Protein AF-A0A2H0NGH2-F1 (afdb_monomer)

pLDDT: mean 86.38, std 17.58, range [30.42, 98.81]

Nearest PDB structures (foldseek):
  6p25-assembly1_B  TM=7.101E-01  e=6.116E-04  Saccharomyces cerevisiae W303
  6p2r-assembly1_A  TM=6.232E-01  e=2.129E-04  Saccharomyces cerevisiae W303
  4e18-assembly1_A  TM=2.232E-01  e=6.089E-01  Gallus gallus
  2gdc-assembly1_A  TM=2.086E-01  e=5.576E-01  Gallus gallus
  3zdl-assembly1_A  TM=2.317E-01  e=2.380E+00  Gallus gallus

Radius of gyration: 27.45 Å; Cα contacts (8 Å, |Δi|>4): 430; chains: 1; bounding box: 69×80×72 Å

Sequence (409 aa):
MKYNSSKLVFVVILIIASLLRFYNLLHDSPYFFNPDERNMAIAISRFRLPKDFTKIPSCLIREASRINIKQQDSSTPPEEDKCNLNPHFFSYGQFPLYLAYISDQTVKKVSSLFLFLVPSPTVKTSLETDFPSAIFWLRFYSSLSSTLIVWIVYKITEKLTRSNFFSLLASLLTAFTPGLIQAAHFGTTESLLTFFFVSSVYFAFNFFEKTKTLSAMKFVKTKIIDILIISVIIGLSFGTKFTGIMFMAPPFIALLIKVFNPDHKKNWLKWTAVYTSIALFIALFSLVITILSSPYNLIEYPSFISAVFGYEKDVATGRYEAFYTRQFINTTPVLFQINKIFPYTLGLPILITGSLGLLLLNLQLIMSFARFIHQIVRRLIKSRRNKKIRIVILNSELISLVIIPSILI

Secondary structure (DSSP, 8-state):
----HHHHHHHHHHHHHHHHHHTTTTTTTTT---HHHHHHHHHHHT-BEESSGGGHHHHHHHHHHHHT--SS---S---TT--B---S--SS-SHHHHHHHHHHHHHHHHHHHH-TTS--S---SEE---HHHHHHHHHHHHHHHHHHHHHHHHHHHHHHH--HHHHHHHHHHHHT-HHHHHHHTS-SSHHHHHHHHHHHHHHHHHTTS---S--HHHHHHHHHHHHHHHHHHHHHHHHH-GGGGGGGHHHHHHHHHHHT-GGGGGGHHHHHHHHHHHHHHHHHHHHHHHHHH-THHHHTHHHHHIIIIIIIHHHHTTSS--GGGGGGTTPPTTHHIIIIIHHHHHHHHHHHHHHHHHHHHHHHHHHHHHHHHHHHHHHHHHHHHTSS-PPP----SS-----------

Foldseek 3Di:
DPDPVLVVLLVVLLVLLLCLLVPPLVVPPPPQPDPQLLLLLQLLQPAKDFPPPVCRVVLVVVVLVVLVDPDDDPPDDDDLHRHDPDSLAQQWFCQLSVQLLVVVLVVVVVVCVVPPPDDDPDPRRIRGDDSVSSFSSLLVVLSVLLSVLLVLQLLVQCLVPVDSVSSSVRSNLSSPQQQSSVSSSGSALPSLLSSLLSLLLSLLVVLVPDDDPDDLVVSCVVSVVSLLVNLLSLLSLCSGHVCSVCSLVSNLVSLVVVLPDPVCVVPSVVSNVSSVVSSVSSVVSSVVSNCVSGVCCPSVVVSNCCSVVNPVVCCVVVVDDDPVCPVCPPPDPPVCCVVPPCCRRSPDVCNVVVVVVVVVVVVVVVVVVVVVVVVVVVVVVVVCVVPPDDDDDDDDPDDDDDDDPPPDD

Mean predicted aligned error: 8.83 Å

Structure (mmCIF, N/CA/C/O backbone):
data_AF-A0A2H0NGH2-F1
#
_entry.id   AF-A0A2H0NGH2-F1
#
loop_
_atom_site.group_PDB
_atom_site.id
_atom_site.type_symbol
_atom_site.label_atom_id
_atom_site.label_alt_id
_atom_site.label_comp_id
_atom_site.label_asym_id
_atom_site.label_entity_id
_atom_site.label_seq_id
_atom_site.pdbx_PDB_ins_code
_atom_site.Cartn_x
_atom_site.Cartn_y
_atom_site.Cartn_z
_atom_site.occupancy
_atom_site.B_iso_or_equiv
_atom_site.auth_seq_id
_atom_site.auth_comp_id
_atom_site.auth_asym_id
_atom_site.auth_atom_id
_atom_site.pdbx_PDB_model_num
ATOM 1 N N . MET A 1 1 ? -12.889 -34.340 15.339 1.00 45.44 1 MET A N 1
ATOM 2 C CA . MET A 1 1 ? -12.549 -32.907 15.177 1.00 45.44 1 MET A CA 1
ATOM 3 C C . MET A 1 1 ? -13.752 -32.179 14.583 1.00 45.44 1 MET A C 1
ATOM 5 O O . MET A 1 1 ? -14.061 -32.419 13.425 1.00 45.44 1 MET A O 1
ATOM 9 N N . LYS A 1 2 ? -14.476 -31.339 15.339 1.00 46.41 2 LYS A N 1
ATOM 10 C CA . LYS A 1 2 ? -15.502 -30.463 14.740 1.00 46.41 2 LYS A CA 1
ATOM 11 C C . LYS A 1 2 ? -14.775 -29.367 13.960 1.00 46.41 2 LYS A C 1
ATOM 13 O O . LYS A 1 2 ? -14.210 -28.462 14.572 1.00 46.41 2 LYS A O 1
ATOM 18 N N . TYR A 1 3 ? -14.733 -29.469 12.632 1.00 54.75 3 TYR A N 1
ATOM 19 C CA . TYR A 1 3 ? -14.291 -28.355 11.796 1.00 54.75 3 TYR A CA 1
ATOM 20 C C . TYR A 1 3 ? -15.181 -27.147 12.107 1.00 54.75 3 TYR A C 1
ATOM 22 O O . TYR A 1 3 ? -16.405 -27.241 12.079 1.00 54.75 3 TYR A O 1
ATOM 30 N N . ASN A 1 4 ? -14.569 -26.020 12.466 1.00 77.56 4 ASN A N 1
ATOM 31 C CA . ASN A 1 4 ? -15.302 -24.780 12.683 1.00 77.56 4 ASN A CA 1
ATOM 32 C C . ASN A 1 4 ? -15.752 -24.269 11.308 1.00 77.56 4 ASN A C 1
ATOM 34 O O . ASN A 1 4 ? -14.927 -23.733 10.565 1.00 77.56 4 ASN A O 1
ATOM 38 N N . SER A 1 5 ? -17.025 -24.473 10.959 1.00 86.06 5 SER A N 1
ATOM 39 C CA . SER A 1 5 ? -17.588 -24.186 9.633 1.00 86.06 5 SER A CA 1
ATOM 40 C C . SER A 1 5 ? -17.254 -22.776 9.137 1.00 86.06 5 SER A C 1
ATOM 42 O O . SER A 1 5 ? -16.965 -22.597 7.959 1.00 86.06 5 SER A O 1
ATOM 44 N N . SER A 1 6 ? -17.170 -21.783 10.031 1.00 89.31 6 SER A N 1
ATOM 45 C CA . SER A 1 6 ? -16.782 -20.412 9.674 1.00 89.31 6 SER A CA 1
ATOM 46 C C . SER A 1 6 ? -15.360 -20.308 9.114 1.00 89.31 6 SER A C 1
ATOM 48 O O . SER A 1 6 ? -15.128 -19.536 8.189 1.00 89.31 6 SER A O 1
ATOM 50 N N . LYS A 1 7 ? -14.406 -21.098 9.624 1.00 92.31 7 LYS A N 1
ATOM 51 C CA . LYS A 1 7 ? -13.032 -21.114 9.094 1.00 92.31 7 LYS A CA 1
ATOM 52 C C . LYS A 1 7 ? -12.989 -21.695 7.685 1.00 92.31 7 LYS A C 1
ATOM 54 O O . LYS A 1 7 ? -12.274 -21.166 6.845 1.00 92.31 7 LYS A O 1
ATOM 59 N N . LEU A 1 8 ? -13.761 -22.754 7.430 1.00 95.06 8 LEU A N 1
ATOM 60 C CA . LEU A 1 8 ? -13.848 -23.359 6.103 1.00 95.06 8 LEU A CA 1
ATOM 61 C C . LEU A 1 8 ? -14.449 -22.374 5.094 1.00 95.06 8 LEU A C 1
ATOM 63 O O . LEU A 1 8 ? -13.860 -22.155 4.041 1.00 95.06 8 LEU A O 1
ATOM 67 N N . VAL A 1 9 ? -15.561 -21.720 5.449 1.00 96.88 9 VAL A N 1
ATOM 68 C CA . VAL A 1 9 ? -16.186 -20.687 4.603 1.00 96.88 9 VAL A CA 1
ATOM 69 C C . VAL A 1 9 ? -15.200 -19.559 4.308 1.00 96.88 9 VAL A C 1
ATOM 71 O O . VAL A 1 9 ? -15.075 -19.134 3.165 1.00 96.88 9 VAL A O 1
ATOM 74 N N . PHE A 1 10 ? -14.447 -19.105 5.311 1.00 97.38 10 PHE A N 1
ATOM 75 C CA . PHE A 1 10 ? -13.448 -18.063 5.107 1.00 97.38 10 PHE A CA 1
ATOM 76 C C . PHE A 1 10 ? -12.323 -18.485 4.145 1.00 97.38 10 PHE A C 1
ATOM 78 O O . PHE A 1 10 ? -11.934 -17.705 3.279 1.00 97.38 10 PHE A O 1
ATOM 85 N N . VAL A 1 11 ? -11.830 -19.724 4.248 1.00 97.50 11 VAL A N 1
ATOM 86 C CA . VAL A 1 11 ? -10.833 -20.263 3.305 1.00 97.50 11 VAL A CA 1
ATOM 87 C C . VAL A 1 11 ? -11.392 -20.299 1.882 1.00 97.50 11 VAL A C 1
ATOM 89 O O . VAL A 1 11 ? -10.702 -19.881 0.957 1.00 97.50 11 VAL A O 1
ATOM 92 N N . VAL A 1 12 ? -12.650 -20.712 1.702 1.00 98.19 12 VAL A N 1
ATOM 93 C CA . VAL A 1 12 ? -13.317 -20.686 0.389 1.00 98.19 12 VAL A CA 1
ATOM 94 C C . VAL A 1 12 ? -13.399 -19.259 -0.162 1.00 98.19 12 VAL A C 1
ATOM 96 O O . VAL A 1 12 ? -13.070 -19.045 -1.326 1.00 98.19 12 VAL A O 1
ATOM 99 N N . ILE A 1 13 ? -13.748 -18.266 0.667 1.00 98.56 13 ILE A N 1
ATOM 100 C CA . ILE A 1 13 ? -13.754 -16.849 0.263 1.00 98.56 13 ILE A CA 1
ATOM 101 C C . ILE A 1 13 ? -12.362 -16.406 -0.210 1.00 98.56 13 ILE A C 1
ATOM 103 O O . ILE A 1 13 ? -12.263 -15.741 -1.237 1.00 98.56 13 ILE A O 1
ATOM 107 N N . LEU A 1 14 ? -11.286 -16.784 0.489 1.00 98.50 14 LEU A N 1
ATOM 108 C CA . LEU A 1 14 ? -9.917 -16.438 0.082 1.00 98.50 14 LEU A CA 1
ATOM 109 C C . LEU A 1 14 ? -9.470 -17.142 -1.203 1.00 98.50 14 LEU A C 1
ATOM 111 O O . LEU A 1 14 ? -8.744 -16.539 -1.994 1.00 98.50 14 LEU A O 1
ATOM 115 N N . ILE A 1 15 ? -9.908 -18.382 -1.434 1.00 98.56 15 ILE A N 1
ATOM 116 C CA . ILE A 1 15 ? -9.652 -19.095 -2.691 1.00 98.56 15 ILE A CA 1
ATOM 117 C C . ILE A 1 15 ? -10.364 -18.379 -3.839 1.00 98.56 15 ILE A C 1
ATOM 119 O O . ILE A 1 15 ? -9.726 -18.059 -4.837 1.00 98.56 15 ILE A O 1
ATOM 123 N N . ILE A 1 16 ? -11.650 -18.048 -3.679 1.00 98.62 16 ILE A N 1
ATOM 124 C CA . ILE A 1 16 ? -12.413 -17.284 -4.677 1.00 98.62 16 ILE A CA 1
ATOM 125 C C . ILE A 1 16 ? -11.753 -15.924 -4.924 1.00 98.62 16 ILE A C 1
ATOM 127 O O . ILE A 1 16 ? -11.531 -15.548 -6.071 1.00 98.62 16 ILE A O 1
ATOM 131 N N . ALA A 1 17 ? -11.384 -15.204 -3.862 1.00 98.69 17 ALA A N 1
ATOM 132 C CA . ALA A 1 17 ? -10.716 -13.913 -3.971 1.00 98.69 17 ALA A CA 1
ATOM 133 C C . ALA A 1 17 ? -9.398 -14.011 -4.751 1.00 98.69 17 ALA A C 1
ATOM 135 O O . ALA A 1 17 ? -9.157 -13.164 -5.612 1.00 98.69 17 ALA A O 1
ATOM 136 N N . SER A 1 18 ? -8.589 -15.038 -4.465 1.00 98.56 18 SER A N 1
ATOM 137 C CA . SER A 1 18 ? -7.340 -15.326 -5.177 1.00 98.56 18 SER A CA 1
ATOM 138 C C . SER A 1 18 ? -7.604 -15.620 -6.651 1.00 98.56 18 SER A C 1
ATOM 140 O O . SER A 1 18 ? -6.994 -14.994 -7.510 1.00 98.56 18 SER A O 1
ATOM 142 N N . LEU A 1 19 ? -8.546 -16.518 -6.957 1.00 98.50 19 LEU A N 1
ATOM 143 C CA . LEU A 1 19 ? -8.893 -16.875 -8.334 1.00 98.50 19 LEU A CA 1
ATOM 144 C C . LEU A 1 19 ? -9.317 -15.642 -9.134 1.00 98.50 19 LEU A C 1
ATOM 146 O O . LEU A 1 19 ? -8.793 -15.419 -10.215 1.00 98.50 19 LEU A O 1
ATOM 150 N N . LEU A 1 20 ? -10.184 -14.797 -8.572 1.00 98.31 20 LEU A N 1
ATOM 151 C CA . LEU A 1 20 ? -10.647 -13.575 -9.233 1.00 98.31 20 LEU A CA 1
ATOM 152 C C . LEU A 1 20 ? -9.536 -12.553 -9.506 1.00 98.31 20 LEU A C 1
ATOM 154 O O . LEU A 1 20 ? -9.731 -11.702 -10.360 1.00 98.31 20 LEU A O 1
ATOM 158 N N . ARG A 1 21 ? -8.419 -12.580 -8.770 1.00 98.44 21 ARG A N 1
ATOM 159 C CA . ARG A 1 21 ? -7.329 -11.590 -8.880 1.00 98.44 21 ARG A CA 1
ATOM 160 C C . ARG A 1 21 ? -6.164 -12.097 -9.720 1.00 98.44 21 ARG A C 1
ATOM 162 O O . ARG A 1 21 ? -5.610 -11.346 -10.504 1.00 98.44 21 ARG A O 1
ATOM 169 N N . PHE A 1 22 ? -5.812 -13.370 -9.562 1.00 98.50 22 PHE A N 1
ATOM 170 C CA . PHE A 1 22 ? -4.701 -14.000 -10.276 1.00 98.50 22 PHE A CA 1
ATOM 171 C C . PHE A 1 22 ? -5.093 -14.568 -11.645 1.00 98.50 22 PHE A C 1
ATOM 173 O O . PHE A 1 22 ? -4.219 -15.008 -12.395 1.00 98.50 22 PHE A O 1
ATOM 180 N N . TYR A 1 23 ? -6.384 -14.598 -11.982 1.00 97.25 23 TYR A N 1
ATOM 181 C CA . TYR A 1 23 ? -6.833 -15.095 -13.276 1.00 97.25 23 TYR A CA 1
ATOM 182 C C . TYR A 1 23 ? -6.255 -14.255 -14.420 1.00 97.25 23 TYR A C 1
ATOM 184 O O . TYR A 1 23 ? -6.423 -13.043 -14.463 1.00 97.25 23 TYR A O 1
ATOM 192 N N . ASN A 1 24 ? -5.595 -14.926 -15.366 1.00 96.31 24 ASN A N 1
ATOM 193 C CA . ASN A 1 24 ? -5.078 -14.324 -16.594 1.00 96.31 24 ASN A CA 1
ATOM 194 C C . ASN A 1 24 ? -4.291 -13.014 -16.361 1.00 96.31 24 ASN A C 1
ATOM 196 O O . ASN A 1 24 ? -4.585 -11.982 -16.964 1.00 96.31 24 ASN A O 1
ATOM 200 N N . LEU A 1 25 ? -3.275 -13.043 -15.485 1.00 95.50 25 LEU A N 1
ATOM 201 C CA . LEU A 1 25 ? -2.487 -11.846 -15.150 1.00 95.50 25 LEU A CA 1
ATOM 202 C C . LEU A 1 25 ? -1.943 -11.105 -16.379 1.00 95.50 25 LEU A C 1
ATOM 204 O O . LEU A 1 25 ? -1.827 -9.892 -16.328 1.00 95.50 25 LEU A O 1
ATOM 208 N N . LEU A 1 26 ? -1.646 -11.783 -17.490 1.00 96.31 26 LEU A N 1
ATOM 209 C CA . LEU A 1 26 ? -1.143 -11.170 -18.729 1.00 96.31 26 LEU A CA 1
ATOM 210 C C . LEU A 1 26 ? -2.238 -11.006 -19.803 1.00 96.31 26 LEU A C 1
ATOM 212 O O . LEU A 1 26 ? -1.967 -11.165 -20.990 1.00 96.31 26 LEU A O 1
ATOM 216 N N . HIS A 1 27 ? -3.474 -10.704 -19.388 1.00 94.56 27 HIS A N 1
ATOM 217 C CA . HIS A 1 27 ? -4.673 -10.664 -20.240 1.00 94.56 27 HIS A CA 1
ATOM 218 C C . HIS A 1 27 ? -4.590 -9.796 -21.506 1.00 94.56 27 HIS A C 1
ATOM 220 O O . HIS A 1 27 ? -5.301 -10.069 -22.467 1.00 94.56 27 HIS A O 1
ATOM 226 N N . ASP A 1 28 ? -3.760 -8.759 -21.512 1.00 95.00 28 ASP A N 1
ATOM 227 C CA . ASP A 1 28 ? -3.570 -7.806 -22.610 1.00 95.00 28 ASP A CA 1
ATOM 228 C C . ASP A 1 28 ? -2.196 -7.949 -23.295 1.00 95.00 28 ASP A C 1
ATOM 230 O O . ASP A 1 28 ? -1.730 -7.044 -23.996 1.00 95.00 28 ASP A O 1
ATOM 234 N N . SER A 1 29 ? -1.539 -9.096 -23.102 1.00 93.44 29 SER A N 1
ATOM 235 C CA . SER A 1 29 ? -0.350 -9.485 -23.861 1.00 93.44 29 SER A CA 1
ATOM 236 C C . SER A 1 29 ? -0.667 -9.584 -25.364 1.00 93.44 29 SER A C 1
ATOM 238 O O . SER A 1 29 ? -1.738 -10.080 -25.723 1.00 93.44 29 SER A O 1
ATOM 240 N N . PRO A 1 30 ? 0.242 -9.156 -26.264 1.00 93.75 30 PRO A N 1
ATOM 241 C CA . PRO A 1 30 ? 1.592 -8.635 -26.004 1.00 93.75 30 PRO A CA 1
ATOM 242 C C . PRO A 1 30 ? 1.673 -7.100 -25.880 1.00 93.75 30 PRO A C 1
ATOM 244 O O . PRO A 1 30 ? 2.773 -6.549 -25.878 1.00 93.75 30 PRO A O 1
ATOM 247 N N . TYR A 1 31 ? 0.541 -6.391 -25.829 1.00 93.56 31 TYR A N 1
ATOM 248 C CA . TYR A 1 31 ? 0.510 -4.931 -25.971 1.00 93.56 31 TYR A CA 1
ATOM 249 C C . TYR A 1 31 ? 0.695 -4.174 -24.653 1.00 93.56 31 TYR A C 1
ATOM 251 O O . TYR A 1 31 ? 1.366 -3.140 -24.653 1.00 93.56 31 TYR A O 1
ATOM 259 N N . PHE A 1 32 ? 0.140 -4.696 -23.552 1.00 94.69 32 PHE A N 1
ATOM 260 C CA . PHE A 1 32 ? 0.224 -4.118 -22.203 1.00 94.69 32 PHE A CA 1
ATOM 261 C C . PHE A 1 32 ? -0.225 -2.650 -22.169 1.00 94.69 32 PHE A C 1
ATOM 263 O O . PHE A 1 32 ? 0.601 -1.743 -22.177 1.00 94.69 32 PHE A O 1
ATOM 270 N N . PHE A 1 33 ? -1.533 -2.386 -22.190 1.00 90.94 33 PHE A N 1
ATOM 271 C CA . PHE A 1 33 ? -2.067 -1.059 -22.544 1.00 90.94 33 PHE A CA 1
ATOM 272 C C . PHE A 1 33 ? -1.978 -0.002 -21.436 1.00 90.94 33 PHE A C 1
ATOM 274 O O . PHE A 1 33 ? -2.095 1.190 -21.723 1.00 90.94 33 PHE A O 1
ATOM 281 N N . ASN A 1 34 ? -1.791 -0.400 -20.176 1.00 95.06 34 ASN A N 1
ATOM 282 C CA . ASN A 1 34 ? -1.806 0.538 -19.055 1.00 95.06 34 ASN A CA 1
ATOM 283 C C . ASN A 1 34 ? -0.537 1.423 -19.047 1.00 95.06 34 ASN A C 1
ATOM 285 O O . ASN A 1 34 ? 0.565 0.901 -18.887 1.00 95.06 34 ASN A O 1
ATOM 289 N N . PRO A 1 35 ? -0.651 2.756 -19.202 1.00 93.94 35 PRO A N 1
ATOM 290 C CA . PRO A 1 35 ? 0.512 3.625 -19.398 1.00 93.94 35 PRO A CA 1
ATOM 291 C C . PRO A 1 35 ? 1.440 3.686 -18.177 1.00 93.94 35 PRO A C 1
ATOM 293 O O . PRO A 1 35 ? 2.662 3.662 -18.338 1.00 93.94 35 PRO A O 1
ATOM 296 N N . ASP A 1 36 ? 0.877 3.722 -16.970 1.00 93.94 36 ASP A N 1
ATOM 297 C CA . ASP A 1 36 ? 1.640 3.821 -15.724 1.00 93.94 36 ASP A CA 1
ATOM 298 C C . ASP A 1 36 ? 2.425 2.537 -15.467 1.00 93.94 36 ASP A C 1
ATOM 300 O O . ASP A 1 36 ? 3.629 2.563 -15.205 1.00 93.94 36 ASP A O 1
ATOM 304 N N . GLU A 1 37 ? 1.755 1.399 -15.637 1.00 96.44 37 GLU A N 1
ATOM 305 C CA . GLU A 1 37 ? 2.363 0.079 -15.544 1.00 96.44 37 GLU A CA 1
ATOM 306 C C . GLU A 1 37 ? 3.503 -0.093 -16.562 1.00 96.44 37 GLU A C 1
ATOM 308 O O . GLU A 1 37 ? 4.581 -0.578 -16.209 1.00 96.44 37 GLU A O 1
ATOM 313 N N . ARG A 1 38 ? 3.312 0.350 -17.814 1.00 96.31 38 ARG A N 1
ATOM 314 C CA . ARG A 1 38 ? 4.372 0.317 -18.834 1.00 96.31 38 ARG A CA 1
ATOM 315 C C . ARG A 1 38 ? 5.583 1.139 -18.410 1.00 96.31 38 ARG A C 1
ATOM 317 O O . ARG A 1 38 ? 6.705 0.663 -18.554 1.00 96.31 38 ARG A O 1
ATOM 324 N N . ASN A 1 39 ? 5.384 2.348 -17.882 1.00 96.00 39 ASN A N 1
ATOM 325 C CA . ASN A 1 39 ? 6.488 3.188 -17.410 1.00 96.00 39 ASN A CA 1
ATOM 326 C C . ASN A 1 39 ? 7.255 2.516 -16.262 1.00 96.00 39 ASN A C 1
ATOM 328 O O . ASN A 1 39 ? 8.488 2.495 -16.275 1.00 96.00 39 ASN A O 1
ATOM 332 N N . MET A 1 40 ? 6.542 1.892 -15.318 1.00 97.69 40 MET A N 1
ATOM 333 C CA . MET A 1 40 ? 7.151 1.105 -14.239 1.00 97.69 40 MET A CA 1
ATOM 334 C C . MET A 1 40 ? 7.953 -0.087 -14.783 1.00 97.69 40 MET A C 1
ATOM 336 O O . MET A 1 40 ? 9.103 -0.289 -14.393 1.00 97.69 40 MET A O 1
ATOM 340 N N . ALA A 1 41 ? 7.394 -0.850 -15.724 1.00 97.56 41 ALA A N 1
ATOM 341 C CA . ALA A 1 41 ? 8.076 -1.988 -16.335 1.00 97.56 41 ALA A CA 1
ATOM 342 C C . ALA A 1 41 ? 9.289 -1.575 -17.186 1.00 97.56 41 ALA A C 1
ATOM 344 O O . ALA A 1 41 ? 10.315 -2.253 -17.149 1.00 97.56 41 ALA A O 1
ATOM 345 N N . ILE A 1 42 ? 9.229 -0.436 -17.889 1.00 96.69 42 ILE A N 1
ATOM 346 C CA . ILE A 1 42 ? 10.388 0.143 -18.587 1.00 96.69 42 ILE A CA 1
ATOM 347 C C . ILE A 1 42 ? 11.496 0.469 -17.581 1.00 96.69 42 ILE A C 1
ATOM 349 O O . ILE A 1 42 ? 12.644 0.095 -17.823 1.00 96.69 42 ILE A O 1
ATOM 353 N N . ALA A 1 43 ? 11.171 1.114 -16.457 1.00 96.44 43 ALA A N 1
ATOM 354 C CA . ALA A 1 43 ? 12.149 1.426 -15.413 1.00 96.44 43 ALA A CA 1
ATOM 355 C C . ALA A 1 43 ? 12.827 0.152 -14.877 1.00 96.44 43 ALA A C 1
ATOM 357 O O . ALA A 1 43 ? 14.054 0.066 -14.870 1.00 96.44 43 ALA A O 1
ATOM 358 N N . ILE A 1 44 ? 12.042 -0.880 -14.545 1.00 97.56 44 ILE A N 1
ATOM 359 C CA . ILE A 1 44 ? 12.559 -2.184 -14.093 1.00 97.56 44 ILE A CA 1
ATOM 360 C C . ILE A 1 44 ? 13.452 -2.829 -15.158 1.00 97.56 44 ILE A C 1
ATOM 362 O O . ILE A 1 44 ? 14.524 -3.345 -14.846 1.00 97.56 44 ILE A O 1
ATOM 366 N N . SER A 1 45 ? 13.049 -2.770 -16.430 1.00 95.38 45 SER A N 1
ATOM 367 C CA . SER A 1 45 ? 13.792 -3.390 -17.533 1.00 95.38 45 SER A CA 1
ATOM 368 C C . SER A 1 45 ? 15.154 -2.754 -17.812 1.00 95.38 45 SER A C 1
ATOM 370 O O . SER A 1 45 ? 15.947 -3.319 -18.567 1.00 95.38 45 SER A O 1
ATOM 372 N N . ARG A 1 46 ? 15.446 -1.599 -17.203 1.00 93.31 46 ARG A N 1
ATOM 373 C CA . ARG A 1 46 ? 16.739 -0.902 -17.264 1.00 93.31 46 ARG A CA 1
ATOM 374 C C . ARG A 1 46 ? 17.645 -1.216 -16.076 1.00 93.31 46 ARG A C 1
ATOM 376 O O . ARG A 1 46 ? 18.812 -0.832 -16.113 1.00 93.31 46 ARG A O 1
ATOM 383 N N . PHE A 1 47 ? 17.142 -1.910 -15.052 1.00 94.75 47 PHE A N 1
ATOM 384 C CA . PHE A 1 47 ? 17.955 -2.302 -13.907 1.00 94.75 47 PHE A CA 1
ATOM 385 C C . PHE A 1 47 ? 18.981 -3.358 -14.290 1.00 94.75 47 PHE A C 1
ATOM 387 O O . PHE A 1 47 ? 18.665 -4.334 -14.973 1.00 94.75 47 PHE A O 1
ATOM 394 N N . ARG A 1 48 ? 20.219 -3.146 -13.853 1.00 92.06 48 ARG A N 1
ATOM 395 C CA . ARG A 1 48 ? 21.373 -3.994 -14.139 1.00 92.06 48 ARG A CA 1
ATOM 396 C C . ARG A 1 48 ? 22.184 -4.170 -12.867 1.00 92.06 48 ARG A C 1
ATOM 398 O O . ARG A 1 48 ? 22.719 -3.199 -12.336 1.00 92.06 48 ARG A O 1
ATOM 405 N N . LEU A 1 49 ? 22.319 -5.409 -12.401 1.00 92.50 49 LEU A N 1
ATOM 406 C CA . LEU A 1 49 ? 23.262 -5.770 -11.337 1.00 92.50 49 LEU A CA 1
ATOM 407 C C . LEU A 1 49 ? 24.273 -6.805 -11.836 1.00 92.50 49 LEU A C 1
ATOM 409 O O . LEU A 1 49 ? 23.943 -7.600 -12.715 1.00 92.50 49 LEU A O 1
ATOM 413 N N . PRO A 1 50 ? 25.496 -6.845 -11.283 1.00 89.62 50 PRO A N 1
ATOM 414 C CA . PRO A 1 50 ? 26.423 -7.930 -11.575 1.00 89.62 50 PRO A CA 1
ATOM 415 C C . PRO A 1 50 ? 25.845 -9.268 -11.097 1.00 89.62 50 PRO A C 1
ATOM 417 O O . PRO A 1 50 ? 25.251 -9.346 -10.022 1.00 89.62 50 PRO A O 1
ATOM 420 N N . LYS A 1 51 ? 26.059 -10.341 -11.871 1.00 84.94 51 LYS A N 1
ATOM 421 C CA . LYS A 1 51 ? 25.705 -11.711 -11.449 1.00 84.94 51 LYS A CA 1
ATOM 422 C C . LYS A 1 51 ? 26.458 -12.170 -10.203 1.00 84.94 51 LYS A C 1
ATOM 424 O O . LYS A 1 51 ? 25.941 -12.962 -9.418 1.00 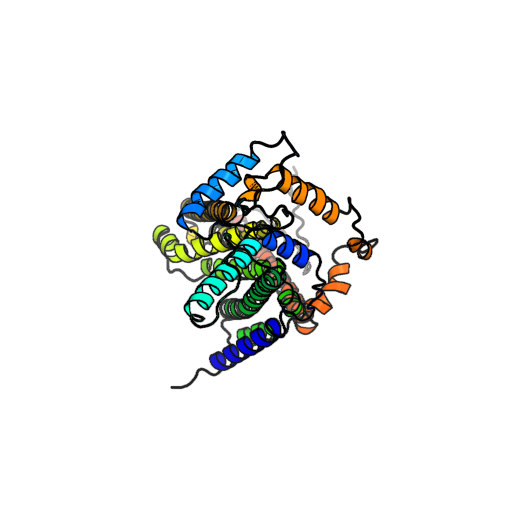84.94 51 LYS A O 1
ATOM 429 N N . ASP A 1 52 ? 27.679 -11.675 -10.035 1.00 85.69 52 ASP A N 1
ATOM 430 C CA . ASP A 1 52 ? 28.465 -11.879 -8.829 1.00 85.69 52 ASP A CA 1
ATOM 431 C C . ASP A 1 52 ? 27.962 -10.956 -7.710 1.00 85.69 52 ASP A C 1
ATOM 433 O O . ASP A 1 52 ? 28.189 -9.743 -7.725 1.00 85.69 52 ASP A O 1
ATOM 437 N N . PHE A 1 53 ? 27.293 -11.554 -6.722 1.00 86.38 53 PHE A N 1
ATOM 438 C CA . PHE A 1 53 ? 26.718 -10.846 -5.578 1.00 86.38 53 PHE A CA 1
ATOM 439 C C . PHE A 1 53 ? 27.762 -10.073 -4.763 1.00 86.38 53 PHE A C 1
ATOM 441 O O . PHE A 1 53 ? 27.429 -9.044 -4.176 1.00 86.38 53 PHE A O 1
ATOM 448 N N . THR A 1 54 ? 29.026 -10.513 -4.755 1.00 88.19 54 THR A N 1
ATOM 449 C CA . THR A 1 54 ? 30.102 -9.823 -4.023 1.00 88.19 54 THR A CA 1
ATOM 450 C C . THR A 1 54 ? 30.430 -8.457 -4.628 1.00 88.19 54 THR A C 1
ATOM 452 O O . THR A 1 54 ? 30.885 -7.557 -3.923 1.00 88.19 54 THR A O 1
ATOM 455 N N . LYS A 1 55 ? 30.127 -8.265 -5.919 1.00 88.12 55 LYS A N 1
ATOM 456 C CA . LYS A 1 55 ? 30.339 -7.009 -6.648 1.00 88.12 55 LYS A CA 1
ATOM 457 C C . LYS A 1 55 ? 29.163 -6.038 -6.534 1.00 88.12 55 LYS A C 1
ATOM 459 O O . LYS A 1 55 ? 29.296 -4.900 -6.970 1.00 88.12 55 LYS A O 1
ATOM 464 N N . ILE A 1 56 ? 28.021 -6.440 -5.961 1.00 89.62 56 ILE A N 1
ATOM 465 C CA . ILE A 1 56 ? 26.838 -5.569 -5.838 1.00 89.62 56 ILE A CA 1
ATOM 466 C C . ILE A 1 56 ? 27.124 -4.334 -4.966 1.00 89.62 56 ILE A C 1
ATOM 468 O O . ILE A 1 56 ? 26.845 -3.232 -5.435 1.00 89.62 56 ILE A O 1
ATOM 472 N N . PRO A 1 57 ? 27.714 -4.439 -3.756 1.00 90.25 57 PRO A N 1
ATOM 473 C CA . PRO A 1 57 ? 27.946 -3.262 -2.917 1.00 90.25 57 PRO A CA 1
ATOM 474 C C . PRO A 1 57 ? 28.832 -2.206 -3.590 1.00 90.25 57 PRO A C 1
ATOM 476 O O . PRO A 1 57 ? 28.492 -1.025 -3.585 1.00 90.25 57 PRO A O 1
ATOM 479 N N . SER A 1 58 ? 29.932 -2.621 -4.228 1.00 87.00 58 SER A N 1
ATOM 480 C CA . SER A 1 58 ? 30.819 -1.702 -4.954 1.00 87.00 58 SER A CA 1
ATOM 481 C C . SER A 1 58 ? 30.141 -1.099 -6.188 1.00 87.00 58 SER A C 1
ATOM 483 O O . SER A 1 58 ? 30.354 0.073 -6.493 1.00 87.00 58 SER A O 1
ATOM 485 N N . CYS A 1 59 ? 29.275 -1.865 -6.857 1.00 87.19 59 CYS A N 1
ATOM 486 C CA . CYS A 1 59 ? 28.403 -1.387 -7.930 1.00 87.19 59 CYS A CA 1
ATOM 487 C C . CYS A 1 59 ? 27.488 -0.250 -7.446 1.00 87.19 59 CYS A C 1
ATOM 489 O O . CYS A 1 59 ? 27.541 0.837 -8.024 1.00 87.19 59 CYS A O 1
ATOM 491 N N . LEU A 1 60 ? 26.744 -0.450 -6.355 1.00 88.56 60 LEU A N 1
ATOM 492 C CA . LEU A 1 60 ? 25.806 0.548 -5.825 1.00 88.56 60 LEU A CA 1
ATOM 493 C C . LEU A 1 60 ? 26.507 1.809 -5.311 1.00 88.56 60 LEU A C 1
ATOM 495 O O . LEU A 1 60 ? 26.050 2.920 -5.573 1.00 88.56 60 LEU A O 1
ATOM 499 N N . ILE A 1 61 ? 27.647 1.658 -4.628 1.00 86.94 61 ILE A N 1
ATOM 500 C CA . ILE A 1 61 ? 28.452 2.799 -4.164 1.00 86.94 61 ILE A CA 1
ATOM 501 C C . ILE A 1 61 ? 28.925 3.638 -5.359 1.00 86.94 61 ILE A C 1
ATOM 503 O O . ILE A 1 61 ? 28.803 4.863 -5.341 1.00 86.94 61 ILE A O 1
ATOM 507 N N . ARG A 1 62 ? 29.418 2.984 -6.420 1.00 85.12 62 ARG A N 1
ATOM 508 C CA . ARG A 1 62 ? 29.888 3.655 -7.641 1.00 85.12 62 ARG A CA 1
ATOM 509 C C . ARG A 1 62 ? 28.759 4.369 -8.383 1.00 85.12 62 ARG A C 1
ATOM 511 O O . ARG A 1 62 ? 28.976 5.435 -8.955 1.00 85.12 62 ARG A O 1
ATOM 518 N N . GLU A 1 63 ? 27.570 3.779 -8.415 1.00 85.00 63 GLU A N 1
ATOM 519 C CA . GLU A 1 63 ? 26.399 4.401 -9.027 1.00 85.00 63 GLU A CA 1
ATOM 520 C C . GLU A 1 63 ? 25.976 5.661 -8.263 1.00 85.00 63 GLU A C 1
ATOM 522 O O . GLU A 1 63 ? 25.853 6.729 -8.865 1.00 85.00 63 GLU A O 1
ATOM 527 N N . ALA A 1 64 ? 25.865 5.569 -6.934 1.00 84.12 64 ALA A N 1
ATOM 528 C CA . ALA A 1 64 ? 25.545 6.709 -6.080 1.00 84.12 64 ALA A CA 1
ATOM 529 C C . ALA A 1 64 ? 26.580 7.844 -6.209 1.00 84.12 64 ALA A C 1
ATOM 531 O O . ALA A 1 64 ? 26.204 9.014 -6.250 1.00 84.12 64 ALA A O 1
ATOM 532 N N . SER A 1 65 ? 27.875 7.523 -6.343 1.00 79.25 65 SER A N 1
ATOM 533 C CA . SER A 1 65 ? 28.928 8.536 -6.510 1.00 79.25 65 SER A CA 1
ATOM 534 C C . SER A 1 65 ? 28.919 9.218 -7.883 1.00 79.25 65 SER A C 1
ATOM 536 O O . SER A 1 65 ? 29.260 10.394 -7.975 1.00 79.25 65 SER A O 1
ATOM 538 N N . ARG A 1 66 ? 28.528 8.512 -8.957 1.00 71.56 66 ARG A N 1
ATOM 539 C CA . ARG A 1 66 ? 28.480 9.069 -10.326 1.00 71.56 66 ARG A CA 1
ATOM 540 C C . ARG A 1 66 ? 27.409 10.145 -10.489 1.00 71.56 66 ARG A C 1
ATOM 542 O O . ARG A 1 66 ? 27.588 11.061 -11.282 1.00 71.56 66 ARG A O 1
ATOM 549 N N . ILE A 1 67 ? 26.316 10.057 -9.737 1.00 61.44 67 ILE A N 1
ATOM 550 C CA . ILE A 1 67 ? 25.195 11.002 -9.832 1.00 61.44 67 ILE A CA 1
ATOM 551 C C . ILE A 1 67 ? 25.590 12.411 -9.348 1.00 61.44 67 ILE A C 1
ATOM 553 O O . ILE A 1 67 ? 25.080 13.394 -9.881 1.00 61.44 67 ILE A O 1
ATOM 557 N N . ASN A 1 68 ? 26.564 12.520 -8.436 1.00 52.75 68 ASN A N 1
ATOM 558 C CA . ASN A 1 68 ? 27.135 13.802 -7.996 1.00 52.75 68 ASN A CA 1
ATOM 559 C C . ASN A 1 68 ? 28.100 14.436 -9.017 1.00 52.75 68 ASN A C 1
ATOM 561 O O . ASN A 1 68 ? 28.509 15.580 -8.837 1.00 52.75 68 ASN A O 1
ATOM 565 N N . ILE A 1 69 ? 28.452 13.719 -10.090 1.00 53.81 69 ILE A N 1
ATOM 566 C CA . ILE A 1 69 ? 29.317 14.186 -11.178 1.00 53.81 69 ILE A CA 1
ATOM 567 C C . ILE A 1 69 ? 28.463 14.262 -12.452 1.00 53.81 69 ILE A C 1
ATOM 569 O O . ILE A 1 69 ? 28.608 13.459 -13.369 1.00 53.81 69 ILE A O 1
ATOM 573 N N . LYS A 1 70 ? 27.508 15.193 -12.523 1.00 49.47 70 LYS A N 1
ATOM 574 C CA . LYS A 1 70 ? 26.819 15.499 -13.788 1.00 49.47 70 LYS A CA 1
ATOM 575 C C . LYS A 1 70 ? 27.289 16.851 -14.307 1.00 49.47 70 LYS A C 1
ATOM 577 O O . LYS A 1 70 ? 26.820 17.862 -13.805 1.00 49.47 70 LYS A O 1
ATOM 582 N N . GLN A 1 71 ? 28.175 16.826 -15.310 1.00 45.22 71 GLN A N 1
ATOM 583 C CA . GLN A 1 71 ? 28.204 17.701 -16.502 1.00 45.22 71 GLN A CA 1
ATOM 584 C C . GLN A 1 71 ? 29.577 17.646 -17.206 1.00 45.22 71 GLN A C 1
ATOM 586 O O . GLN A 1 71 ? 30.270 18.647 -17.281 1.00 45.22 71 GLN A O 1
ATOM 591 N N . GLN A 1 72 ? 29.992 16.503 -17.758 1.00 35.78 72 GLN A N 1
ATOM 592 C CA . GLN A 1 72 ? 30.883 16.538 -18.925 1.00 35.78 72 GLN A CA 1
ATOM 593 C C . GLN A 1 72 ? 30.821 15.203 -19.680 1.00 35.78 72 GLN A C 1
ATOM 595 O O . GLN A 1 72 ? 30.839 14.137 -19.071 1.00 35.78 72 GLN A O 1
ATOM 600 N N . ASP A 1 73 ? 30.737 15.313 -21.001 1.00 37.72 73 ASP A N 1
ATOM 601 C CA . ASP A 1 73 ? 30.979 14.293 -22.026 1.00 37.72 73 ASP A CA 1
ATOM 602 C C . ASP A 1 73 ? 29.892 13.253 -22.335 1.00 37.72 73 ASP A C 1
ATOM 604 O O . ASP A 1 73 ? 29.908 12.080 -21.962 1.00 37.72 73 ASP A O 1
ATOM 608 N N . SER A 1 74 ? 28.982 13.709 -23.194 1.00 40.50 74 SER A N 1
ATOM 609 C CA . SER A 1 74 ? 28.176 12.921 -24.123 1.00 40.50 74 SER A CA 1
ATOM 610 C C . SER A 1 74 ? 28.987 12.521 -25.370 1.00 40.50 74 SER A C 1
ATOM 612 O O . SER A 1 74 ? 28.775 13.082 -26.445 1.00 40.50 74 SER A O 1
ATOM 614 N N . SER A 1 75 ? 29.927 11.577 -25.256 1.00 35.41 75 SER A N 1
ATOM 615 C CA . SER A 1 75 ? 30.633 11.049 -26.445 1.00 35.41 75 SER A CA 1
ATOM 616 C C . SER A 1 75 ? 31.200 9.626 -26.341 1.00 35.41 75 SER A C 1
ATOM 618 O O . SER A 1 75 ? 31.875 9.184 -27.266 1.00 35.41 75 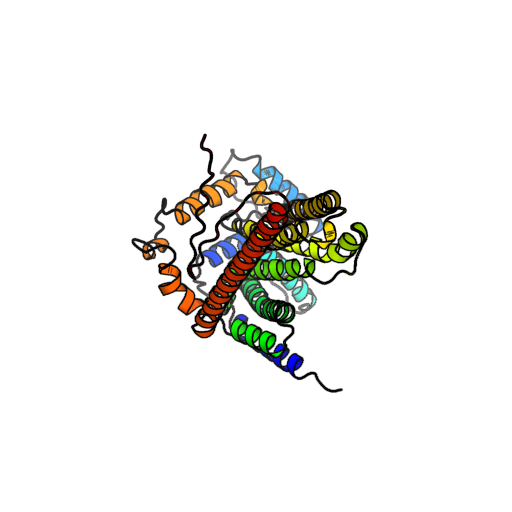SER A O 1
ATOM 620 N N . THR A 1 76 ? 30.890 8.846 -25.299 1.00 34.66 76 THR A N 1
ATOM 621 C CA . THR A 1 76 ? 31.261 7.416 -25.252 1.00 34.66 76 THR A CA 1
ATOM 622 C C . THR A 1 76 ? 30.026 6.509 -25.278 1.00 34.66 76 THR A C 1
ATOM 624 O O . THR A 1 76 ? 29.083 6.744 -24.514 1.00 34.66 76 THR A O 1
ATOM 627 N N . PRO A 1 77 ? 29.990 5.473 -26.145 1.00 34.59 77 PRO A N 1
ATOM 628 C CA . PRO A 1 77 ? 28.895 4.510 -26.152 1.00 34.59 77 PRO A CA 1
ATOM 629 C C . PRO A 1 77 ? 28.835 3.808 -24.784 1.00 34.59 77 PRO A C 1
ATOM 631 O O . PRO A 1 77 ? 29.868 3.630 -24.130 1.00 34.59 77 PRO A O 1
ATOM 634 N N . PRO A 1 78 ? 27.643 3.452 -24.279 1.00 43.50 78 PRO A N 1
ATOM 635 C CA . PRO A 1 78 ? 27.530 2.871 -22.954 1.00 43.50 78 PRO A CA 1
ATOM 636 C C . PRO A 1 78 ? 28.125 1.458 -22.963 1.00 43.50 78 PRO A C 1
ATOM 638 O O . PRO A 1 78 ? 27.505 0.535 -23.473 1.00 43.50 78 PRO A O 1
ATOM 641 N N . GLU A 1 79 ? 29.322 1.304 -22.388 1.00 49.34 79 GLU A N 1
ATOM 642 C CA . GLU A 1 79 ? 29.903 -0.003 -22.053 1.00 49.34 79 GLU A CA 1
ATOM 643 C C . GLU A 1 79 ? 28.865 -0.900 -21.357 1.00 49.34 79 GLU A C 1
ATOM 645 O O . GLU A 1 79 ? 28.193 -0.469 -20.413 1.00 49.34 79 GLU A O 1
ATOM 650 N N . GLU A 1 80 ? 28.779 -2.150 -21.813 1.00 46.41 80 GLU A N 1
ATOM 651 C CA . GLU A 1 80 ? 27.791 -3.182 -21.458 1.00 46.41 80 GLU A CA 1
ATOM 652 C C . GLU A 1 80 ? 27.828 -3.665 -19.985 1.00 46.41 80 GLU A C 1
ATOM 654 O O . GLU A 1 80 ? 27.071 -4.553 -19.612 1.00 46.41 80 GLU A O 1
ATOM 659 N N . ASP A 1 81 ? 28.614 -3.030 -19.105 1.00 53.12 81 ASP A N 1
ATOM 660 C CA . ASP A 1 81 ? 28.806 -3.410 -17.691 1.00 53.12 81 ASP A CA 1
ATOM 661 C C . ASP A 1 81 ? 28.445 -2.281 -16.691 1.00 53.12 81 ASP A C 1
ATOM 663 O O . ASP A 1 81 ? 29.043 -2.114 -15.614 1.00 53.12 81 ASP A O 1
ATOM 667 N N . LYS A 1 82 ? 27.454 -1.444 -17.021 1.00 71.31 82 LYS A N 1
ATOM 668 C CA . LYS A 1 82 ? 27.007 -0.360 -16.127 1.00 71.31 82 LYS A CA 1
ATOM 669 C C . LYS A 1 82 ? 25.897 -0.832 -15.182 1.00 71.31 82 LYS A C 1
ATOM 671 O O . LYS A 1 82 ? 24.725 -0.878 -15.533 1.00 71.31 82 LYS A O 1
ATOM 676 N N . CYS A 1 83 ? 26.309 -1.137 -13.952 1.00 85.25 83 CYS A N 1
ATOM 677 C CA . CYS A 1 83 ? 25.464 -1.159 -12.754 1.00 85.25 83 CYS A CA 1
ATOM 678 C C . CYS A 1 83 ? 24.448 -0.003 -12.759 1.00 85.25 83 CYS A C 1
ATOM 680 O O . CYS A 1 83 ? 24.857 1.151 -12.924 1.00 85.25 83 CYS A O 1
ATOM 682 N N . ASN A 1 84 ? 23.166 -0.327 -12.597 1.00 90.25 84 ASN A N 1
ATOM 683 C CA . ASN A 1 84 ? 22.079 0.644 -12.590 1.00 90.25 84 ASN A CA 1
ATOM 684 C C . ASN A 1 84 ? 20.883 0.124 -11.776 1.00 90.25 84 ASN A C 1
ATOM 686 O O . ASN A 1 84 ? 20.258 -0.856 -12.181 1.00 90.25 84 ASN A O 1
ATOM 690 N N . LEU A 1 85 ? 20.536 0.783 -10.674 1.00 92.88 85 LEU A N 1
ATOM 691 C CA . LEU A 1 85 ? 19.260 0.626 -9.962 1.00 92.88 85 LEU A CA 1
ATOM 692 C C . LEU A 1 85 ? 18.433 1.917 -9.941 1.00 92.88 85 LEU A C 1
ATOM 694 O O . LEU A 1 85 ? 17.363 1.967 -9.336 1.00 92.88 85 LEU A O 1
ATOM 698 N N . ASN A 1 86 ? 18.886 2.961 -10.624 1.00 92.94 86 ASN A N 1
ATOM 699 C CA . ASN A 1 86 ? 18.137 4.194 -10.747 1.00 92.94 86 ASN A CA 1
ATOM 700 C C . ASN A 1 86 ? 16.924 4.008 -11.675 1.00 92.94 86 ASN A C 1
ATOM 702 O O . ASN A 1 86 ? 17.091 3.657 -12.849 1.00 92.94 86 ASN A O 1
ATOM 706 N N . PRO A 1 87 ? 15.687 4.251 -11.203 1.00 91.75 87 PRO A N 1
ATOM 707 C CA . PRO A 1 87 ? 14.503 4.046 -12.034 1.00 91.75 87 PRO A CA 1
ATOM 708 C C . PRO A 1 87 ? 14.393 5.072 -13.166 1.00 91.75 87 PRO A C 1
ATOM 710 O O . PRO A 1 87 ? 13.687 4.822 -14.142 1.00 91.75 87 PRO A O 1
ATOM 713 N N . HIS A 1 88 ? 15.019 6.249 -13.016 1.00 90.69 88 HIS A N 1
ATOM 714 C CA . HIS A 1 88 ? 14.784 7.437 -13.846 1.00 90.69 88 HIS A CA 1
ATOM 715 C C . HIS A 1 88 ? 13.290 7.760 -14.053 1.00 90.69 88 HIS A C 1
ATOM 717 O O . HIS A 1 88 ? 12.902 8.409 -15.023 1.00 90.69 88 HIS A O 1
ATOM 723 N N . PHE A 1 89 ? 12.453 7.303 -13.121 1.00 92.19 89 PHE A N 1
ATOM 724 C CA . PHE A 1 89 ? 11.011 7.464 -13.102 1.00 92.19 89 PHE A CA 1
ATOM 725 C C . PHE A 1 89 ? 10.588 7.677 -11.649 1.00 92.19 89 PHE A C 1
ATOM 727 O O . PHE A 1 89 ? 10.525 6.733 -10.865 1.00 92.19 89 PHE A O 1
ATOM 734 N N . PHE A 1 90 ? 10.379 8.944 -11.284 1.00 93.38 90 PHE A N 1
ATOM 735 C CA . PHE A 1 90 ? 10.215 9.383 -9.893 1.00 93.38 90 PHE A CA 1
ATOM 736 C C . PHE A 1 90 ? 8.773 9.770 -9.524 1.00 93.38 90 PHE A C 1
ATOM 738 O O . PHE A 1 90 ? 8.527 10.181 -8.392 1.00 93.38 90 PHE A O 1
ATOM 745 N N . SER A 1 91 ? 7.813 9.622 -10.449 1.00 89.94 91 SER A N 1
ATOM 746 C CA . SER A 1 91 ? 6.378 9.788 -10.152 1.00 89.94 91 SER A CA 1
ATOM 747 C C . SER A 1 91 ? 5.873 8.752 -9.136 1.00 89.94 91 SER A C 1
ATOM 749 O O . SER A 1 91 ? 4.959 9.029 -8.356 1.00 89.94 91 SER A O 1
ATOM 751 N N . TYR A 1 92 ? 6.506 7.574 -9.094 1.00 92.56 92 TYR A N 1
ATOM 752 C CA . TYR A 1 92 ? 6.306 6.559 -8.060 1.00 92.56 92 TYR A CA 1
ATOM 753 C C . TYR A 1 92 ? 7.598 6.310 -7.287 1.00 92.56 92 TYR A C 1
ATOM 755 O O . TYR A 1 92 ? 8.698 6.613 -7.748 1.00 92.56 92 TYR A O 1
ATOM 763 N N . GLY A 1 93 ? 7.459 5.748 -6.090 1.00 94.19 93 GLY A N 1
ATOM 764 C CA . GLY A 1 93 ? 8.603 5.300 -5.310 1.00 94.19 93 GLY A CA 1
ATOM 765 C C . GLY A 1 93 ? 9.181 3.986 -5.845 1.00 94.19 93 GLY A C 1
ATOM 766 O O . GLY A 1 93 ? 8.536 3.253 -6.598 1.00 94.19 93 GLY A O 1
ATOM 767 N N . GLN A 1 94 ? 10.421 3.685 -5.464 1.00 96.94 94 GLN A N 1
ATOM 768 C CA . GLN A 1 94 ? 11.169 2.564 -6.043 1.00 96.94 94 GLN A CA 1
ATOM 769 C C . GLN A 1 94 ? 10.815 1.206 -5.440 1.00 96.94 94 GLN A C 1
ATOM 771 O O . GLN A 1 94 ? 11.124 0.183 -6.049 1.00 96.94 94 GLN A O 1
ATOM 776 N N . PHE A 1 95 ? 10.151 1.171 -4.281 1.00 98.31 95 PHE A N 1
ATOM 777 C CA . PHE A 1 95 ? 9.816 -0.077 -3.598 1.00 98.31 95 PHE A CA 1
ATOM 778 C C . PHE A 1 95 ? 9.138 -1.120 -4.508 1.00 98.31 95 PHE A C 1
ATOM 780 O O . PHE A 1 95 ? 9.670 -2.227 -4.605 1.00 98.31 95 PHE A O 1
ATOM 787 N N . PRO A 1 96 ? 8.020 -0.820 -5.205 1.00 98.12 96 PRO A N 1
ATOM 788 C CA . PRO A 1 96 ? 7.380 -1.789 -6.097 1.00 98.12 96 PRO A CA 1
ATOM 789 C C . PRO A 1 96 ? 8.285 -2.230 -7.256 1.00 98.12 96 PRO A C 1
ATOM 791 O O . PRO A 1 96 ? 8.207 -3.379 -7.685 1.00 98.12 96 PRO A O 1
ATOM 794 N N . LEU A 1 97 ? 9.172 -1.349 -7.736 1.00 98.38 97 LEU A N 1
ATOM 795 C CA . LEU A 1 97 ? 10.095 -1.649 -8.833 1.00 98.38 97 LEU A CA 1
ATOM 796 C C . LEU A 1 97 ? 11.170 -2.645 -8.389 1.00 98.38 97 LEU A C 1
ATOM 798 O O . LEU A 1 97 ? 11.397 -3.656 -9.053 1.00 98.38 97 LEU A O 1
ATOM 802 N N . TYR A 1 98 ? 11.797 -2.396 -7.237 1.00 98.00 98 TYR A N 1
ATOM 803 C CA . TYR A 1 98 ? 12.773 -3.320 -6.660 1.00 98.00 98 TYR A CA 1
ATOM 804 C C . TYR A 1 98 ? 12.135 -4.635 -6.250 1.00 98.00 98 TYR A C 1
ATOM 806 O O . TYR A 1 98 ? 12.734 -5.684 -6.459 1.00 98.00 98 TYR A O 1
ATOM 814 N N . LEU A 1 99 ? 10.919 -4.593 -5.707 1.00 98.31 99 LEU A N 1
ATOM 815 C CA . LEU A 1 99 ? 10.178 -5.789 -5.341 1.00 98.31 99 LEU A CA 1
ATOM 816 C C . LEU A 1 99 ? 9.945 -6.687 -6.566 1.00 98.31 99 LEU A C 1
ATOM 818 O O . LEU A 1 99 ? 10.215 -7.882 -6.497 1.00 98.31 99 LEU A O 1
ATOM 822 N N . ALA A 1 100 ? 9.526 -6.118 -7.699 1.00 98.25 100 ALA A N 1
ATOM 823 C CA . ALA A 1 100 ? 9.359 -6.868 -8.941 1.00 98.25 100 ALA A CA 1
ATOM 824 C C . ALA A 1 100 ? 10.693 -7.411 -9.487 1.00 98.25 100 ALA A C 1
ATOM 826 O O . ALA A 1 100 ? 10.800 -8.598 -9.797 1.00 98.25 100 ALA A O 1
ATOM 827 N N . TYR A 1 101 ? 11.723 -6.564 -9.549 1.00 97.81 101 TYR A N 1
ATOM 828 C CA . TYR A 1 101 ? 13.050 -6.945 -10.035 1.00 97.81 101 TYR A CA 1
ATOM 829 C C . TYR A 1 101 ? 13.676 -8.076 -9.205 1.00 97.81 101 TYR A C 1
ATOM 831 O O . TYR A 1 101 ? 14.104 -9.089 -9.754 1.00 97.81 101 TYR A O 1
ATOM 839 N N . ILE A 1 102 ? 13.703 -7.940 -7.875 1.00 96.75 102 ILE A N 1
ATOM 840 C CA . ILE A 1 102 ? 14.295 -8.934 -6.967 1.00 96.75 102 ILE A CA 1
ATOM 841 C C . ILE A 1 102 ? 13.567 -10.276 -7.085 1.00 96.75 102 ILE A C 1
ATOM 843 O O . ILE A 1 102 ? 14.217 -11.326 -7.071 1.00 96.75 102 ILE A O 1
ATOM 847 N N . SER A 1 103 ? 12.243 -10.265 -7.230 1.00 97.31 103 SER A N 1
ATOM 848 C CA . SER A 1 103 ? 11.450 -11.489 -7.371 1.00 97.31 103 SER A CA 1
ATOM 849 C C . SER A 1 103 ? 11.742 -12.226 -8.667 1.00 97.31 103 SER A C 1
ATOM 851 O O . SER A 1 103 ? 11.951 -13.440 -8.639 1.00 97.31 103 SER A O 1
ATOM 853 N N . ASP A 1 104 ? 11.881 -11.495 -9.771 1.00 96.00 104 ASP A N 1
ATOM 854 C CA . ASP A 1 104 ? 12.320 -12.061 -11.043 1.00 96.00 104 ASP A CA 1
ATOM 855 C C . ASP A 1 104 ? 13.707 -12.708 -10.938 1.00 96.00 104 ASP A C 1
ATOM 857 O O . ASP A 1 104 ? 13.881 -13.879 -11.288 1.00 96.00 104 ASP A O 1
ATOM 861 N N . GLN A 1 105 ? 14.684 -11.993 -10.368 1.00 93.62 105 GLN A N 1
ATOM 862 C CA . GLN A 1 105 ? 16.039 -12.528 -10.197 1.00 93.62 105 GLN A CA 1
ATOM 863 C C . GLN A 1 105 ? 16.063 -13.761 -9.283 1.00 93.62 105 GLN A C 1
ATOM 865 O O . GLN A 1 105 ? 16.794 -14.722 -9.536 1.00 93.62 105 GLN A O 1
ATOM 870 N N . THR A 1 106 ? 15.237 -13.765 -8.235 1.00 91.88 106 THR A N 1
ATOM 871 C CA . THR A 1 106 ? 15.127 -14.895 -7.306 1.00 91.88 106 THR A CA 1
ATOM 872 C C . THR A 1 106 ? 14.564 -16.127 -8.009 1.00 91.88 106 THR A C 1
ATOM 874 O O . THR A 1 106 ? 15.142 -17.209 -7.898 1.00 91.88 106 THR A O 1
ATOM 877 N N . VAL A 1 107 ? 13.486 -15.982 -8.785 1.00 91.06 107 VAL A N 1
ATOM 878 C CA . VAL A 1 107 ? 12.880 -17.106 -9.514 1.00 91.06 107 VAL A CA 1
ATOM 879 C C . VAL A 1 107 ? 13.780 -17.613 -10.638 1.00 91.06 107 VAL A C 1
ATOM 881 O O . VAL A 1 107 ? 13.921 -18.827 -10.786 1.00 91.06 107 VAL A O 1
ATOM 884 N N . LYS A 1 108 ? 14.460 -16.736 -11.385 1.00 89.31 108 LYS A N 1
ATOM 885 C CA . LYS A 1 108 ? 15.457 -17.140 -12.396 1.00 89.31 108 LYS A CA 1
ATOM 886 C C . LYS A 1 108 ? 16.590 -17.967 -11.777 1.00 89.31 108 LYS A C 1
ATOM 888 O O . LYS A 1 108 ? 16.967 -19.005 -12.315 1.00 89.31 108 LYS A O 1
ATOM 893 N N . LYS A 1 109 ? 17.077 -17.575 -10.595 1.00 84.94 109 LYS A N 1
ATOM 894 C CA . LYS A 1 109 ? 18.089 -18.345 -9.858 1.00 84.94 109 LYS A CA 1
ATOM 895 C C . LYS A 1 109 ? 17.556 -19.704 -9.402 1.00 84.94 109 LYS A C 1
ATOM 897 O O . LYS A 1 109 ? 18.199 -20.718 -9.648 1.00 84.94 109 LYS A O 1
ATOM 902 N N . VAL A 1 110 ? 16.382 -19.742 -8.772 1.00 84.88 110 VAL A N 1
ATOM 903 C CA . VAL A 1 110 ? 15.781 -20.995 -8.286 1.00 84.88 110 VAL A CA 1
ATOM 904 C C . VAL A 1 110 ? 15.489 -21.947 -9.447 1.00 84.88 110 VAL A C 1
ATOM 906 O O . VAL A 1 110 ? 15.883 -23.105 -9.393 1.00 84.88 110 VAL A O 1
ATOM 909 N N . SER A 1 111 ? 14.878 -21.464 -10.528 1.00 82.31 111 SER A N 1
ATOM 910 C CA . SER A 1 111 ? 14.595 -22.278 -11.717 1.00 82.31 111 SER A CA 1
ATOM 911 C C . SER A 1 111 ? 15.867 -22.826 -12.368 1.00 82.31 111 SER A C 1
ATOM 913 O O . SER A 1 111 ? 15.882 -23.998 -12.729 1.00 82.31 111 SER A O 1
ATOM 915 N N . SER A 1 112 ? 16.959 -22.053 -12.424 1.00 78.44 112 SER A N 1
ATOM 916 C CA . SER A 1 112 ? 18.250 -22.546 -12.929 1.00 78.44 112 SER A CA 1
ATOM 917 C C . SER A 1 112 ? 18.851 -23.691 -12.100 1.00 78.44 112 SER A C 1
ATOM 919 O O . SER A 1 112 ? 19.555 -24.527 -12.655 1.00 78.44 112 SER A O 1
ATOM 921 N N . LEU A 1 113 ? 18.536 -23.782 -10.798 1.00 77.31 113 LEU A N 1
ATOM 922 C CA . LEU A 1 113 ? 18.953 -24.905 -9.946 1.00 77.31 113 LEU A CA 1
ATOM 923 C C . LEU A 1 113 ? 18.155 -26.186 -10.229 1.00 77.31 113 LEU A C 1
ATOM 925 O O . LEU A 1 113 ? 18.661 -27.278 -9.992 1.00 77.31 113 LEU A O 1
ATOM 929 N N . PHE A 1 114 ? 16.919 -26.064 -10.721 1.00 75.19 114 PHE A N 1
ATOM 930 C CA . PHE A 1 114 ? 16.057 -27.205 -11.052 1.00 75.19 114 PHE A CA 1
ATOM 931 C C . PHE A 1 114 ? 16.173 -27.633 -12.525 1.00 75.19 114 PHE A C 1
ATOM 933 O O . PHE A 1 114 ? 16.038 -28.814 -12.834 1.00 75.19 114 PHE A O 1
ATOM 940 N N . LEU A 1 115 ? 16.465 -26.702 -13.439 1.00 64.38 115 LEU A N 1
ATOM 941 C CA . LEU A 1 115 ? 16.604 -26.927 -14.885 1.00 64.38 115 LEU A CA 1
ATOM 942 C C . LEU A 1 115 ? 18.045 -27.277 -15.300 1.00 64.38 115 LEU A C 1
ATOM 944 O O . LEU A 1 115 ? 18.541 -26.786 -16.311 1.00 64.38 115 LEU A O 1
ATOM 948 N N . PHE A 1 116 ? 18.703 -28.191 -14.576 1.00 58.25 116 PHE A N 1
ATOM 949 C CA . PHE A 1 116 ? 20.045 -28.712 -14.912 1.00 58.25 116 PHE A CA 1
ATOM 950 C C . PHE A 1 116 ? 20.150 -29.369 -16.311 1.00 58.25 116 PHE A C 1
ATOM 952 O O . PHE A 1 116 ? 21.242 -29.742 -16.730 1.00 58.25 116 PHE A O 1
ATOM 959 N N . LEU A 1 117 ? 19.032 -29.527 -17.032 1.00 54.84 117 LEU A N 1
ATOM 960 C CA . LEU A 1 117 ? 18.918 -30.299 -18.274 1.00 54.84 117 LEU A CA 1
ATOM 961 C C . LEU A 1 117 ? 18.647 -29.462 -19.536 1.00 54.84 117 LEU A C 1
ATOM 963 O O . LEU A 1 117 ? 18.543 -30.039 -20.615 1.00 54.84 117 LEU A O 1
ATOM 967 N N . VAL A 1 118 ? 18.538 -28.129 -19.445 1.00 54.97 118 VAL A N 1
ATOM 968 C CA . VAL A 1 118 ? 18.324 -27.277 -20.631 1.00 54.97 118 VAL A CA 1
ATOM 969 C C . VAL A 1 118 ? 19.496 -26.304 -20.792 1.00 54.97 118 VAL A C 1
ATOM 971 O O . VAL A 1 118 ? 19.628 -25.379 -19.987 1.00 54.97 118 VAL A O 1
ATOM 974 N N . PRO A 1 119 ? 20.350 -26.470 -21.821 1.00 49.50 119 PRO A N 1
ATOM 975 C CA . PRO A 1 119 ? 21.406 -25.515 -22.129 1.00 49.50 119 PRO A CA 1
ATOM 976 C C . PRO A 1 119 ? 20.780 -24.159 -22.467 1.00 49.50 119 PRO A C 1
ATOM 978 O O . PRO A 1 119 ? 20.078 -24.019 -23.467 1.00 49.50 119 PRO A O 1
ATOM 981 N N . SER A 1 120 ? 21.003 -23.154 -21.621 1.00 54.88 120 SER A N 1
ATOM 982 C CA . SER A 1 120 ? 20.552 -21.790 -21.900 1.00 54.88 120 SER A CA 1
ATOM 983 C C . SER A 1 120 ? 21.579 -21.106 -22.819 1.00 54.88 120 SER A C 1
ATOM 985 O O . SER A 1 120 ? 22.746 -21.009 -22.431 1.00 54.88 120 SER A O 1
ATOM 987 N N . PRO A 1 121 ? 21.203 -20.641 -24.026 1.00 47.97 121 PRO A N 1
ATOM 988 C CA . PRO A 1 121 ? 22.160 -20.298 -25.083 1.00 47.97 121 PRO A CA 1
ATOM 989 C C . PRO A 1 121 ? 22.814 -18.912 -24.953 1.00 47.97 121 PRO A C 1
ATOM 991 O O . PRO A 1 121 ? 23.501 -18.476 -25.868 1.00 47.97 121 PRO A O 1
ATOM 994 N N . THR A 1 122 ? 22.669 -18.207 -23.830 1.00 55.09 122 THR A N 1
ATOM 995 C CA . THR A 1 122 ? 23.340 -16.912 -23.628 1.00 55.09 122 THR A CA 1
ATOM 996 C C . THR A 1 122 ? 23.708 -16.712 -22.166 1.00 55.09 122 THR A C 1
ATOM 998 O O . THR A 1 122 ? 22.842 -16.481 -21.317 1.00 55.09 122 THR A O 1
ATOM 1001 N N . VAL A 1 123 ? 25.006 -16.742 -21.859 1.00 57.50 123 VAL A N 1
ATOM 1002 C CA . VAL A 1 123 ? 25.519 -16.297 -20.560 1.00 57.50 123 VAL A CA 1
ATOM 1003 C C . VAL A 1 123 ? 25.473 -14.770 -20.547 1.00 57.50 123 VAL A C 1
ATOM 1005 O O . VAL A 1 123 ? 26.466 -14.108 -20.821 1.00 57.50 123 VAL A O 1
ATOM 1008 N N . LYS A 1 124 ? 24.309 -14.183 -20.239 1.00 64.69 124 LYS A N 1
ATOM 1009 C CA . LYS A 1 124 ? 24.258 -12.753 -19.888 1.00 64.69 124 LYS A CA 1
ATOM 1010 C C . LYS A 1 124 ? 25.243 -12.497 -18.741 1.00 64.69 124 LYS A C 1
ATOM 1012 O O . LYS A 1 124 ? 25.318 -13.321 -17.834 1.00 64.69 124 LYS A O 1
ATOM 1017 N N . THR A 1 125 ? 26.003 -11.413 -18.743 1.00 69.12 125 THR A N 1
ATOM 1018 C CA . THR A 1 125 ? 26.958 -11.087 -17.660 1.00 69.12 125 THR A CA 1
ATOM 1019 C C . THR A 1 125 ? 26.279 -10.381 -16.477 1.00 69.12 125 THR A C 1
ATOM 1021 O O . THR A 1 125 ? 26.766 -10.428 -15.344 1.00 69.12 125 THR A O 1
ATOM 1024 N N . SER A 1 126 ? 25.098 -9.815 -16.720 1.00 80.69 126 SER A N 1
ATOM 1025 C CA . SER A 1 126 ? 24.265 -9.045 -15.797 1.00 80.69 126 SER A CA 1
ATOM 1026 C C . SER A 1 126 ? 22.991 -9.795 -15.367 1.00 80.69 126 SER A C 1
ATOM 1028 O O . SER A 1 126 ? 22.493 -10.700 -16.046 1.00 80.69 126 SER A O 1
ATOM 1030 N N . LEU A 1 127 ? 22.470 -9.415 -14.199 1.00 87.94 127 LEU A N 1
ATOM 1031 C CA . LEU A 1 127 ? 21.107 -9.676 -13.744 1.00 87.94 127 LEU A CA 1
ATOM 1032 C C . LEU A 1 127 ? 20.190 -8.617 -14.357 1.00 87.94 127 LEU A C 1
ATOM 1034 O O . LEU A 1 127 ? 20.453 -7.419 -14.230 1.00 87.94 127 LEU A O 1
ATOM 1038 N N . GLU A 1 128 ? 19.143 -9.068 -15.043 1.00 91.69 128 GLU A N 1
ATOM 1039 C CA . GLU A 1 128 ? 18.225 -8.214 -15.796 1.00 91.69 128 GLU A CA 1
ATOM 1040 C C . GLU A 1 128 ? 16.815 -8.806 -15.789 1.00 91.69 128 GLU A C 1
ATOM 1042 O O . GLU A 1 128 ? 16.628 -10.031 -15.757 1.00 91.69 128 GLU A O 1
ATOM 1047 N N . THR A 1 129 ? 15.820 -7.933 -15.896 1.00 94.06 129 THR A N 1
ATOM 1048 C CA . THR A 1 129 ? 14.414 -8.310 -16.056 1.00 94.06 129 THR A CA 1
ATOM 1049 C C . THR A 1 129 ? 13.922 -7.836 -17.415 1.00 94.06 129 THR A C 1
ATOM 1051 O O . THR A 1 129 ? 14.112 -6.683 -17.793 1.00 94.06 129 THR A O 1
ATOM 1054 N N . ASP A 1 130 ? 13.319 -8.736 -18.178 1.00 94.38 130 ASP A N 1
ATOM 1055 C CA . ASP A 1 130 ? 12.647 -8.418 -19.433 1.00 94.38 130 ASP A CA 1
ATOM 1056 C C . ASP A 1 130 ? 11.289 -7.753 -19.176 1.00 94.38 130 ASP A C 1
ATOM 1058 O O . ASP A 1 130 ? 10.681 -7.911 -18.116 1.00 94.38 130 ASP A O 1
ATOM 1062 N N . PHE A 1 131 ? 10.810 -6.990 -20.158 1.00 96.38 131 PHE A N 1
ATOM 1063 C CA . PHE A 1 131 ? 9.608 -6.174 -20.008 1.00 96.38 131 PHE A CA 1
ATOM 1064 C C . PHE A 1 131 ? 8.350 -6.990 -19.622 1.00 96.38 131 PHE A C 1
ATOM 1066 O O . PHE A 1 131 ? 7.709 -6.618 -18.638 1.00 96.38 131 PHE A O 1
ATOM 1073 N N . PRO A 1 132 ? 8.007 -8.120 -20.280 1.00 97.00 132 PRO A N 1
ATOM 1074 C CA . PRO A 1 132 ? 6.859 -8.935 -19.870 1.00 97.00 132 PRO A CA 1
ATOM 1075 C C . PRO A 1 132 ? 6.993 -9.508 -18.454 1.00 97.00 132 PRO A C 1
ATOM 1077 O O . PRO A 1 132 ? 6.015 -9.515 -17.706 1.00 97.00 132 PRO A O 1
ATOM 1080 N N . SER A 1 133 ? 8.194 -9.939 -18.051 1.00 96.69 133 SER A N 1
ATOM 1081 C CA . SER A 1 133 ? 8.433 -10.417 -16.683 1.00 96.69 133 SER A CA 1
ATOM 1082 C C . SER A 1 133 ? 8.266 -9.302 -15.647 1.00 96.69 133 SER A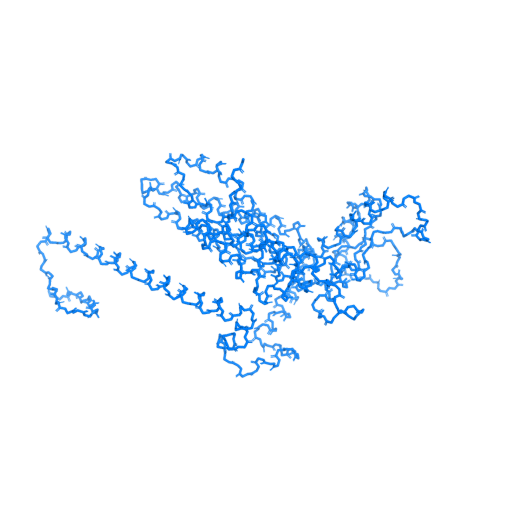 C 1
ATOM 1084 O O . SER A 1 133 ? 7.688 -9.538 -14.586 1.00 96.69 133 SER A O 1
ATOM 1086 N N . ALA A 1 134 ? 8.684 -8.069 -15.954 1.00 97.94 134 ALA A N 1
ATOM 1087 C CA . ALA A 1 134 ? 8.432 -6.919 -15.084 1.00 97.94 134 ALA A CA 1
ATOM 1088 C C . ALA A 1 134 ? 6.924 -6.679 -14.883 1.00 97.94 134 ALA A C 1
ATOM 1090 O O . ALA A 1 134 ? 6.478 -6.544 -13.743 1.00 97.94 134 ALA A O 1
ATOM 1091 N N . ILE A 1 135 ? 6.136 -6.693 -15.968 1.00 98.25 135 ILE A N 1
ATOM 1092 C CA . ILE A 1 135 ? 4.668 -6.579 -15.911 1.00 98.25 135 ILE A CA 1
ATOM 1093 C C . ILE A 1 135 ? 4.073 -7.696 -15.049 1.00 98.25 135 ILE A C 1
ATOM 1095 O O . ILE A 1 135 ? 3.277 -7.429 -14.148 1.00 98.25 135 ILE A O 1
ATOM 1099 N N . PHE A 1 136 ? 4.487 -8.943 -15.289 1.00 98.25 136 PHE A N 1
ATOM 1100 C CA . PHE A 1 136 ? 4.012 -10.097 -14.531 1.00 98.25 136 PHE A CA 1
ATOM 1101 C C . PHE A 1 136 ? 4.204 -9.902 -13.025 1.00 98.25 136 PHE A C 1
ATOM 1103 O O . PHE A 1 136 ? 3.251 -10.057 -12.264 1.00 98.25 136 PHE A O 1
ATOM 1110 N N . TRP A 1 137 ? 5.410 -9.528 -12.588 1.00 98.56 137 TRP A N 1
ATOM 1111 C CA . TRP A 1 137 ? 5.702 -9.366 -11.166 1.00 98.56 137 TRP A CA 1
ATOM 1112 C C . TRP A 1 137 ? 4.964 -8.191 -10.536 1.00 98.56 137 TRP A C 1
ATOM 1114 O O . TRP A 1 137 ? 4.465 -8.320 -9.417 1.00 98.56 137 TRP A O 1
ATOM 1124 N N . LEU A 1 138 ? 4.834 -7.071 -11.247 1.00 98.56 138 LEU A N 1
ATOM 1125 C CA . LEU A 1 138 ? 4.034 -5.949 -10.768 1.00 98.56 138 LEU A CA 1
ATOM 1126 C C . LEU A 1 138 ? 2.568 -6.369 -10.548 1.00 98.56 138 LEU A C 1
ATOM 1128 O O . LEU A 1 138 ? 2.023 -6.158 -9.463 1.00 98.56 138 LEU A O 1
ATOM 1132 N N . ARG A 1 139 ? 1.948 -7.046 -11.526 1.00 98.56 139 ARG A N 1
ATOM 1133 C CA . ARG A 1 139 ? 0.567 -7.555 -11.413 1.00 98.56 139 ARG A CA 1
ATOM 1134 C C . ARG A 1 139 ? 0.422 -8.643 -10.352 1.00 98.56 139 ARG A C 1
ATOM 1136 O O . ARG A 1 139 ? -0.578 -8.672 -9.636 1.00 98.56 139 ARG A O 1
ATOM 1143 N N . PHE A 1 140 ? 1.427 -9.505 -10.201 1.00 98.75 140 PHE A N 1
ATOM 1144 C CA . PHE A 1 140 ? 1.473 -10.518 -9.148 1.00 98.75 140 PHE A CA 1
ATOM 1145 C C . PHE A 1 140 ? 1.365 -9.872 -7.764 1.00 98.75 140 PHE A C 1
ATOM 1147 O O . PHE A 1 140 ? 0.538 -10.294 -6.954 1.00 98.75 140 PHE A O 1
ATOM 1154 N N . TYR A 1 141 ? 2.146 -8.820 -7.496 1.00 98.69 141 TYR A N 1
ATOM 1155 C CA . TYR A 1 141 ? 2.086 -8.117 -6.215 1.00 98.69 141 TYR A CA 1
ATOM 1156 C C . TYR A 1 141 ? 0.787 -7.337 -6.029 1.00 98.69 141 TYR A C 1
ATOM 1158 O O . TYR A 1 141 ? 0.225 -7.384 -4.935 1.00 98.69 141 TYR A O 1
ATOM 1166 N N . SER A 1 142 ? 0.246 -6.715 -7.080 1.00 98.69 142 SER A N 1
ATOM 1167 C CA . SER A 1 142 ? -1.092 -6.116 -7.027 1.00 98.69 142 SER A CA 1
ATOM 1168 C C . SER A 1 142 ? -2.165 -7.141 -6.643 1.00 98.69 142 SER A C 1
ATOM 1170 O O . SER A 1 142 ? -2.972 -6.903 -5.739 1.00 98.69 142 SER A O 1
ATOM 1172 N N . SER A 1 143 ? -2.133 -8.322 -7.259 1.00 98.81 143 SER A N 1
ATOM 1173 C CA . SER A 1 143 ? -3.062 -9.423 -6.986 1.00 98.81 143 SER A CA 1
ATOM 1174 C C . SER A 1 143 ? -2.899 -10.019 -5.595 1.00 98.81 143 SER A C 1
ATOM 1176 O O . SER A 1 143 ? -3.893 -10.259 -4.897 1.00 98.81 143 SER A O 1
ATOM 1178 N N . LEU A 1 144 ? -1.655 -10.192 -5.146 1.00 98.81 144 LEU A N 1
ATOM 1179 C CA . LEU A 1 144 ? -1.342 -10.664 -3.803 1.00 98.81 144 LEU A CA 1
ATOM 1180 C C . LEU A 1 144 ? -1.850 -9.676 -2.749 1.00 98.81 144 LEU A C 1
ATOM 1182 O O . LEU A 1 144 ? -2.590 -10.066 -1.846 1.00 98.81 144 LEU A O 1
ATOM 1186 N N . SER A 1 145 ? -1.520 -8.391 -2.886 1.00 98.75 145 SER A N 1
ATOM 1187 C CA . SER A 1 145 ? -1.969 -7.337 -1.974 1.00 98.75 145 SER A CA 1
ATOM 1188 C C . SER A 1 145 ? -3.491 -7.216 -1.941 1.00 98.75 145 SER A C 1
ATOM 1190 O O . SER A 1 145 ? -4.072 -7.185 -0.856 1.00 98.75 145 SER A O 1
ATOM 1192 N N . SER A 1 146 ? -4.154 -7.241 -3.101 1.00 98.75 146 SER A N 1
ATOM 1193 C CA . SER A 1 146 ? -5.620 -7.215 -3.197 1.00 98.75 146 SER A CA 1
ATOM 1194 C C . SER A 1 146 ? -6.275 -8.434 -2.533 1.00 98.75 146 SER A C 1
ATOM 1196 O O . SER A 1 146 ? -7.326 -8.308 -1.902 1.00 98.75 146 SER A O 1
ATOM 1198 N N . THR A 1 147 ? -5.645 -9.609 -2.599 1.00 98.75 147 THR A N 1
ATOM 1199 C CA . THR A 1 147 ? -6.117 -10.817 -1.900 1.00 98.75 147 THR A CA 1
ATOM 1200 C C . THR A 1 147 ? -5.933 -10.684 -0.386 1.00 98.75 147 THR A C 1
ATOM 1202 O O . THR A 1 147 ? -6.849 -10.973 0.386 1.00 98.75 147 THR A O 1
ATOM 1205 N N . LEU A 1 148 ? -4.775 -10.191 0.063 1.00 98.69 148 LEU A N 1
ATOM 1206 C CA . LEU A 1 148 ? -4.490 -9.979 1.484 1.00 98.69 148 LEU A CA 1
ATOM 1207 C C . LEU A 1 148 ? -5.398 -8.913 2.115 1.00 98.69 148 LEU A C 1
ATOM 1209 O O . LEU A 1 148 ? -5.736 -9.032 3.293 1.00 98.69 148 LEU A O 1
ATOM 1213 N N . ILE A 1 149 ? -5.861 -7.921 1.347 1.00 98.81 149 ILE A N 1
ATOM 1214 C CA . ILE A 1 149 ? -6.872 -6.954 1.804 1.00 98.81 149 ILE A CA 1
ATOM 1215 C C . ILE A 1 149 ? -8.149 -7.670 2.263 1.00 98.81 149 ILE A C 1
ATOM 1217 O O . ILE A 1 149 ? -8.665 -7.346 3.331 1.00 98.81 149 ILE A O 1
ATOM 1221 N N . VAL A 1 150 ? -8.626 -8.688 1.533 1.00 98.69 150 VAL A N 1
ATOM 1222 C CA . VAL A 1 150 ? -9.812 -9.479 1.927 1.00 98.69 150 VAL A CA 1
ATOM 1223 C C . VAL A 1 150 ? -9.605 -10.127 3.298 1.00 98.69 150 VAL A C 1
ATOM 1225 O O . VAL A 1 150 ? -10.496 -10.097 4.154 1.00 98.69 150 VAL A O 1
ATOM 1228 N N . TRP A 1 151 ? -8.406 -10.662 3.540 1.00 98.44 151 TRP A N 1
ATOM 1229 C CA . TRP A 1 151 ? -8.047 -11.247 4.829 1.00 98.44 151 TRP A CA 1
ATOM 1230 C C . TRP A 1 151 ? -7.993 -10.214 5.958 1.00 98.44 151 TRP A C 1
ATOM 1232 O O . TRP A 1 151 ? -8.518 -10.461 7.046 1.00 98.44 151 TRP A O 1
ATOM 1242 N N . ILE A 1 152 ? -7.419 -9.035 5.715 1.00 98.25 152 ILE A N 1
ATOM 1243 C CA . ILE A 1 152 ? -7.340 -7.996 6.746 1.00 98.25 152 ILE A CA 1
ATOM 1244 C C . ILE A 1 152 ? -8.725 -7.411 7.045 1.00 98.25 152 ILE A C 1
ATOM 1246 O O . ILE A 1 152 ? -9.040 -7.185 8.212 1.00 98.25 152 ILE A O 1
ATOM 1250 N N . VAL A 1 153 ? -9.595 -7.235 6.046 1.00 98.06 153 VAL A N 1
ATOM 1251 C CA . VAL A 1 153 ? -10.975 -6.770 6.269 1.00 98.06 153 VAL A CA 1
ATOM 1252 C C . VAL A 1 153 ? -11.755 -7.748 7.150 1.00 98.06 153 VAL A C 1
ATOM 1254 O O . VAL A 1 153 ? -12.434 -7.310 8.086 1.00 98.06 153 VAL A O 1
ATOM 1257 N N . TYR A 1 154 ? -11.599 -9.063 6.939 1.00 97.94 154 TYR A N 1
ATOM 1258 C CA . TYR A 1 154 ? -12.149 -10.077 7.848 1.00 97.94 154 TYR A CA 1
ATOM 1259 C C . TYR A 1 154 ? -11.678 -9.830 9.290 1.00 97.94 154 TYR A C 1
ATOM 1261 O O . TYR A 1 154 ? -12.486 -9.790 10.222 1.00 97.94 154 TYR A O 1
ATOM 1269 N N . LYS A 1 155 ? -10.368 -9.617 9.471 1.00 97.31 155 LYS A N 1
ATOM 1270 C CA . LYS A 1 155 ? -9.728 -9.442 10.781 1.00 97.31 155 LYS A CA 1
ATOM 1271 C C . LYS A 1 155 ? -10.110 -8.138 11.483 1.00 97.31 155 LYS A C 1
ATOM 1273 O O . LYS A 1 155 ? -10.346 -8.146 12.691 1.00 97.31 155 LYS A O 1
ATOM 1278 N N . ILE A 1 156 ? -10.220 -7.031 10.751 1.00 96.50 156 ILE A N 1
ATOM 1279 C CA . ILE A 1 156 ? -10.722 -5.756 11.283 1.00 96.50 156 ILE A CA 1
ATOM 1280 C C . ILE A 1 156 ? -12.173 -5.925 11.736 1.00 96.50 156 ILE A C 1
ATOM 1282 O O . ILE A 1 156 ? -12.519 -5.568 12.861 1.00 96.50 156 ILE A O 1
ATOM 1286 N N . THR A 1 157 ? -13.013 -6.533 10.898 1.00 95.44 157 THR A N 1
ATOM 1287 C CA . THR A 1 157 ? -14.432 -6.742 11.215 1.00 95.44 157 THR A CA 1
ATOM 1288 C C . THR A 1 157 ? -14.614 -7.670 12.417 1.00 95.44 157 THR A C 1
ATOM 1290 O O . THR A 1 157 ? -15.478 -7.425 13.260 1.00 95.44 157 THR A O 1
ATOM 1293 N N . GLU A 1 158 ? -13.755 -8.686 12.553 1.00 94.38 158 GLU A N 1
ATOM 1294 C CA . GLU A 1 158 ? -13.732 -9.604 13.701 1.00 94.38 158 GLU A CA 1
ATOM 1295 C C . GLU A 1 158 ? -13.420 -8.845 14.996 1.00 94.38 158 GLU A C 1
ATOM 1297 O O . GLU A 1 158 ? -14.105 -9.027 16.003 1.00 94.38 158 GLU A O 1
ATOM 1302 N N . LYS A 1 159 ? -12.451 -7.920 14.961 1.00 92.12 159 LYS A N 1
ATOM 1303 C CA . LYS A 1 159 ? -12.116 -7.065 16.110 1.00 92.12 159 LYS A CA 1
ATOM 1304 C C . LYS A 1 159 ? -13.234 -6.088 16.472 1.00 92.12 159 LYS A C 1
ATOM 1306 O O . LYS A 1 159 ? -13.493 -5.888 17.660 1.00 92.12 159 LYS A O 1
ATOM 1311 N N . LEU A 1 160 ? -13.886 -5.489 15.475 1.00 90.69 160 LEU A N 1
ATOM 1312 C CA . LEU A 1 160 ? -14.928 -4.477 15.677 1.00 90.69 160 LEU A CA 1
ATOM 1313 C C . LEU A 1 160 ? -16.249 -5.077 16.168 1.00 90.69 160 LEU A C 1
ATOM 1315 O O . LEU A 1 160 ? -16.840 -4.573 17.119 1.00 90.69 160 LEU A O 1
ATOM 1319 N N . THR A 1 161 ? -16.709 -6.152 15.528 1.00 91.94 161 THR A N 1
ATOM 1320 C CA . THR A 1 161 ? -18.054 -6.709 15.753 1.00 91.94 161 THR A CA 1
ATOM 1321 C C . THR A 1 161 ? -18.060 -7.924 16.674 1.00 91.94 161 THR A C 1
ATOM 1323 O O . THR A 1 161 ? -19.103 -8.253 17.234 1.00 91.94 161 THR A O 1
ATOM 1326 N N . ARG A 1 162 ? -16.914 -8.611 16.828 1.00 91.12 162 ARG A N 1
ATOM 1327 C CA . ARG A 1 162 ? -16.795 -9.923 17.495 1.00 91.12 162 ARG A CA 1
ATOM 1328 C C . ARG A 1 162 ? -17.745 -10.987 16.934 1.00 91.12 162 ARG A C 1
ATOM 1330 O O . ARG A 1 162 ? -18.086 -11.940 17.630 1.00 91.12 162 ARG A O 1
ATOM 1337 N N . SER A 1 163 ? -18.178 -10.824 15.685 1.00 93.88 163 SER A N 1
ATOM 1338 C CA . SER A 1 163 ? -19.142 -11.696 15.024 1.00 93.88 163 SER A CA 1
ATOM 1339 C C . SER A 1 163 ? -18.535 -12.313 13.774 1.00 93.88 163 SER A C 1
ATOM 1341 O O . SER A 1 163 ? -18.200 -11.609 12.822 1.00 93.88 163 SER A O 1
ATOM 1343 N N . ASN A 1 164 ? -18.471 -13.646 13.746 1.00 93.75 164 ASN A N 1
ATOM 1344 C CA . ASN A 1 164 ? -17.999 -14.383 12.572 1.00 93.75 164 ASN A CA 1
ATOM 1345 C C . ASN A 1 164 ? -18.869 -14.103 11.342 1.00 93.75 164 ASN A C 1
ATOM 1347 O O . ASN A 1 164 ? -18.347 -14.036 10.237 1.00 93.75 164 ASN A O 1
ATOM 1351 N N . PHE A 1 165 ? -20.181 -13.924 11.523 1.00 95.50 165 PHE A N 1
ATOM 1352 C CA . PHE A 1 165 ? -21.093 -13.655 10.414 1.00 95.50 165 PHE A CA 1
ATOM 1353 C C . PHE A 1 165 ? -20.740 -12.343 9.707 1.00 95.50 165 PHE A C 1
ATOM 1355 O O . PHE A 1 165 ? -20.543 -12.340 8.494 1.00 95.50 165 PHE A O 1
ATOM 1362 N N . PHE A 1 166 ? -20.591 -11.246 10.459 1.00 95.25 166 PHE A N 1
ATOM 1363 C CA . PHE A 1 166 ? -20.249 -9.950 9.870 1.00 95.25 166 PHE A CA 1
ATOM 1364 C C . PHE A 1 166 ? -18.843 -9.953 9.268 1.00 95.25 166 PHE A C 1
ATOM 1366 O O . PHE A 1 166 ? -18.652 -9.383 8.198 1.00 95.25 166 PHE A O 1
ATOM 1373 N N . SER A 1 167 ? -17.880 -10.644 9.887 1.00 97.00 167 SER A N 1
ATOM 1374 C CA . SER A 1 167 ? -16.538 -10.806 9.315 1.00 97.00 167 SER A CA 1
ATOM 1375 C C . SER A 1 167 ? -16.545 -11.562 7.991 1.00 97.00 167 SER A C 1
ATOM 1377 O O . SER A 1 167 ? -15.899 -11.125 7.038 1.00 97.00 167 SER A O 1
ATOM 1379 N N . LEU A 1 168 ? -17.296 -12.665 7.908 1.00 97.81 168 LEU A N 1
ATOM 1380 C CA . LEU A 1 168 ? -17.459 -13.432 6.674 1.00 97.81 168 LEU A CA 1
ATOM 1381 C C . LEU A 1 168 ? -18.151 -12.595 5.600 1.00 97.81 168 LEU A C 1
ATOM 1383 O O . LEU A 1 168 ? -17.628 -12.501 4.494 1.00 97.81 168 LEU A O 1
ATOM 1387 N N . LEU A 1 169 ? -19.256 -11.928 5.939 1.00 96.75 169 LEU A N 1
ATOM 1388 C CA . LEU A 1 169 ? -19.994 -11.068 5.015 1.00 96.75 169 LEU A CA 1
ATOM 1389 C C . LEU A 1 169 ? -19.122 -9.924 4.479 1.00 96.75 169 LEU A C 1
ATOM 1391 O O . LEU A 1 169 ? -19.059 -9.727 3.270 1.00 96.75 169 LEU A O 1
ATOM 1395 N N . ALA A 1 170 ? -18.401 -9.209 5.347 1.00 96.31 170 ALA A N 1
ATOM 1396 C CA . ALA A 1 170 ? -17.512 -8.125 4.934 1.00 96.31 170 ALA A CA 1
ATOM 1397 C C . ALA A 1 170 ? -16.389 -8.630 4.015 1.00 96.31 170 ALA A C 1
ATOM 1399 O O . ALA A 1 170 ? -16.099 -8.012 2.990 1.00 96.31 170 ALA A O 1
ATOM 1400 N N . SER A 1 171 ? -15.785 -9.778 4.341 1.00 97.69 171 SER A N 1
ATOM 1401 C CA . SER A 1 171 ? -14.757 -10.386 3.491 1.00 97.69 171 SER A CA 1
ATOM 1402 C C . SER A 1 171 ? -15.310 -10.864 2.146 1.00 97.69 171 SER A C 1
ATOM 1404 O O . SER A 1 171 ? -14.669 -10.644 1.124 1.00 97.69 171 SER A O 1
ATOM 1406 N N . LEU A 1 172 ? -16.524 -11.423 2.115 1.00 97.81 172 LEU A N 1
ATOM 1407 C CA . LEU A 1 172 ? -17.204 -11.824 0.884 1.00 97.81 172 LEU A CA 1
ATOM 1408 C C . LEU A 1 172 ? -17.466 -10.610 -0.014 1.00 97.81 172 LEU A C 1
ATOM 1410 O O . LEU A 1 172 ? -17.081 -10.620 -1.178 1.00 97.81 172 LEU A O 1
ATOM 1414 N N . LEU A 1 173 ? -18.043 -9.535 0.530 1.00 97.38 173 LEU A N 1
ATOM 1415 C CA . LEU A 1 173 ? -18.272 -8.299 -0.225 1.00 97.38 173 LEU A CA 1
ATOM 1416 C C . LEU A 1 173 ? -16.951 -7.719 -0.764 1.00 97.38 173 LEU A C 1
ATOM 1418 O O . LEU A 1 173 ? -16.863 -7.346 -1.933 1.00 97.38 173 LEU A O 1
ATOM 1422 N N . THR A 1 174 ? -15.894 -7.727 0.053 1.00 97.69 174 THR A N 1
ATOM 1423 C CA . THR A 1 174 ? -14.550 -7.271 -0.351 1.00 97.69 174 THR A CA 1
ATOM 1424 C C . THR A 1 174 ? -13.953 -8.143 -1.462 1.00 97.69 174 THR A C 1
ATOM 1426 O O . THR A 1 174 ? -13.309 -7.639 -2.385 1.00 97.69 174 THR A O 1
ATOM 1429 N N . ALA A 1 175 ? -14.176 -9.461 -1.418 1.00 98.19 175 ALA A N 1
ATOM 1430 C CA . ALA A 1 175 ? 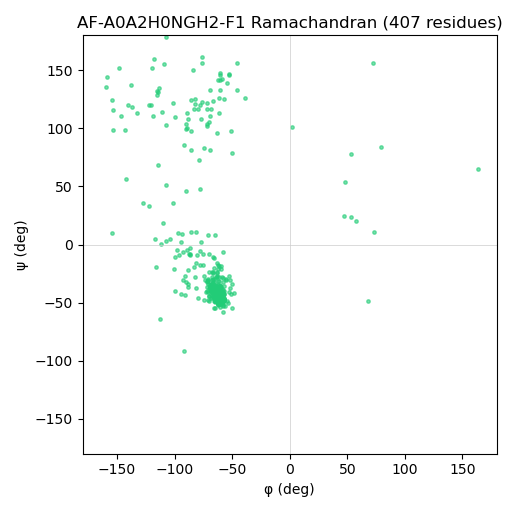-13.690 -10.390 -2.436 1.00 98.19 175 ALA A CA 1
ATOM 1431 C C . ALA A 1 175 ? -14.254 -10.059 -3.826 1.00 98.19 175 ALA A C 1
ATOM 1433 O O . ALA A 1 175 ? -13.499 -10.137 -4.796 1.00 98.19 175 ALA A O 1
ATOM 1434 N N . PHE A 1 176 ? -15.517 -9.620 -3.882 1.00 97.62 176 PHE A N 1
ATOM 1435 C CA . PHE A 1 176 ? -16.260 -9.263 -5.096 1.00 97.62 176 PHE A CA 1
ATOM 1436 C C . PHE A 1 176 ? -16.266 -7.759 -5.426 1.00 97.62 176 PHE A C 1
ATOM 1438 O O . PHE A 1 176 ? -17.004 -7.330 -6.310 1.00 97.62 176 PHE A O 1
ATOM 1445 N N . THR A 1 177 ? -15.462 -6.935 -4.746 1.00 97.88 177 THR A N 1
ATOM 1446 C CA . THR A 1 177 ? -15.393 -5.491 -5.031 1.00 97.88 177 THR A CA 1
ATOM 1447 C C . THR A 1 177 ? -14.747 -5.238 -6.404 1.00 97.88 177 THR A C 1
ATOM 1449 O O . THR A 1 177 ? -13.554 -5.528 -6.550 1.00 97.88 177 THR A O 1
ATOM 1452 N N . PRO A 1 178 ? -15.461 -4.660 -7.395 1.00 97.44 178 PRO A N 1
ATOM 1453 C CA . PRO A 1 178 ? -14.951 -4.550 -8.764 1.00 97.44 178 PRO A CA 1
ATOM 1454 C C . PRO A 1 178 ? -13.660 -3.738 -8.868 1.00 97.44 178 PRO A C 1
ATOM 1456 O O . PRO A 1 178 ? -12.729 -4.157 -9.544 1.00 97.44 178 PRO A O 1
ATOM 1459 N N . GLY A 1 179 ? -13.553 -2.625 -8.139 1.00 97.25 179 GLY A N 1
ATOM 1460 C CA . GLY A 1 179 ? -12.362 -1.776 -8.143 1.00 97.25 179 GLY A CA 1
ATOM 1461 C C . GLY A 1 179 ? -11.120 -2.474 -7.582 1.00 97.25 179 GLY A C 1
ATOM 1462 O O . GLY A 1 179 ? -10.032 -2.297 -8.121 1.00 97.25 179 GLY A O 1
ATOM 1463 N N . LEU A 1 180 ? -11.270 -3.318 -6.550 1.00 97.94 180 LEU A N 1
ATOM 1464 C CA . LEU A 1 180 ? -10.155 -4.107 -6.003 1.00 97.94 180 LEU A CA 1
ATOM 1465 C C . LEU A 1 180 ? -9.714 -5.220 -6.956 1.00 97.94 180 LEU A C 1
ATOM 1467 O O . LEU A 1 180 ? -8.530 -5.551 -6.994 1.00 97.94 180 LEU A O 1
ATOM 1471 N N . ILE A 1 181 ? -10.657 -5.808 -7.695 1.00 98.19 181 ILE A N 1
ATOM 1472 C CA . ILE A 1 181 ? -10.365 -6.812 -8.721 1.00 98.19 181 ILE A CA 1
ATOM 1473 C C . ILE A 1 181 ? -9.683 -6.138 -9.914 1.00 98.19 181 ILE A C 1
ATOM 1475 O O . ILE A 1 181 ? -8.633 -6.594 -10.349 1.00 98.19 181 ILE A O 1
ATOM 1479 N N . GLN A 1 182 ? -10.212 -5.021 -10.409 1.00 96.94 182 GLN A N 1
ATOM 1480 C CA . GLN A 1 182 ? -9.623 -4.278 -11.521 1.00 96.94 182 GLN A CA 1
ATOM 1481 C C . GLN A 1 182 ? -8.192 -3.830 -11.196 1.00 96.94 182 GLN A C 1
ATOM 1483 O O . GLN A 1 182 ? -7.274 -4.112 -11.959 1.00 96.94 182 GLN A O 1
ATOM 1488 N N . ALA A 1 183 ? -7.978 -3.197 -10.039 1.00 97.06 183 ALA A N 1
ATOM 1489 C CA . ALA A 1 183 ? -6.651 -2.750 -9.617 1.00 97.06 183 ALA A CA 1
ATOM 1490 C C . ALA A 1 183 ? -5.672 -3.910 -9.348 1.00 97.06 183 ALA A C 1
ATOM 1492 O O . ALA A 1 183 ? -4.462 -3.697 -9.354 1.00 97.06 183 ALA A O 1
ATOM 1493 N N . ALA A 1 184 ? -6.158 -5.135 -9.117 1.00 98.00 184 ALA A N 1
ATOM 1494 C CA . ALA A 1 184 ? -5.305 -6.315 -8.974 1.00 98.00 184 ALA A CA 1
ATOM 1495 C C . ALA A 1 184 ? -4.656 -6.748 -10.300 1.00 98.00 184 ALA A C 1
ATOM 1497 O O . ALA A 1 184 ? -3.548 -7.280 -10.284 1.00 98.00 184 ALA A O 1
ATOM 1498 N N . HIS A 1 185 ? -5.324 -6.488 -11.430 1.00 97.69 185 HIS A N 1
ATOM 1499 C CA . HIS A 1 185 ? -4.861 -6.874 -12.768 1.00 97.69 185 HIS A CA 1
ATOM 1500 C C . HIS A 1 185 ? -3.925 -5.849 -13.412 1.00 97.69 185 HIS A C 1
ATOM 1502 O O . HIS A 1 185 ? -3.421 -6.100 -14.503 1.00 97.69 185 HIS A O 1
ATOM 1508 N N . PHE A 1 186 ? -3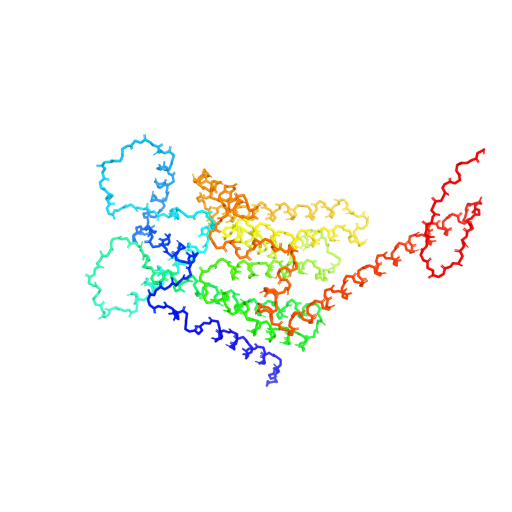.682 -4.716 -12.750 1.00 97.56 186 PHE A N 1
ATOM 1509 C CA . PHE A 1 186 ? -2.709 -3.723 -13.184 1.00 97.56 186 PHE A CA 1
ATOM 1510 C C . PHE A 1 186 ? -1.578 -3.614 -12.163 1.00 97.56 186 PHE A C 1
ATOM 1512 O O . PHE A 1 186 ? -1.788 -3.514 -10.953 1.00 97.56 186 PHE A O 1
ATOM 1519 N N . GLY A 1 187 ? -0.354 -3.644 -12.669 1.00 96.50 187 GLY A N 1
ATOM 1520 C CA . GLY A 1 187 ? 0.899 -3.570 -11.939 1.00 96.50 187 GLY A CA 1
ATOM 1521 C C . GLY A 1 187 ? 1.255 -2.157 -11.489 1.00 96.50 187 GLY A C 1
ATOM 1522 O O . GLY A 1 187 ? 2.370 -1.696 -11.711 1.00 96.50 187 GLY A O 1
ATOM 1523 N N . THR A 1 188 ? 0.294 -1.458 -10.895 1.00 95.56 188 THR A N 1
ATOM 1524 C CA . THR A 1 188 ? 0.430 -0.082 -10.418 1.00 95.56 188 THR A CA 1
ATOM 1525 C C . THR A 1 188 ? 0.481 -0.033 -8.884 1.00 95.56 188 THR A C 1
ATOM 1527 O O . THR A 1 188 ? 0.427 -1.049 -8.188 1.00 95.56 188 THR A O 1
ATOM 1530 N N . THR A 1 189 ? 0.629 1.160 -8.308 1.00 96.88 189 THR A N 1
ATOM 1531 C CA . THR A 1 189 ? 0.870 1.325 -6.861 1.00 96.88 189 THR A CA 1
ATOM 1532 C C . THR A 1 189 ? -0.355 1.104 -5.967 1.00 96.88 189 THR A C 1
ATOM 1534 O O . THR A 1 189 ? -0.224 0.900 -4.759 1.00 96.88 189 THR A O 1
ATOM 1537 N N . GLU A 1 190 ? -1.557 1.149 -6.530 1.00 96.81 190 GLU A N 1
ATOM 1538 C CA . GLU A 1 190 ? -2.819 1.327 -5.809 1.00 96.81 190 GLU A CA 1
ATOM 1539 C C . GLU A 1 190 ? -3.165 0.118 -4.935 1.00 96.81 190 GLU A C 1
ATOM 1541 O O . GLU A 1 190 ? -3.595 0.284 -3.789 1.00 96.81 190 GLU A O 1
ATOM 1546 N N . SER A 1 191 ? -2.932 -1.098 -5.435 1.00 98.25 191 SER A N 1
ATOM 1547 C CA . SER A 1 191 ? -3.199 -2.334 -4.691 1.00 98.25 191 SER A CA 1
ATOM 1548 C C . SER A 1 191 ? -2.272 -2.483 -3.478 1.00 98.25 191 SER A C 1
ATOM 1550 O O . SER A 1 191 ? -2.736 -2.816 -2.383 1.00 98.25 191 SER A O 1
ATOM 1552 N N . LEU A 1 192 ? -0.982 -2.162 -3.636 1.00 98.50 192 LEU A N 1
ATOM 1553 C CA . LEU A 1 192 ? -0.006 -2.143 -2.539 1.00 98.50 192 LEU A CA 1
ATOM 1554 C C . LEU A 1 192 ? -0.345 -1.068 -1.501 1.00 98.50 192 LEU A C 1
ATOM 1556 O O . LEU A 1 192 ? -0.402 -1.360 -0.307 1.00 98.50 192 LEU A O 1
ATOM 1560 N N . LEU A 1 193 ? -0.626 0.161 -1.944 1.00 98.56 193 LEU A N 1
ATOM 1561 C CA . LEU A 1 193 ? -0.987 1.266 -1.053 1.00 98.56 193 LEU A CA 1
ATOM 1562 C C . LEU A 1 193 ? -2.267 0.966 -0.267 1.00 98.56 193 LEU A C 1
ATOM 1564 O O . LEU A 1 193 ? -2.311 1.180 0.943 1.00 98.56 193 LEU A O 1
ATOM 1568 N N . THR A 1 194 ? -3.290 0.408 -0.915 1.00 98.38 194 THR A N 1
ATOM 1569 C CA . THR A 1 194 ? -4.530 0.015 -0.231 1.00 98.38 194 THR A CA 1
ATOM 1570 C C . THR A 1 194 ? -4.254 -1.057 0.824 1.00 98.38 194 THR A C 1
ATOM 1572 O O . THR A 1 194 ? -4.763 -0.975 1.943 1.00 98.38 194 THR A O 1
ATOM 1575 N N . PHE A 1 195 ? -3.395 -2.032 0.514 1.00 98.75 195 PHE A N 1
ATOM 1576 C CA . PHE A 1 195 ? -2.983 -3.057 1.468 1.00 98.75 195 PHE A CA 1
ATOM 1577 C C . PHE A 1 195 ? -2.242 -2.451 2.664 1.00 98.75 195 PHE A C 1
ATOM 1579 O O . PHE A 1 195 ? -2.569 -2.777 3.808 1.00 98.75 195 PHE A O 1
ATOM 1586 N N . PHE A 1 196 ? -1.298 -1.536 2.433 1.00 98.75 196 PHE A N 1
ATOM 1587 C CA . PHE A 1 196 ? -0.581 -0.851 3.507 1.00 98.75 196 PHE A CA 1
ATOM 1588 C C . PHE A 1 196 ? -1.507 0.001 4.374 1.00 98.75 196 PHE A C 1
ATOM 1590 O O . PHE A 1 196 ? -1.406 -0.053 5.598 1.00 98.75 196 PHE A O 1
ATOM 1597 N N . PHE A 1 197 ? -2.450 0.727 3.775 1.00 98.62 197 PHE A N 1
ATOM 1598 C CA . PHE A 1 197 ? -3.429 1.516 4.516 1.00 98.62 197 PHE A CA 1
ATOM 1599 C C . PHE A 1 197 ? -4.315 0.642 5.411 1.00 98.62 197 PHE A C 1
ATOM 1601 O O . PHE A 1 197 ? -4.429 0.880 6.612 1.00 98.62 197 PHE A O 1
ATOM 1608 N N . VAL A 1 198 ? -4.915 -0.413 4.857 1.00 98.31 198 VAL A N 1
ATOM 1609 C CA . VAL A 1 198 ? -5.799 -1.298 5.630 1.00 98.31 198 VAL A CA 1
ATOM 1610 C C . VAL A 1 198 ? -5.004 -2.056 6.705 1.00 98.31 198 VAL A C 1
ATOM 1612 O O . VAL A 1 198 ? -5.491 -2.239 7.823 1.00 98.31 198 VAL A O 1
ATOM 1615 N N . SER A 1 199 ? -3.748 -2.418 6.425 1.00 98.44 199 SER A N 1
ATOM 1616 C CA . SER A 1 199 ? -2.838 -2.992 7.423 1.00 98.44 199 SER A CA 1
ATOM 1617 C C . SER A 1 199 ? -2.516 -2.003 8.547 1.00 98.44 199 SER A C 1
ATOM 1619 O O . SER A 1 199 ? -2.561 -2.381 9.718 1.00 98.44 199 SER A O 1
ATOM 1621 N N . SER A 1 200 ? -2.231 -0.733 8.231 1.00 98.12 200 SER A N 1
ATOM 1622 C CA . SER A 1 200 ? -1.926 0.279 9.251 1.00 98.12 200 SER A CA 1
ATOM 1623 C C . SER A 1 200 ? -3.126 0.529 10.164 1.00 98.12 200 SER A C 1
ATOM 1625 O O . SER A 1 200 ? -2.959 0.620 11.380 1.00 98.12 200 SER A O 1
ATOM 1627 N N . VAL A 1 201 ? -4.344 0.523 9.612 1.00 97.50 201 VAL A N 1
ATOM 1628 C CA . VAL A 1 201 ? -5.595 0.555 10.385 1.00 97.50 201 VAL A CA 1
ATOM 1629 C C . VAL A 1 201 ? -5.716 -0.675 11.290 1.00 97.50 201 VAL A C 1
ATOM 1631 O O . VAL A 1 201 ? -5.986 -0.534 12.484 1.00 97.50 201 VAL A O 1
ATOM 1634 N N . TYR A 1 202 ? -5.485 -1.881 10.761 1.00 97.62 202 TYR A N 1
ATOM 1635 C CA . TYR A 1 202 ? -5.561 -3.121 11.537 1.00 97.62 202 TYR A CA 1
ATOM 1636 C C . TYR A 1 202 ? -4.608 -3.127 12.739 1.00 97.62 202 TYR A C 1
ATOM 1638 O O . TYR A 1 202 ? -5.038 -3.396 13.862 1.00 97.62 202 TYR A O 1
ATOM 1646 N N . PHE A 1 203 ? -3.332 -2.790 12.535 1.00 96.75 203 PHE A N 1
ATOM 1647 C CA . PHE A 1 203 ? -2.363 -2.743 13.630 1.00 96.75 203 PHE A CA 1
ATOM 1648 C C . PHE A 1 203 ? -2.610 -1.563 14.581 1.00 96.75 203 PHE A C 1
ATOM 1650 O O . PHE A 1 203 ? -2.408 -1.710 15.785 1.00 96.75 203 PHE A O 1
ATOM 1657 N N . ALA A 1 204 ? -3.135 -0.429 14.103 1.00 95.81 204 ALA A N 1
ATOM 1658 C CA . ALA A 1 204 ? -3.541 0.673 14.977 1.00 95.81 204 ALA A CA 1
ATOM 1659 C C . ALA A 1 204 ? -4.645 0.252 15.968 1.00 95.81 204 ALA A C 1
ATOM 1661 O O . ALA A 1 204 ? -4.618 0.663 17.132 1.00 95.81 204 ALA A O 1
ATOM 1662 N N . PHE A 1 205 ? -5.568 -0.635 15.567 1.00 93.25 205 PHE A N 1
ATOM 1663 C CA . PHE A 1 205 ? -6.560 -1.201 16.490 1.00 93.25 205 PHE A CA 1
ATOM 1664 C C . PHE A 1 205 ? -5.931 -1.995 17.640 1.00 93.25 205 PHE A C 1
ATOM 1666 O O . PHE A 1 205 ? -6.504 -2.031 18.734 1.00 93.25 205 PHE A O 1
ATOM 1673 N N . ASN A 1 206 ? -4.744 -2.581 17.451 1.00 91.81 206 ASN A N 1
ATOM 1674 C CA . ASN A 1 206 ? -4.070 -3.347 18.502 1.00 91.81 206 ASN A CA 1
ATOM 1675 C C . ASN A 1 206 ? -3.712 -2.466 19.705 1.00 91.81 206 ASN A C 1
ATOM 1677 O O . ASN A 1 206 ? -3.651 -2.978 20.823 1.00 91.81 206 ASN A O 1
ATOM 1681 N N . PHE A 1 207 ? -3.550 -1.148 19.541 1.00 90.88 207 PHE A N 1
ATOM 1682 C CA . PHE A 1 207 ? -3.337 -0.249 20.678 1.00 90.88 207 PHE A CA 1
ATOM 1683 C C . PHE A 1 207 ? -4.543 -0.199 21.626 1.00 90.88 207 PHE A C 1
ATOM 1685 O O . PHE A 1 207 ? -4.372 0.016 22.828 1.00 90.88 207 PHE A O 1
ATOM 1692 N N . PHE A 1 208 ? -5.761 -0.430 21.130 1.00 88.25 208 PHE A N 1
ATOM 1693 C CA . PHE A 1 208 ? -6.994 -0.387 21.924 1.00 88.25 208 PHE A CA 1
ATOM 1694 C C . PHE A 1 208 ? -7.343 -1.696 22.627 1.00 88.25 208 PHE A C 1
ATOM 1696 O O . PHE A 1 208 ? -8.240 -1.707 23.471 1.00 88.25 208 PHE A O 1
ATOM 1703 N N . GLU A 1 209 ? -6.634 -2.783 22.334 1.00 84.69 209 GLU A N 1
ATOM 1704 C CA . GLU A 1 209 ? -6.843 -4.047 23.030 1.00 84.69 209 GLU A CA 1
ATOM 1705 C C . GLU A 1 209 ? -6.625 -3.891 24.535 1.00 84.69 209 GLU A C 1
ATOM 1707 O O . GLU A 1 209 ? -5.750 -3.147 24.986 1.00 84.69 209 GLU A O 1
ATOM 1712 N N . LYS A 1 210 ? -7.449 -4.592 25.326 1.00 70.31 210 LYS A N 1
ATOM 1713 C CA . LYS A 1 210 ? -7.406 -4.517 26.787 1.00 70.31 210 LYS A CA 1
ATOM 1714 C C . LYS A 1 210 ? -6.068 -5.035 27.303 1.00 70.31 210 LYS A C 1
ATOM 1716 O O . LYS A 1 210 ? -5.886 -6.220 27.562 1.00 70.31 210 LYS A O 1
ATOM 1721 N N . THR A 1 211 ? -5.155 -4.115 27.547 1.00 62.72 211 THR A N 1
ATOM 1722 C CA . THR A 1 211 ? -4.028 -4.320 28.439 1.00 62.72 211 THR A CA 1
ATOM 1723 C C . THR A 1 211 ? -4.559 -4.148 29.861 1.00 62.72 211 THR A C 1
ATOM 1725 O O . THR A 1 211 ? -5.024 -3.060 30.199 1.00 62.72 211 THR A O 1
ATOM 1728 N N . LYS A 1 212 ? -4.519 -5.201 30.702 1.00 61.94 212 LYS A N 1
ATOM 1729 C CA . LYS A 1 212 ? -4.679 -5.054 32.172 1.00 61.94 212 LYS A CA 1
ATOM 1730 C C . LYS A 1 212 ? -3.802 -3.888 32.651 1.00 61.94 212 LYS A C 1
ATOM 1732 O O . LYS A 1 212 ? -2.835 -3.585 31.968 1.00 61.94 212 LYS A O 1
ATOM 1737 N N . THR A 1 213 ? -4.095 -3.243 33.780 1.00 60.53 213 THR A N 1
ATOM 1738 C CA . THR A 1 213 ? -3.321 -2.089 34.280 1.00 60.53 213 THR A CA 1
ATOM 1739 C C . THR A 1 213 ? -1.824 -2.413 34.309 1.00 60.53 213 THR A C 1
ATOM 1741 O O . THR A 1 213 ? -1.325 -3.113 35.187 1.00 60.53 213 THR A O 1
ATOM 1744 N N . LEU A 1 214 ? -1.122 -1.977 33.268 1.00 68.88 214 LEU A N 1
ATOM 1745 C CA . LEU A 1 214 ? 0.230 -2.387 32.930 1.00 68.88 214 LEU A CA 1
ATOM 1746 C C . LEU A 1 214 ? 1.114 -1.159 33.119 1.00 68.88 214 LEU A C 1
ATOM 1748 O O . LEU A 1 214 ? 0.763 -0.060 32.694 1.00 68.88 214 LEU A O 1
ATOM 1752 N N . SER A 1 215 ? 2.264 -1.337 33.771 1.00 84.62 215 SER A N 1
ATOM 1753 C CA . SER A 1 215 ? 3.308 -0.308 33.775 1.00 84.62 215 SER A CA 1
ATOM 1754 C C . SER A 1 215 ? 3.629 0.104 32.333 1.00 84.62 215 SER A C 1
ATOM 1756 O O . SER A 1 215 ? 3.617 -0.744 31.438 1.00 84.62 215 SER A O 1
ATOM 1758 N N . ALA A 1 216 ? 3.960 1.380 32.113 1.00 85.00 216 ALA A N 1
ATOM 1759 C CA . ALA A 1 216 ? 4.300 1.925 30.796 1.00 85.00 216 ALA A CA 1
ATOM 1760 C C . ALA A 1 216 ? 5.333 1.066 30.043 1.00 85.00 216 ALA A C 1
ATOM 1762 O O . ALA A 1 216 ? 5.156 0.768 28.866 1.00 85.00 216 ALA A O 1
ATOM 1763 N N . MET A 1 217 ? 6.359 0.573 30.742 1.00 86.44 217 MET A N 1
ATOM 1764 C CA . MET A 1 217 ? 7.379 -0.297 30.149 1.00 86.44 217 MET A CA 1
ATOM 1765 C C . MET A 1 217 ? 6.792 -1.622 29.637 1.00 86.44 217 MET A C 1
ATOM 1767 O O . MET A 1 217 ? 7.140 -2.090 28.555 1.00 86.44 217 MET A O 1
ATOM 1771 N N . LYS A 1 218 ? 5.856 -2.223 30.383 1.00 87.94 218 LYS A N 1
ATOM 1772 C CA . LYS A 1 218 ? 5.216 -3.481 29.980 1.00 87.94 218 LYS A CA 1
ATOM 1773 C C . LYS A 1 218 ? 4.215 -3.262 28.842 1.00 87.94 218 LYS A C 1
ATOM 1775 O O . LYS A 1 218 ? 4.076 -4.144 27.998 1.00 87.94 218 LYS A O 1
ATOM 1780 N N . PHE A 1 219 ? 3.578 -2.089 28.772 1.00 89.06 219 PHE A N 1
ATOM 1781 C CA . PHE A 1 219 ? 2.775 -1.684 27.614 1.00 89.06 219 PHE A CA 1
ATOM 1782 C C . PHE A 1 219 ? 3.632 -1.626 26.342 1.00 89.06 219 PHE A C 1
ATOM 1784 O O . PHE A 1 219 ? 3.326 -2.334 25.384 1.00 89.06 219 PHE A O 1
ATOM 1791 N N . VAL A 1 220 ? 4.745 -0.879 26.366 1.00 91.06 220 VAL A N 1
ATOM 1792 C CA . VAL A 1 220 ? 5.667 -0.765 25.220 1.00 91.06 220 VAL A CA 1
ATOM 1793 C C . VAL A 1 220 ? 6.185 -2.139 24.799 1.00 91.06 220 VAL A C 1
ATOM 1795 O O . VAL A 1 220 ? 6.085 -2.492 23.630 1.00 91.06 220 VAL A O 1
ATOM 1798 N N . LYS A 1 221 ? 6.641 -2.968 25.748 1.00 91.19 221 LYS A N 1
ATOM 1799 C CA . LYS A 1 221 ? 7.128 -4.326 25.451 1.00 91.19 221 LYS A CA 1
ATOM 1800 C C . LYS A 1 221 ?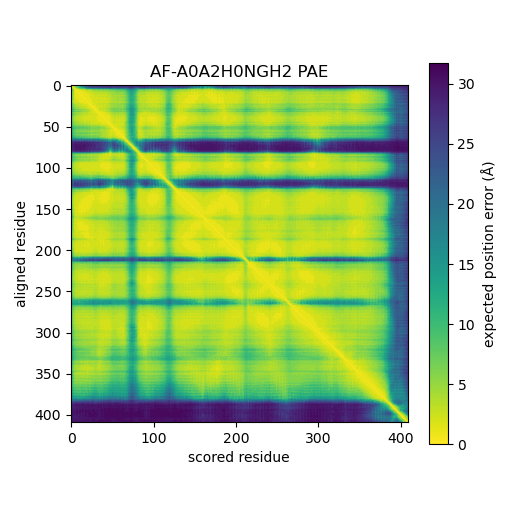 6.062 -5.212 24.797 1.00 91.19 221 LYS A C 1
ATOM 1802 O O . LYS A 1 221 ? 6.386 -6.003 23.923 1.00 91.19 221 LYS A O 1
ATOM 1807 N N . THR A 1 222 ? 4.797 -5.077 25.199 1.00 91.06 222 THR A N 1
ATOM 1808 C CA . THR A 1 222 ? 3.691 -5.859 24.615 1.00 91.06 222 THR A CA 1
ATOM 1809 C C . THR A 1 222 ? 3.360 -5.401 23.195 1.00 91.06 222 THR A C 1
ATOM 1811 O O . THR A 1 222 ? 2.930 -6.207 22.379 1.00 91.06 222 THR A O 1
ATOM 1814 N N . LYS A 1 223 ? 3.555 -4.112 22.897 1.00 92.94 223 LYS A N 1
ATOM 1815 C CA . LYS A 1 223 ? 3.183 -3.495 21.619 1.00 92.94 223 LYS A CA 1
ATOM 1816 C C . LYS A 1 223 ? 4.364 -3.238 20.685 1.00 92.94 223 LYS A C 1
ATOM 1818 O O . LYS A 1 223 ? 4.165 -2.686 19.613 1.00 92.94 223 LYS A O 1
ATOM 1823 N N . ILE A 1 224 ? 5.575 -3.670 21.040 1.00 95.06 224 ILE A N 1
ATOM 1824 C CA . ILE A 1 224 ? 6.782 -3.390 20.252 1.00 95.06 224 ILE A CA 1
ATOM 1825 C C . ILE A 1 224 ? 6.715 -3.982 18.842 1.00 95.06 224 ILE A C 1
ATOM 1827 O O . ILE A 1 224 ? 7.110 -3.324 17.888 1.00 95.06 224 ILE A O 1
ATOM 1831 N N . ILE A 1 225 ? 6.155 -5.186 18.697 1.00 95.75 225 ILE A N 1
ATOM 1832 C CA . ILE A 1 225 ? 5.990 -5.833 17.390 1.00 95.75 225 ILE A CA 1
ATOM 1833 C C . ILE A 1 225 ? 4.991 -5.045 16.537 1.00 95.75 225 ILE A C 1
ATOM 1835 O O . ILE A 1 225 ? 5.288 -4.754 15.385 1.00 95.75 225 ILE A O 1
ATOM 1839 N N . ASP A 1 226 ? 3.855 -4.634 17.113 1.00 95.50 226 ASP A N 1
ATOM 1840 C CA . ASP A 1 226 ? 2.868 -3.798 16.416 1.00 95.50 226 ASP A CA 1
ATOM 1841 C C . ASP A 1 226 ? 3.500 -2.472 15.961 1.00 95.50 226 ASP A C 1
ATOM 1843 O O . ASP A 1 226 ? 3.336 -2.070 14.814 1.00 95.50 226 ASP A O 1
ATOM 1847 N N . ILE A 1 227 ? 4.271 -1.821 16.841 1.00 97.56 227 ILE A N 1
ATOM 1848 C CA . ILE A 1 227 ? 4.985 -0.569 16.554 1.00 97.56 227 ILE A CA 1
ATOM 1849 C C . ILE A 1 227 ? 5.965 -0.760 15.390 1.00 97.56 227 ILE A C 1
ATOM 1851 O O . ILE A 1 227 ? 5.948 0.031 14.453 1.00 97.56 227 ILE A O 1
ATOM 1855 N N . LEU A 1 228 ? 6.790 -1.811 15.417 1.00 98.31 228 LEU A N 1
ATOM 1856 C CA . LEU A 1 228 ? 7.752 -2.100 14.350 1.00 98.31 228 LEU A CA 1
ATOM 1857 C C . LEU A 1 228 ? 7.055 -2.398 13.019 1.00 98.31 228 LEU A C 1
ATOM 1859 O O . LEU A 1 228 ? 7.452 -1.852 11.992 1.00 98.31 228 LEU A O 1
ATOM 1863 N N . ILE A 1 229 ? 5.999 -3.217 13.033 1.00 98.31 229 ILE A N 1
ATOM 1864 C CA . ILE A 1 229 ? 5.234 -3.551 11.827 1.00 98.31 229 ILE A CA 1
ATOM 1865 C C . ILE A 1 229 ? 4.581 -2.298 11.236 1.00 98.31 229 ILE A C 1
ATOM 1867 O O . ILE A 1 229 ? 4.683 -2.080 10.032 1.00 98.31 229 ILE A O 1
ATOM 1871 N N . ILE A 1 230 ? 3.961 -1.450 12.064 1.00 98.38 230 ILE A N 1
ATOM 1872 C CA . ILE A 1 230 ? 3.377 -0.174 11.625 1.00 98.38 230 ILE A CA 1
ATOM 1873 C C . ILE A 1 230 ? 4.436 0.694 10.944 1.00 98.38 230 ILE A C 1
ATOM 1875 O O . ILE A 1 230 ? 4.187 1.213 9.857 1.00 98.38 230 ILE A O 1
ATOM 1879 N N . SER A 1 231 ? 5.618 0.825 11.547 1.00 98.56 231 SER A N 1
ATOM 1880 C CA . SER A 1 231 ? 6.696 1.629 10.977 1.00 98.56 231 SER A CA 1
ATOM 1881 C C . SER A 1 231 ? 7.196 1.085 9.636 1.00 98.56 231 SER A C 1
ATOM 1883 O O . SER A 1 231 ? 7.447 1.852 8.710 1.00 98.56 231 SER A O 1
ATOM 1885 N N . VAL A 1 232 ? 7.304 -0.242 9.498 1.00 98.69 232 VAL A N 1
ATOM 1886 C CA . VAL A 1 232 ? 7.653 -0.879 8.219 1.00 98.69 232 VAL A CA 1
ATOM 1887 C C . VAL A 1 232 ? 6.562 -0.629 7.179 1.00 98.69 232 VAL A C 1
ATOM 1889 O O . VAL A 1 232 ? 6.873 -0.188 6.080 1.00 98.69 232 VAL A O 1
ATOM 1892 N N . ILE A 1 233 ? 5.287 -0.832 7.521 1.00 98.56 233 ILE A N 1
ATOM 1893 C CA . ILE A 1 233 ? 4.150 -0.591 6.618 1.00 98.56 233 ILE A CA 1
ATOM 1894 C C . ILE A 1 233 ? 4.141 0.854 6.109 1.00 98.56 233 ILE A C 1
ATOM 1896 O O . ILE A 1 233 ? 3.992 1.083 4.912 1.00 98.56 233 ILE A O 1
ATOM 1900 N N . ILE A 1 234 ? 4.302 1.831 7.004 1.00 98.62 234 ILE A N 1
ATOM 1901 C CA . ILE A 1 234 ? 4.297 3.252 6.638 1.00 98.62 234 ILE A CA 1
ATOM 1902 C C . ILE A 1 234 ? 5.517 3.590 5.784 1.00 98.62 234 ILE A C 1
ATOM 1904 O O . ILE A 1 234 ? 5.372 4.273 4.773 1.00 98.62 234 ILE A O 1
ATOM 1908 N N . GLY A 1 235 ? 6.701 3.100 6.156 1.00 98.56 235 GLY A N 1
ATOM 1909 C CA . GLY A 1 235 ? 7.915 3.341 5.385 1.00 98.56 235 GLY A CA 1
ATOM 1910 C C . GLY A 1 235 ? 7.857 2.745 3.977 1.00 98.56 235 GLY A C 1
ATOM 1911 O O . GLY A 1 235 ? 8.204 3.423 3.016 1.00 98.56 235 GLY A O 1
ATOM 1912 N N . LEU A 1 236 ? 7.352 1.515 3.830 1.00 98.69 236 LEU A N 1
ATOM 1913 C CA . LEU A 1 236 ? 7.154 0.882 2.521 1.00 98.69 236 LEU A CA 1
ATOM 1914 C C . LEU A 1 236 ? 6.053 1.571 1.708 1.00 98.69 236 LEU A C 1
ATOM 1916 O O . LEU A 1 236 ? 6.189 1.726 0.497 1.00 98.69 236 LEU A O 1
ATOM 1920 N N . SER A 1 237 ? 4.983 2.030 2.361 1.00 98.56 237 SER A N 1
ATOM 1921 C CA . SER A 1 237 ? 3.934 2.828 1.721 1.00 98.56 237 SER A CA 1
ATOM 1922 C C . SER A 1 237 ? 4.494 4.125 1.141 1.00 98.56 237 SER A C 1
ATOM 1924 O O . SER A 1 237 ? 4.277 4.432 -0.032 1.00 98.56 237 SER A O 1
ATOM 1926 N N . PHE A 1 238 ? 5.282 4.855 1.931 1.00 97.94 238 PHE A N 1
ATOM 1927 C CA . PHE A 1 238 ? 5.937 6.073 1.473 1.00 97.94 238 PHE A CA 1
ATOM 1928 C C . PHE A 1 238 ? 6.959 5.769 0.358 1.00 97.94 238 PHE A C 1
ATOM 1930 O O . PHE A 1 238 ? 6.986 6.446 -0.669 1.00 97.94 238 PHE A O 1
ATOM 1937 N N . GLY A 1 239 ? 7.716 4.676 0.489 1.00 97.69 239 GLY A N 1
ATOM 1938 C CA . GLY A 1 239 ? 8.601 4.157 -0.558 1.00 97.69 239 GLY A CA 1
ATOM 1939 C C . GLY A 1 239 ? 7.888 3.639 -1.814 1.00 97.69 239 GLY A C 1
ATOM 1940 O O . GLY A 1 239 ? 8.547 3.400 -2.822 1.00 97.69 239 GLY A O 1
ATOM 1941 N N . THR A 1 240 ? 6.560 3.478 -1.782 1.00 98.00 240 THR A N 1
ATOM 1942 C CA . THR A 1 240 ? 5.722 3.122 -2.939 1.00 98.00 240 THR A CA 1
ATOM 1943 C C . THR A 1 240 ? 5.209 4.369 -3.652 1.00 98.00 240 THR A C 1
ATOM 1945 O O . THR A 1 240 ? 5.225 4.434 -4.879 1.00 98.00 240 THR A O 1
ATOM 1948 N N . LYS A 1 241 ? 4.752 5.376 -2.899 1.00 96.25 241 LYS A N 1
ATOM 1949 C CA . LYS A 1 241 ? 4.282 6.663 -3.427 1.00 96.25 241 LYS A CA 1
ATOM 1950 C C . LYS A 1 241 ? 4.344 7.722 -2.333 1.00 96.25 241 LYS A C 1
ATOM 1952 O O . LYS A 1 241 ? 4.009 7.434 -1.186 1.00 96.25 241 LYS A O 1
ATOM 1957 N N . PHE A 1 242 ? 4.676 8.967 -2.688 1.00 94.81 242 PHE A N 1
ATOM 1958 C CA . PHE A 1 242 ? 4.787 10.067 -1.718 1.00 94.81 242 PHE A CA 1
ATOM 1959 C C . PHE A 1 242 ? 3.525 10.228 -0.850 1.00 94.81 242 PHE A C 1
ATOM 1961 O O . PHE A 1 242 ? 3.611 10.388 0.365 1.00 94.81 242 PHE A O 1
ATOM 1968 N N . THR A 1 243 ? 2.339 10.098 -1.452 1.00 94.81 243 THR A N 1
ATOM 1969 C CA . THR A 1 243 ? 1.047 10.182 -0.748 1.00 94.81 243 THR A CA 1
ATOM 1970 C C . THR A 1 243 ? 0.845 9.091 0.308 1.00 94.81 243 THR A C 1
ATOM 1972 O O . THR A 1 243 ? 0.031 9.265 1.214 1.00 94.81 243 THR A O 1
ATOM 1975 N N . GLY A 1 244 ? 1.624 8.006 0.261 1.00 97.06 244 GLY A N 1
ATOM 1976 C CA . GLY A 1 244 ? 1.638 6.942 1.260 1.00 97.06 244 GLY A CA 1
ATOM 1977 C C . GLY A 1 244 ? 2.003 7.409 2.674 1.00 97.06 244 GLY A C 1
ATOM 1978 O O . GLY A 1 244 ? 1.641 6.734 3.641 1.00 97.06 244 GLY A O 1
ATOM 1979 N N . ILE A 1 245 ? 2.625 8.590 2.820 1.00 96.56 245 ILE A N 1
ATOM 1980 C CA . ILE A 1 245 ? 2.876 9.240 4.118 1.00 96.56 245 ILE A CA 1
ATOM 1981 C C . ILE A 1 245 ? 1.585 9.487 4.914 1.00 96.56 245 ILE A C 1
ATOM 1983 O O . ILE A 1 245 ? 1.588 9.444 6.145 1.00 96.56 245 ILE A O 1
ATOM 1987 N N . MET A 1 246 ? 0.448 9.668 4.229 1.00 97.19 246 MET A N 1
ATOM 1988 C CA . MET A 1 246 ? -0.855 9.874 4.872 1.00 97.19 246 MET A CA 1
ATOM 1989 C C . MET A 1 246 ? -1.282 8.674 5.731 1.00 97.19 246 MET A C 1
ATOM 1991 O O . MET A 1 246 ? -2.108 8.820 6.633 1.00 97.19 246 MET A O 1
ATOM 1995 N N . PHE A 1 247 ? -0.692 7.490 5.528 1.00 98.00 247 PHE A N 1
ATOM 1996 C CA . PHE A 1 247 ? -1.011 6.290 6.308 1.00 98.00 247 PHE A CA 1
ATOM 1997 C C . PHE A 1 247 ? -0.373 6.286 7.706 1.00 98.00 247 PHE A C 1
ATOM 1999 O O . PHE A 1 247 ? -0.601 5.348 8.470 1.00 98.00 247 PHE A O 1
ATOM 2006 N N . MET A 1 248 ? 0.350 7.350 8.082 1.00 97.56 248 MET A N 1
ATOM 2007 C CA . MET A 1 248 ? 0.661 7.671 9.481 1.00 97.56 248 MET A CA 1
ATOM 2008 C C . MET A 1 248 ? -0.590 8.047 10.289 1.00 97.56 248 MET A C 1
ATOM 2010 O O . MET A 1 248 ? -0.595 7.895 11.512 1.00 97.56 248 MET A O 1
ATOM 2014 N N . ALA A 1 249 ? -1.662 8.510 9.633 1.00 97.69 249 ALA A N 1
ATOM 2015 C CA . ALA A 1 249 ? -2.845 9.016 10.323 1.00 97.69 249 ALA A CA 1
ATOM 2016 C C . ALA A 1 249 ? -3.516 7.976 11.249 1.00 97.69 249 ALA A C 1
ATOM 2018 O O . ALA A 1 249 ? -3.723 8.312 12.416 1.00 97.69 249 ALA A O 1
ATOM 2019 N N . PRO A 1 250 ? -3.806 6.720 10.836 1.00 97.19 250 PRO A N 1
ATOM 2020 C CA . PRO A 1 250 ? -4.457 5.747 11.718 1.00 97.19 250 PRO A CA 1
ATOM 2021 C C . PRO A 1 250 ? -3.720 5.480 13.046 1.00 97.19 250 PRO A C 1
ATOM 2023 O O . PRO A 1 250 ? -4.349 5.634 14.099 1.00 97.19 250 PRO A O 1
ATOM 2026 N N . PRO A 1 251 ? -2.414 5.135 13.075 1.00 97.56 251 PRO A N 1
ATOM 2027 C CA . PRO A 1 251 ? -1.720 4.920 14.343 1.00 97.56 251 PRO A CA 1
ATOM 2028 C C . PRO A 1 251 ? -1.557 6.207 15.157 1.00 97.56 251 PRO A C 1
ATOM 2030 O O . PRO A 1 251 ? -1.635 6.152 16.382 1.00 97.56 251 PRO A O 1
ATOM 2033 N N . PHE A 1 252 ? -1.387 7.370 14.523 1.00 97.44 252 PHE A N 1
ATOM 2034 C CA . PHE A 1 252 ? -1.220 8.630 15.255 1.00 97.44 252 PHE A CA 1
ATOM 2035 C C . PHE A 1 252 ? -2.524 9.063 15.922 1.00 97.44 252 PHE A C 1
ATOM 2037 O O . PHE A 1 252 ? -2.518 9.446 17.091 1.00 97.44 252 PHE A O 1
ATOM 2044 N N . ILE A 1 253 ? -3.656 8.915 15.229 1.00 96.00 253 ILE A N 1
ATOM 2045 C CA . ILE A 1 253 ? -4.985 9.118 15.810 1.00 96.00 253 ILE A CA 1
ATOM 2046 C C . ILE A 1 253 ? -5.211 8.126 16.959 1.00 96.00 253 ILE A C 1
ATOM 2048 O O . ILE A 1 253 ? -5.693 8.520 18.020 1.00 96.00 253 ILE A O 1
ATOM 2052 N N . ALA A 1 254 ? -4.815 6.858 16.802 1.00 94.88 254 ALA A N 1
ATOM 2053 C CA . ALA A 1 254 ? -4.950 5.864 17.865 1.00 94.88 254 ALA A CA 1
ATOM 2054 C C . ALA A 1 254 ? -4.163 6.244 19.136 1.00 94.88 254 ALA A C 1
ATOM 2056 O O . ALA A 1 254 ? -4.699 6.176 20.247 1.00 94.88 254 ALA A O 1
ATOM 2057 N N . LEU A 1 255 ? -2.914 6.691 18.976 1.00 94.88 255 LEU A N 1
ATOM 2058 C CA . LEU A 1 255 ? -2.074 7.173 20.076 1.00 94.88 255 LEU A CA 1
ATOM 2059 C C . LEU A 1 255 ? -2.639 8.455 20.703 1.00 94.88 255 LEU A C 1
ATOM 2061 O O . LEU A 1 255 ? -2.677 8.565 21.929 1.00 94.88 255 LEU A O 1
ATOM 2065 N N . LEU A 1 256 ? -3.150 9.383 19.888 1.00 93.56 256 LEU A N 1
ATOM 2066 C CA . LEU A 1 256 ? -3.793 10.608 20.364 1.00 93.56 256 LEU A CA 1
ATOM 2067 C C . LEU A 1 256 ? -5.019 1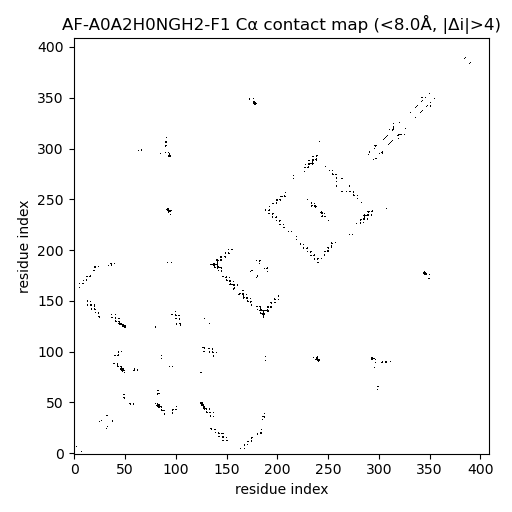0.296 21.232 1.00 93.56 256 LEU A C 1
ATOM 2069 O O . LEU A 1 256 ? -5.163 10.852 22.315 1.00 93.56 256 LEU A O 1
ATOM 2073 N N . ILE A 1 257 ? -5.873 9.356 20.821 1.00 90.88 257 ILE A N 1
ATOM 2074 C CA . ILE A 1 257 ? -7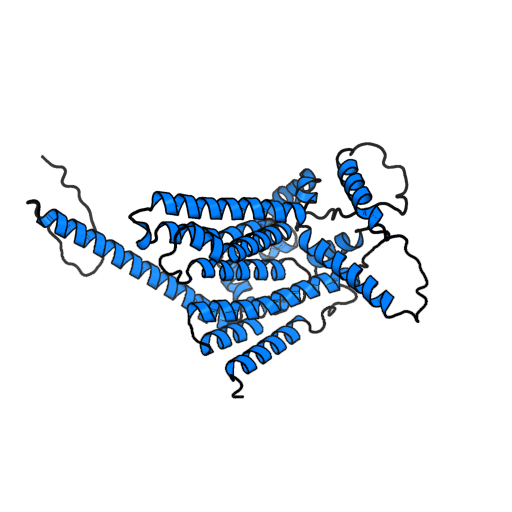.027 8.932 21.630 1.00 90.88 257 ILE A CA 1
ATOM 2075 C C . ILE A 1 257 ? -6.560 8.333 22.967 1.00 90.88 257 ILE A C 1
ATOM 2077 O O . ILE A 1 257 ? -7.165 8.588 24.009 1.00 90.88 257 ILE A O 1
ATOM 2081 N N . LYS A 1 258 ? -5.466 7.561 22.969 1.00 88.88 258 LYS A N 1
ATOM 2082 C CA . LYS A 1 258 ? -4.913 6.952 24.190 1.00 88.88 258 LYS A CA 1
ATOM 2083 C C . LYS A 1 258 ? -4.361 7.962 25.188 1.00 88.88 258 LYS A C 1
ATOM 2085 O O . LYS A 1 258 ? -4.461 7.713 26.391 1.00 88.88 258 LYS A O 1
ATOM 2090 N N . VAL A 1 259 ? -3.845 9.098 24.723 1.00 88.06 259 VAL A N 1
ATOM 2091 C CA . VAL A 1 259 ? -3.436 10.211 25.593 1.00 88.06 259 VAL A CA 1
ATOM 2092 C C . VAL A 1 259 ? -4.600 10.686 26.467 1.00 88.06 259 VAL A C 1
ATOM 2094 O O . VAL A 1 259 ? -4.415 10.925 27.659 1.00 88.06 259 VAL A O 1
ATOM 2097 N N . PHE A 1 260 ? -5.810 10.752 25.909 1.00 84.12 260 PHE A N 1
ATOM 2098 C CA . PHE A 1 260 ? -7.010 11.212 26.614 1.00 84.12 260 PHE A CA 1
ATOM 2099 C C . PHE A 1 260 ? -7.736 10.111 27.405 1.00 84.12 260 PHE A C 1
ATOM 2101 O O . PHE A 1 260 ? -8.853 10.329 27.878 1.00 84.12 260 PHE A O 1
ATOM 2108 N N . ASN A 1 261 ? -7.130 8.930 27.580 1.00 83.12 261 ASN A N 1
ATOM 2109 C CA . ASN A 1 261 ? -7.754 7.836 28.321 1.00 83.12 261 ASN A CA 1
ATOM 2110 C C . ASN A 1 261 ? -7.908 8.190 29.825 1.00 83.12 261 ASN A C 1
ATOM 2112 O O . ASN A 1 261 ? -6.897 8.453 30.491 1.00 83.12 261 ASN A O 1
ATOM 2116 N N . PRO A 1 262 ? -9.133 8.150 30.397 1.00 75.12 262 PRO A N 1
ATOM 2117 C CA . PRO A 1 262 ? -9.386 8.489 31.801 1.00 75.12 262 PRO A CA 1
ATOM 2118 C C . PRO A 1 262 ? -8.551 7.702 32.818 1.00 75.12 262 PRO A C 1
ATOM 2120 O O . PRO A 1 262 ? -8.205 8.244 33.870 1.00 75.12 262 PRO A O 1
ATOM 2123 N N . ASP A 1 263 ? -8.173 6.461 32.495 1.00 77.75 263 ASP A N 1
ATOM 2124 C CA . ASP A 1 263 ? -7.360 5.595 33.362 1.00 77.75 263 ASP A CA 1
ATOM 2125 C C . ASP A 1 263 ? -5.982 6.199 33.692 1.00 77.75 263 ASP A C 1
ATOM 2127 O O . ASP A 1 263 ? -5.339 5.832 34.677 1.00 77.75 263 ASP A O 1
ATOM 2131 N N . HIS A 1 264 ? -5.506 7.148 32.880 1.00 79.38 264 HIS A N 1
ATOM 2132 C CA . HIS A 1 264 ? -4.195 7.773 33.027 1.00 79.38 264 HIS A CA 1
ATOM 2133 C C . HIS A 1 264 ? -4.218 9.085 33.820 1.00 79.38 264 HIS A C 1
ATOM 2135 O O . HIS A 1 264 ? -3.158 9.677 34.017 1.00 79.38 264 HIS A O 1
ATOM 2141 N N . LYS A 1 265 ? -5.377 9.526 34.339 1.00 75.12 265 LYS A N 1
ATOM 2142 C CA . LYS A 1 265 ? -5.561 10.856 34.956 1.00 75.12 265 LYS A CA 1
ATOM 2143 C C . LYS A 1 265 ? -4.537 11.202 36.048 1.00 75.12 265 LYS A C 1
ATOM 2145 O O . LYS A 1 265 ? -4.099 12.345 36.122 1.00 75.12 265 LYS A O 1
ATOM 2150 N N . LYS A 1 266 ? -4.117 10.228 36.869 1.00 80.00 266 LYS A N 1
ATOM 2151 C CA . LYS A 1 266 ? -3.118 10.440 37.940 1.00 80.00 266 LYS A CA 1
ATOM 2152 C C . LYS A 1 266 ? -1.693 10.666 37.406 1.00 80.00 266 LYS A C 1
ATOM 2154 O O . LYS A 1 266 ? -0.935 11.399 38.022 1.00 80.00 266 LYS A O 1
ATOM 2159 N N . ASN A 1 267 ? -1.347 10.074 36.260 1.00 84.12 267 ASN A N 1
ATOM 2160 C CA . ASN A 1 267 ? 0.005 10.068 35.681 1.00 84.12 267 ASN A CA 1
ATOM 2161 C C . ASN A 1 267 ? 0.002 10.559 34.221 1.00 84.12 267 ASN A C 1
ATOM 2163 O O . ASN A 1 267 ? 0.732 10.023 33.384 1.00 84.12 267 ASN A O 1
ATOM 2167 N N . TRP A 1 268 ? -0.849 11.533 33.893 1.00 85.62 268 TRP A N 1
ATOM 2168 C CA . TRP A 1 268 ? -1.129 11.912 32.506 1.00 85.62 268 TRP A CA 1
ATOM 2169 C C . TRP A 1 268 ? 0.137 12.358 31.757 1.00 85.62 268 TRP A C 1
ATOM 2171 O O . TRP A 1 268 ? 0.353 11.900 30.642 1.00 85.62 268 TRP A O 1
ATOM 2181 N N . LEU A 1 269 ? 1.025 13.124 32.408 1.00 89.06 269 LEU A N 1
ATOM 2182 C CA . LEU A 1 269 ? 2.276 13.618 31.818 1.00 89.06 269 LEU A CA 1
ATOM 2183 C C . LEU A 1 269 ? 3.266 12.490 31.463 1.00 89.06 269 LEU A C 1
ATOM 2185 O O . LEU A 1 269 ? 4.000 12.559 30.482 1.00 89.06 269 LEU A O 1
ATOM 2189 N N . LYS A 1 270 ? 3.274 11.407 32.250 1.00 90.69 270 LYS A N 1
ATOM 2190 C CA . LYS A 1 270 ? 4.090 10.222 31.954 1.00 90.69 270 LYS A CA 1
ATOM 2191 C C . LYS A 1 270 ? 3.547 9.484 30.733 1.00 90.69 270 LYS A C 1
ATOM 2193 O O . LYS A 1 270 ? 4.316 9.052 29.882 1.00 90.69 270 LYS A O 1
ATOM 2198 N N . TRP A 1 271 ? 2.230 9.307 30.658 1.00 90.25 271 TRP A N 1
ATOM 2199 C CA . TRP A 1 271 ? 1.597 8.594 29.550 1.00 90.25 271 TRP A CA 1
ATOM 2200 C C . TRP A 1 271 ? 1.615 9.400 28.251 1.00 90.25 271 TRP A C 1
ATOM 2202 O O . TRP A 1 271 ? 1.858 8.809 27.203 1.00 90.25 271 TRP A O 1
ATOM 2212 N N . THR A 1 272 ? 1.462 10.727 28.307 1.00 91.62 272 THR A N 1
ATOM 2213 C CA . THR A 1 272 ? 1.686 11.595 27.142 1.00 91.62 272 THR A CA 1
ATOM 2214 C C . THR A 1 272 ? 3.106 11.428 26.614 1.00 91.62 272 THR A C 1
ATOM 2216 O O . THR A 1 272 ? 3.266 11.129 25.437 1.00 91.62 272 THR A O 1
ATOM 2219 N N . ALA A 1 273 ? 4.128 11.503 27.475 1.00 94.12 273 ALA A N 1
ATOM 2220 C CA . ALA A 1 273 ? 5.521 11.303 27.074 1.00 94.12 273 ALA A CA 1
ATOM 2221 C C . ALA A 1 273 ? 5.754 9.926 26.427 1.00 94.12 273 ALA A C 1
ATOM 2223 O O . ALA A 1 273 ? 6.430 9.833 25.405 1.00 94.12 273 ALA A O 1
ATOM 2224 N N . VAL A 1 274 ? 5.155 8.860 26.971 1.00 94.06 274 VAL A N 1
ATOM 2225 C CA . VAL A 1 274 ? 5.232 7.507 26.393 1.00 94.06 274 VAL A CA 1
ATOM 2226 C C . VAL A 1 274 ? 4.607 7.461 24.997 1.00 94.06 274 VAL A C 1
ATOM 2228 O O . VAL A 1 274 ? 5.260 6.999 24.064 1.00 94.06 274 VAL A O 1
ATOM 2231 N N . TYR A 1 275 ? 3.373 7.942 24.824 1.00 94.81 275 TYR A N 1
ATOM 2232 C CA . TYR A 1 275 ? 2.695 7.885 23.524 1.00 94.81 275 TYR A CA 1
ATOM 2233 C C . TYR A 1 275 ? 3.363 8.785 22.478 1.00 94.81 275 TYR A C 1
ATOM 2235 O O . TYR A 1 275 ? 3.511 8.362 21.333 1.00 94.81 275 TYR A O 1
ATOM 2243 N N . THR A 1 276 ? 3.852 9.964 22.873 1.00 95.56 276 THR A N 1
ATOM 2244 C CA . THR A 1 276 ? 4.664 10.830 22.007 1.00 95.56 276 THR A CA 1
ATOM 2245 C C . THR A 1 276 ? 5.970 10.145 21.606 1.00 95.56 276 THR A C 1
ATOM 2247 O O . THR A 1 276 ? 6.334 10.176 20.436 1.00 95.56 276 THR A O 1
ATOM 2250 N N . SER A 1 277 ? 6.645 9.458 22.534 1.00 96.62 277 SER A N 1
ATOM 2251 C CA . SER A 1 277 ? 7.874 8.709 22.222 1.00 96.62 277 SER A CA 1
ATOM 2252 C C . SER A 1 277 ? 7.615 7.572 21.231 1.00 96.62 277 SER A C 1
ATOM 2254 O O . SER A 1 277 ? 8.412 7.358 20.322 1.00 96.62 277 SER A O 1
ATOM 2256 N N . ILE A 1 278 ? 6.483 6.868 21.362 1.00 97.12 278 ILE A N 1
ATOM 2257 C CA . ILE A 1 278 ? 6.064 5.840 20.397 1.00 97.12 278 ILE A CA 1
ATOM 2258 C C . ILE A 1 278 ? 5.794 6.470 19.024 1.00 97.12 278 ILE A C 1
ATOM 2260 O O . ILE A 1 278 ? 6.270 5.946 18.022 1.00 97.12 278 ILE A O 1
ATOM 2264 N N . ALA A 1 279 ? 5.068 7.590 18.963 1.00 97.88 279 ALA A N 1
ATOM 2265 C CA . ALA A 1 279 ? 4.780 8.278 17.703 1.00 97.88 279 ALA A CA 1
ATOM 2266 C C . ALA A 1 279 ? 6.064 8.755 17.000 1.00 97.88 279 ALA A C 1
ATOM 2268 O O . ALA A 1 279 ? 6.222 8.539 15.799 1.00 97.88 279 ALA A O 1
ATOM 2269 N N . LEU A 1 280 ? 7.006 9.334 17.755 1.00 98.19 280 LEU A N 1
ATOM 2270 C CA . LEU A 1 280 ? 8.319 9.740 17.247 1.00 98.19 280 LEU A CA 1
ATOM 2271 C C . LEU A 1 280 ? 9.126 8.545 16.738 1.00 98.19 280 LEU A C 1
ATOM 2273 O O . LEU A 1 280 ? 9.688 8.612 15.648 1.00 98.19 280 LEU A O 1
ATOM 2277 N N . PHE A 1 281 ? 9.145 7.435 17.481 1.00 98.31 281 PHE A N 1
ATOM 2278 C CA . PHE A 1 281 ? 9.804 6.212 17.029 1.00 98.31 281 PHE A CA 1
ATOM 2279 C C . PHE A 1 281 ? 9.189 5.691 15.725 1.00 98.31 281 PHE A C 1
ATOM 2281 O O . PHE A 1 281 ? 9.927 5.343 14.806 1.00 98.31 281 PHE A O 1
ATOM 2288 N N . ILE A 1 282 ? 7.853 5.683 15.614 1.00 98.50 282 ILE A N 1
ATOM 2289 C CA . ILE A 1 282 ? 7.169 5.282 14.380 1.00 98.50 282 ILE A CA 1
ATOM 2290 C C . ILE A 1 282 ? 7.591 6.182 13.220 1.00 98.50 282 ILE A C 1
ATOM 2292 O O . ILE A 1 282 ? 7.972 5.665 12.173 1.00 98.50 282 ILE A O 1
ATOM 2296 N N . ALA A 1 283 ? 7.580 7.505 13.400 1.00 98.38 283 ALA A N 1
ATOM 2297 C CA . ALA A 1 283 ? 7.981 8.452 12.360 1.00 98.38 283 ALA A CA 1
ATOM 2298 C C . ALA A 1 283 ? 9.433 8.234 11.902 1.00 98.38 283 ALA A C 1
ATOM 2300 O O . ALA A 1 283 ? 9.687 8.083 10.707 1.00 98.38 283 ALA A O 1
ATOM 2301 N N . LEU A 1 284 ? 10.374 8.167 12.848 1.00 98.38 284 LEU A N 1
ATOM 2302 C CA . LEU A 1 284 ? 11.801 8.022 12.559 1.00 98.38 284 LEU A CA 1
ATOM 2303 C C . LEU A 1 284 ? 12.120 6.672 11.915 1.00 98.38 284 LEU A C 1
ATOM 2305 O O . LEU A 1 284 ? 12.838 6.619 10.920 1.00 98.38 284 LEU A O 1
ATOM 2309 N N . PHE A 1 285 ? 11.564 5.578 12.436 1.00 98.56 285 PHE A N 1
ATOM 2310 C CA . PHE A 1 285 ? 11.815 4.260 11.859 1.00 98.56 285 PHE A CA 1
ATOM 2311 C C . PHE A 1 285 ? 11.150 4.111 10.483 1.00 98.56 285 PHE A C 1
ATOM 2313 O O . PHE A 1 285 ? 11.759 3.557 9.573 1.00 98.56 285 PHE A O 1
ATOM 2320 N N . SER A 1 286 ? 9.953 4.676 10.280 1.00 98.56 286 SER A N 1
ATOM 2321 C CA . SER A 1 286 ? 9.323 4.727 8.949 1.00 98.56 286 SER A CA 1
ATOM 2322 C C . SER A 1 286 ? 10.173 5.506 7.946 1.00 98.56 286 SER A C 1
ATOM 2324 O O . SER A 1 286 ? 10.275 5.103 6.788 1.00 98.56 286 SER A O 1
ATOM 2326 N N . LEU A 1 287 ? 10.812 6.599 8.380 1.00 98.12 287 LEU A N 1
ATOM 2327 C CA . LEU A 1 287 ? 11.735 7.366 7.544 1.00 98.12 287 LEU A CA 1
ATOM 2328 C C . LEU A 1 287 ? 12.941 6.514 7.128 1.00 98.12 287 LEU A C 1
ATOM 2330 O O . LEU A 1 287 ? 13.259 6.472 5.944 1.00 98.12 287 LEU A O 1
ATOM 2334 N N . VAL A 1 288 ? 13.552 5.770 8.056 1.00 98.44 288 VAL A N 1
ATOM 2335 C CA . VAL A 1 288 ? 14.646 4.833 7.733 1.00 98.44 288 VAL A CA 1
ATOM 2336 C C . VAL A 1 288 ? 14.200 3.813 6.682 1.00 98.44 288 VAL A C 1
ATOM 2338 O O . VAL A 1 288 ? 14.876 3.636 5.672 1.00 98.44 288 VAL A O 1
ATOM 2341 N N . ILE A 1 289 ? 13.033 3.187 6.860 1.00 98.56 289 ILE A N 1
ATOM 2342 C CA . ILE A 1 289 ? 12.496 2.221 5.887 1.00 98.56 289 ILE A CA 1
ATOM 2343 C C . ILE A 1 289 ? 12.201 2.884 4.531 1.00 98.56 289 ILE A C 1
ATOM 2345 O O . ILE A 1 289 ? 12.445 2.280 3.487 1.00 98.56 289 ILE A O 1
ATOM 2349 N N . THR A 1 290 ? 11.729 4.132 4.514 1.00 98.06 290 THR A N 1
ATOM 2350 C CA . THR A 1 290 ? 11.508 4.897 3.272 1.00 98.06 290 THR A CA 1
ATOM 2351 C C . THR A 1 290 ? 12.822 5.114 2.523 1.00 98.06 290 THR A C 1
ATOM 2353 O O . THR A 1 290 ? 12.892 4.889 1.318 1.00 98.06 290 THR A O 1
ATOM 2356 N N . ILE A 1 291 ? 13.884 5.497 3.237 1.00 97.19 291 ILE A N 1
ATOM 2357 C CA . ILE A 1 291 ? 15.215 5.714 2.656 1.00 97.19 291 ILE A CA 1
ATOM 2358 C C . ILE A 1 291 ? 15.766 4.415 2.065 1.00 97.19 291 ILE A C 1
ATOM 2360 O O . ILE A 1 291 ? 16.316 4.429 0.969 1.00 97.19 291 ILE A O 1
ATOM 2364 N N . LEU A 1 292 ? 15.585 3.290 2.759 1.00 96.56 292 LEU A N 1
ATOM 2365 C CA . LEU A 1 292 ? 16.030 1.982 2.273 1.00 96.56 292 LEU A CA 1
ATOM 2366 C C . LEU A 1 292 ? 15.221 1.490 1.067 1.00 96.56 292 LEU A C 1
ATOM 2368 O O . LEU A 1 292 ? 15.765 0.826 0.191 1.00 96.56 292 LEU A O 1
ATOM 2372 N N . SER A 1 293 ? 13.925 1.793 1.024 1.00 97.38 293 SER A N 1
ATOM 2373 C CA . SER A 1 293 ? 13.021 1.308 -0.023 1.00 97.38 293 SER A CA 1
ATOM 2374 C C . SER A 1 293 ? 12.964 2.209 -1.259 1.00 97.38 293 SER A C 1
ATOM 2376 O O . SER A 1 293 ? 12.610 1.729 -2.333 1.00 97.38 293 SER A O 1
ATOM 2378 N N . SER A 1 294 ? 13.334 3.488 -1.135 1.00 97.00 294 SER A N 1
ATOM 2379 C CA . SER A 1 294 ? 13.372 4.445 -2.246 1.00 97.00 294 SER A CA 1
ATOM 2380 C C . SER A 1 294 ? 14.564 5.422 -2.175 1.00 97.00 294 SER A C 1
ATOM 2382 O O . SER A 1 294 ? 14.361 6.643 -2.200 1.00 97.00 294 SER A O 1
ATOM 2384 N N . PRO A 1 295 ? 15.819 4.927 -2.113 1.00 95.31 295 PRO A N 1
ATOM 2385 C CA . PRO A 1 295 ? 17.026 5.734 -1.912 1.00 95.31 295 PRO A CA 1
ATOM 2386 C C . PRO A 1 295 ? 17.228 6.840 -2.953 1.00 95.31 295 PRO A C 1
ATOM 2388 O O . PRO A 1 295 ? 17.661 7.936 -2.592 1.00 95.31 295 PRO A O 1
ATOM 2391 N N . TYR A 1 296 ? 16.863 6.630 -4.227 1.00 94.06 296 TYR A N 1
ATOM 2392 C CA . TYR A 1 296 ? 17.082 7.663 -5.254 1.00 94.06 296 TYR A CA 1
ATOM 2393 C C . TYR A 1 296 ? 16.177 8.890 -5.110 1.00 94.06 296 TYR A C 1
ATOM 2395 O O . TYR A 1 296 ? 16.441 9.895 -5.759 1.00 94.06 296 TYR A O 1
ATOM 2403 N N . ASN A 1 297 ? 15.181 8.873 -4.215 1.00 94.19 297 ASN A N 1
ATOM 2404 C CA . ASN A 1 297 ? 14.456 10.102 -3.878 1.00 94.19 297 ASN A CA 1
ATOM 2405 C C . ASN A 1 297 ? 15.366 11.100 -3.140 1.00 94.19 297 ASN A C 1
ATOM 2407 O O . ASN A 1 297 ? 15.113 12.300 -3.182 1.00 94.19 297 ASN A O 1
ATOM 2411 N N . LEU A 1 298 ? 16.421 10.609 -2.473 1.00 93.31 298 LEU A N 1
ATOM 2412 C CA . LEU A 1 298 ? 17.468 11.431 -1.865 1.00 93.31 298 LEU A CA 1
ATOM 2413 C C . LEU A 1 298 ? 18.669 11.612 -2.798 1.00 93.31 298 LEU A C 1
ATOM 2415 O O . LEU A 1 298 ? 19.188 12.719 -2.899 1.00 93.31 298 LEU A O 1
ATOM 2419 N N . ILE A 1 299 ? 19.105 10.547 -3.480 1.00 91.62 299 ILE A N 1
ATOM 2420 C CA . ILE A 1 299 ? 20.300 10.594 -4.344 1.00 91.62 299 ILE A CA 1
ATOM 2421 C C . ILE A 1 299 ? 20.053 11.474 -5.582 1.00 91.62 299 ILE A C 1
ATOM 2423 O O . ILE A 1 299 ? 20.887 12.304 -5.921 1.00 91.62 299 ILE A O 1
ATOM 2427 N N . GLU A 1 300 ? 18.891 11.347 -6.231 1.00 91.19 300 GLU A N 1
ATOM 2428 C CA . GLU A 1 300 ? 18.451 12.206 -7.341 1.00 91.19 300 GLU A CA 1
ATOM 2429 C C . GLU A 1 300 ? 17.324 13.151 -6.904 1.00 91.19 300 GLU A C 1
ATOM 2431 O O . GLU A 1 300 ? 16.277 13.269 -7.547 1.00 91.19 300 GLU A O 1
ATOM 2436 N N . TYR A 1 301 ? 17.551 13.862 -5.798 1.00 92.00 301 TYR A N 1
ATOM 2437 C CA . TYR A 1 301 ? 16.569 14.780 -5.223 1.00 92.00 301 TYR A CA 1
ATOM 2438 C C . TYR A 1 301 ? 15.981 15.798 -6.227 1.00 92.00 301 TYR A C 1
ATOM 2440 O O . TYR A 1 301 ? 14.759 15.962 -6.232 1.00 92.00 301 TYR A O 1
ATOM 2448 N N . PRO A 1 302 ? 16.758 16.440 -7.131 1.00 93.62 302 PRO A N 1
ATOM 2449 C CA . PRO A 1 302 ? 16.185 17.360 -8.119 1.00 93.62 302 PRO A CA 1
ATOM 2450 C C . PRO A 1 302 ? 15.191 16.683 -9.075 1.00 93.62 302 PRO A C 1
ATOM 2452 O O . PRO A 1 302 ? 14.119 17.234 -9.333 1.00 93.62 302 PRO A O 1
ATOM 2455 N N . SER A 1 303 ? 15.510 15.476 -9.560 1.00 93.00 303 SER A N 1
ATOM 2456 C CA . SER A 1 303 ? 14.630 14.679 -10.426 1.00 93.00 303 SER A CA 1
ATOM 2457 C C . SER A 1 303 ? 13.342 14.299 -9.691 1.00 93.00 303 SER A C 1
ATOM 2459 O O . SER A 1 303 ? 12.246 14.437 -10.235 1.00 93.00 303 SER A O 1
ATOM 2461 N N . PHE A 1 304 ? 13.468 13.882 -8.427 1.00 94.75 304 PHE A N 1
ATOM 2462 C CA . PHE A 1 304 ? 12.337 13.545 -7.567 1.00 94.75 304 PHE A CA 1
ATOM 2463 C C . PHE A 1 304 ? 11.408 14.740 -7.316 1.00 94.75 304 PHE A C 1
ATOM 2465 O O . PHE A 1 304 ? 10.197 14.633 -7.515 1.00 94.75 304 PHE A O 1
ATOM 2472 N N . ILE A 1 305 ? 11.958 15.895 -6.931 1.00 95.56 305 ILE A N 1
ATOM 2473 C CA . ILE A 1 305 ? 11.165 17.104 -6.678 1.00 95.56 305 ILE A CA 1
ATOM 2474 C C . ILE A 1 305 ? 10.481 17.599 -7.951 1.00 95.56 305 ILE A C 1
ATOM 2476 O O . ILE A 1 305 ? 9.303 17.952 -7.901 1.00 95.56 305 ILE A O 1
ATOM 2480 N N . SER A 1 306 ? 11.185 17.587 -9.084 1.00 95.31 306 SER A N 1
ATOM 2481 C CA . SER A 1 306 ? 10.619 17.976 -10.378 1.00 95.31 306 SER A CA 1
ATOM 2482 C C . SER A 1 306 ? 9.431 17.091 -10.772 1.00 95.31 306 SER A C 1
ATOM 2484 O O . SER A 1 306 ? 8.378 17.604 -11.155 1.00 95.31 306 SER A O 1
ATOM 2486 N N . ALA A 1 307 ? 9.550 15.771 -10.595 1.00 94.44 307 ALA A N 1
ATOM 2487 C CA . ALA A 1 307 ? 8.462 14.839 -10.880 1.00 94.44 307 ALA A CA 1
ATOM 2488 C C . ALA A 1 307 ? 7.258 15.056 -9.945 1.00 94.44 307 ALA A C 1
ATOM 2490 O O . ALA A 1 307 ? 6.149 15.297 -10.415 1.00 94.44 307 ALA A O 1
ATOM 2491 N N . VAL A 1 308 ? 7.468 15.023 -8.624 1.00 94.19 308 VAL A N 1
ATOM 2492 C CA . VAL A 1 308 ? 6.368 15.007 -7.640 1.00 94.19 308 VAL A CA 1
ATOM 2493 C C . VAL A 1 308 ? 5.764 16.391 -7.393 1.00 94.19 308 VAL A C 1
ATOM 2495 O O . VAL A 1 308 ? 4.544 16.539 -7.349 1.00 94.19 308 VAL A O 1
ATOM 2498 N N . PHE A 1 309 ? 6.593 17.419 -7.202 1.00 94.50 309 PHE A N 1
ATOM 2499 C CA . PHE A 1 309 ? 6.133 18.767 -6.839 1.00 94.50 309 PHE A CA 1
ATOM 2500 C C . PHE A 1 309 ? 6.061 19.738 -8.022 1.00 94.50 309 PHE A C 1
ATOM 2502 O O . PHE A 1 309 ? 5.493 20.825 -7.861 1.00 94.50 309 PHE A O 1
ATOM 2509 N N . GLY A 1 310 ? 6.613 19.345 -9.173 1.00 94.19 310 GLY A N 1
ATOM 2510 C CA . GLY A 1 310 ? 6.376 19.964 -10.473 1.00 94.19 310 GLY A CA 1
ATOM 2511 C C . GLY A 1 310 ? 5.217 19.274 -11.187 1.00 94.19 310 GLY A C 1
ATOM 2512 O O . GLY A 1 310 ? 4.063 19.632 -10.962 1.00 94.19 310 GLY A O 1
ATOM 2513 N N . TYR A 1 311 ? 5.518 18.256 -12.000 1.00 93.19 311 TYR A N 1
ATOM 2514 C CA . TYR A 1 311 ? 4.550 17.641 -12.919 1.00 93.19 311 TYR A CA 1
ATOM 2515 C C . TYR A 1 311 ? 3.295 17.090 -12.224 1.00 93.19 311 TYR A C 1
ATOM 2517 O O . TYR A 1 311 ? 2.189 17.541 -12.519 1.00 93.19 311 TYR A O 1
ATOM 2525 N N . GLU A 1 312 ? 3.439 16.163 -11.269 1.00 93.06 312 GLU A N 1
ATOM 2526 C CA . GLU A 1 312 ? 2.286 15.511 -10.620 1.00 93.06 312 GLU A CA 1
ATOM 2527 C C . GLU A 1 312 ? 1.408 16.517 -9.859 1.00 93.06 312 GLU A C 1
ATOM 2529 O O . GLU A 1 312 ? 0.177 16.437 -9.883 1.00 93.06 312 GLU A O 1
ATOM 2534 N N . LYS A 1 313 ? 2.027 17.511 -9.208 1.00 94.50 313 LYS A N 1
ATOM 2535 C CA . LYS A 1 313 ? 1.303 18.583 -8.515 1.00 94.50 313 LYS A CA 1
ATOM 2536 C C . LYS A 1 313 ? 0.538 19.471 -9.492 1.00 94.50 313 LYS A C 1
ATOM 2538 O O . LYS A 1 313 ? -0.609 19.832 -9.219 1.00 94.50 313 LYS A O 1
ATOM 2543 N N . ASP A 1 314 ? 1.152 19.845 -10.608 1.00 94.88 314 ASP A N 1
ATOM 2544 C CA . ASP A 1 314 ? 0.520 20.715 -11.597 1.00 94.88 314 ASP A CA 1
ATOM 2545 C C . ASP A 1 314 ? -0.629 19.997 -12.321 1.00 94.88 314 ASP A C 1
ATOM 2547 O O . ASP A 1 314 ? -1.673 20.612 -12.543 1.00 94.88 314 ASP A O 1
ATOM 2551 N N . VAL A 1 315 ? -0.506 18.686 -12.567 1.00 93.06 315 VAL A N 1
ATOM 2552 C CA . VAL A 1 315 ? -1.615 17.828 -13.025 1.00 93.06 315 VAL A CA 1
ATOM 2553 C C . VAL A 1 315 ? -2.741 17.800 -11.986 1.00 93.06 315 VAL A C 1
ATOM 2555 O O . VAL A 1 315 ? -3.896 18.067 -12.311 1.00 93.06 315 VAL A O 1
ATOM 2558 N N . ALA A 1 316 ? -2.423 17.513 -10.718 1.00 89.56 316 ALA A N 1
ATOM 2559 C CA . ALA A 1 316 ? -3.421 17.370 -9.655 1.00 89.56 316 ALA A CA 1
ATOM 2560 C C . ALA A 1 316 ? -4.155 18.680 -9.318 1.00 89.56 316 ALA A C 1
ATOM 2562 O O . ALA A 1 316 ? -5.308 18.654 -8.891 1.00 89.56 316 ALA A O 1
ATOM 2563 N N . THR A 1 317 ? -3.492 19.825 -9.498 1.00 90.69 317 THR A N 1
ATOM 2564 C CA . THR A 1 317 ? -4.075 21.158 -9.271 1.00 90.69 317 THR A CA 1
ATOM 2565 C C . THR A 1 317 ? -4.763 21.738 -10.506 1.00 90.69 317 THR A C 1
ATOM 2567 O O . THR A 1 317 ? -5.360 22.808 -10.408 1.00 90.69 317 THR A O 1
ATOM 2570 N N . GLY A 1 318 ? -4.689 21.059 -11.655 1.00 89.25 318 GLY A N 1
ATOM 2571 C CA . GLY A 1 318 ? -5.246 21.536 -12.921 1.00 89.25 318 GLY A CA 1
ATOM 2572 C C . GLY A 1 318 ? -4.463 22.685 -13.563 1.00 89.25 318 GLY A C 1
ATOM 2573 O O . GLY A 1 318 ? -4.952 23.285 -14.511 1.00 89.25 318 GLY A O 1
ATOM 2574 N N . ARG A 1 319 ? -3.254 23.004 -13.075 1.00 91.94 319 ARG A N 1
ATOM 2575 C CA . ARG A 1 319 ? -2.353 23.977 -13.724 1.00 91.94 319 ARG A CA 1
ATOM 2576 C C . ARG A 1 319 ? -1.813 23.451 -15.047 1.00 91.94 319 ARG A C 1
ATOM 2578 O O . ARG A 1 319 ? -1.593 24.228 -15.970 1.00 91.94 319 ARG A O 1
ATOM 2585 N N . TYR A 1 320 ? -1.591 22.141 -15.117 1.00 93.06 320 TYR A N 1
ATOM 2586 C CA . TYR A 1 320 ? -1.237 21.443 -16.340 1.00 93.06 320 TYR A CA 1
ATOM 2587 C C . TYR A 1 320 ? -2.393 20.537 -16.773 1.00 93.06 320 TYR A C 1
ATOM 2589 O O . TYR A 1 320 ? -2.732 19.557 -16.105 1.00 93.06 320 TYR A O 1
ATOM 2597 N N . GLU A 1 321 ? -2.996 20.857 -17.915 1.00 91.25 321 GLU A N 1
ATOM 2598 C CA . GLU A 1 321 ? -4.103 20.097 -18.494 1.00 91.25 321 GLU A CA 1
ATOM 2599 C C . GLU A 1 321 ? -3.585 18.936 -19.350 1.00 91.25 321 GLU A C 1
ATOM 2601 O O . GLU A 1 321 ? -3.499 19.008 -20.579 1.00 91.25 321 GLU A O 1
ATOM 2606 N N . ALA A 1 322 ? -3.228 17.834 -18.694 1.00 91.00 322 ALA A N 1
ATOM 2607 C CA . ALA A 1 322 ? -2.886 16.608 -19.399 1.00 91.00 322 ALA A CA 1
ATOM 2608 C C . ALA A 1 322 ? -4.077 16.093 -20.236 1.00 91.00 322 ALA A C 1
ATOM 2610 O O . ALA A 1 322 ? -5.243 16.214 -19.861 1.00 91.00 322 ALA A O 1
ATOM 2611 N N . PHE A 1 323 ? -3.813 15.447 -21.374 1.00 91.88 323 PHE A N 1
ATOM 2612 C CA . PHE A 1 323 ? -4.889 14.989 -22.266 1.00 91.88 323 PHE A CA 1
ATOM 2613 C C . PHE A 1 323 ? -5.889 14.035 -21.576 1.00 91.88 323 PHE A C 1
ATOM 2615 O O . PHE A 1 323 ? -7.080 14.072 -21.880 1.00 91.88 323 PHE A O 1
ATOM 2622 N N . TYR A 1 324 ? -5.429 13.226 -20.613 1.00 89.25 324 TYR A N 1
ATOM 2623 C CA . TYR A 1 324 ? -6.251 12.285 -19.843 1.00 89.25 324 TYR A CA 1
ATOM 2624 C C . TYR A 1 324 ? -7.030 12.933 -18.683 1.00 89.25 324 TYR A C 1
ATOM 2626 O O . TYR A 1 324 ? -7.895 12.282 -18.090 1.00 89.25 324 TYR A O 1
ATOM 2634 N N . THR A 1 325 ? -6.775 14.208 -18.358 1.00 91.00 325 THR A N 1
ATOM 2635 C CA . THR A 1 325 ? -7.556 14.955 -17.357 1.00 91.00 325 THR A CA 1
ATOM 2636 C C . THR A 1 325 ? -8.717 15.736 -17.965 1.00 91.00 325 THR A C 1
ATOM 2638 O O . THR A 1 325 ? -9.574 16.218 -17.228 1.00 91.00 325 THR A O 1
ATOM 2641 N N . ARG A 1 326 ? -8.830 15.785 -19.301 1.00 89.12 326 ARG A N 1
ATOM 2642 C CA . ARG A 1 326 ? -9.918 16.490 -20.005 1.00 89.12 326 ARG A CA 1
ATOM 2643 C C . ARG A 1 326 ? -11.319 16.044 -19.583 1.00 89.12 326 ARG A C 1
ATOM 2645 O O . ARG A 1 326 ? -12.237 16.855 -19.561 1.00 89.12 326 ARG A O 1
ATOM 2652 N N . GLN A 1 327 ? -11.478 14.782 -19.184 1.00 87.88 327 GLN A N 1
ATOM 2653 C CA . GLN A 1 327 ? -12.740 14.242 -18.663 1.00 87.88 327 GLN A CA 1
ATOM 2654 C C . GLN A 1 327 ? -13.224 14.906 -17.358 1.00 87.88 327 GLN A C 1
ATOM 2656 O O . GLN A 1 327 ? -14.381 14.732 -16.983 1.00 87.88 327 GLN A O 1
ATOM 2661 N N . PHE A 1 328 ? -12.355 15.646 -16.660 1.00 88.62 328 PHE A N 1
ATOM 2662 C CA . PHE A 1 328 ? -12.676 16.337 -15.409 1.00 88.62 328 PHE A CA 1
ATOM 2663 C C . PHE A 1 328 ? -13.017 17.823 -15.601 1.00 88.62 328 PHE A C 1
ATOM 2665 O O . PHE A 1 328 ? -13.412 18.482 -14.635 1.00 88.62 328 PHE A O 1
ATOM 2672 N N . ILE A 1 329 ? -12.898 18.363 -16.819 1.00 89.06 329 ILE A N 1
ATOM 2673 C CA . ILE A 1 329 ? -13.218 19.767 -17.110 1.00 89.06 329 ILE A CA 1
ATOM 2674 C C . ILE A 1 329 ? -14.698 20.030 -16.795 1.00 89.06 329 ILE A C 1
ATOM 2676 O O . ILE A 1 329 ? -15.572 19.250 -17.171 1.00 89.06 329 ILE A O 1
ATOM 2680 N N . ASN A 1 330 ? -14.974 21.132 -16.089 1.00 90.75 330 ASN A N 1
ATOM 2681 C CA . ASN A 1 330 ? -16.314 21.538 -15.635 1.00 90.75 330 ASN A CA 1
ATOM 2682 C C . ASN A 1 330 ? -17.045 20.505 -14.760 1.00 90.75 330 ASN A C 1
ATOM 2684 O O . ASN A 1 330 ? -18.266 20.563 -14.607 1.00 90.75 330 ASN A O 1
ATOM 2688 N N . THR A 1 331 ? -16.319 19.563 -14.158 1.00 91.81 331 THR A N 1
ATOM 2689 C CA . THR A 1 331 ? -16.906 18.641 -13.183 1.00 91.81 331 THR A CA 1
ATOM 2690 C C . THR A 1 331 ? -16.944 19.268 -11.795 1.00 91.81 331 THR A C 1
ATOM 2692 O O . THR A 1 331 ? -16.102 20.088 -11.429 1.00 91.81 331 THR A O 1
ATOM 2695 N N . THR A 1 332 ? -17.934 18.882 -10.991 1.00 92.19 332 THR A N 1
ATOM 2696 C CA . THR A 1 332 ? -18.019 19.332 -9.601 1.00 92.19 332 THR A CA 1
ATOM 2697 C C . THR A 1 332 ? -17.181 18.414 -8.703 1.00 92.19 332 THR A C 1
ATOM 2699 O O . THR A 1 332 ? -17.432 17.200 -8.691 1.00 92.19 332 THR A O 1
ATOM 2702 N N . PRO A 1 333 ? -16.221 18.956 -7.924 1.00 86.94 333 PRO A N 1
ATOM 2703 C CA . PRO A 1 333 ? -15.440 18.170 -6.975 1.00 86.94 333 PRO A CA 1
ATOM 2704 C C . PRO A 1 333 ? -16.335 17.369 -6.023 1.00 86.94 333 PRO A C 1
ATOM 2706 O O . PRO A 1 333 ? -17.414 17.826 -5.647 1.00 86.94 333 PRO A O 1
ATOM 2709 N N . VAL A 1 334 ? -15.884 16.180 -5.615 1.00 88.31 334 VAL A N 1
ATOM 2710 C CA . VAL A 1 334 ? -16.599 15.213 -4.753 1.00 88.31 334 VAL A CA 1
ATOM 2711 C C . VAL A 1 334 ? -17.823 14.568 -5.421 1.00 88.31 334 VAL A C 1
ATOM 2713 O O . VAL A 1 334 ? -17.945 13.341 -5.416 1.00 88.31 334 VAL A O 1
ATOM 2716 N N . LEU A 1 335 ? -18.711 15.353 -6.037 1.00 93.06 335 LEU A N 1
ATOM 2717 C CA . LEU A 1 335 ? -19.897 14.835 -6.731 1.00 93.06 335 LEU A CA 1
ATOM 2718 C C . LEU A 1 335 ? -19.529 13.989 -7.952 1.00 93.06 335 LEU A C 1
ATOM 2720 O O . LEU A 1 335 ? -20.190 12.985 -8.222 1.00 93.06 335 LEU A O 1
ATOM 2724 N N . PHE A 1 336 ? -18.455 14.345 -8.663 1.00 92.25 336 PHE A N 1
ATOM 2725 C CA . PHE A 1 336 ? -17.952 13.528 -9.763 1.00 92.25 336 PHE A CA 1
ATOM 2726 C C . PHE A 1 336 ? -17.630 12.100 -9.301 1.00 92.25 336 PHE A C 1
ATOM 2728 O O . PHE A 1 336 ? -18.069 11.134 -9.921 1.00 92.25 336 PHE A O 1
ATOM 2735 N N . GLN A 1 337 ? -16.924 11.945 -8.179 1.00 92.31 337 GLN A N 1
ATOM 2736 C CA . GLN A 1 337 ? -16.532 10.642 -7.647 1.00 92.31 337 GLN A CA 1
ATOM 2737 C C . GLN A 1 337 ? -17.754 9.822 -7.218 1.00 92.31 337 GLN A C 1
ATOM 2739 O O . GLN A 1 337 ? -17.826 8.635 -7.534 1.00 92.31 337 GLN A O 1
ATOM 2744 N N . ILE A 1 338 ? -18.737 10.458 -6.572 1.00 91.38 338 ILE A N 1
ATOM 2745 C CA . ILE A 1 338 ? -19.991 9.811 -6.152 1.00 91.38 338 ILE A CA 1
ATOM 2746 C C . ILE A 1 338 ? -20.786 9.293 -7.354 1.00 91.38 338 ILE A C 1
ATOM 2748 O O . ILE A 1 338 ? -21.340 8.201 -7.291 1.00 91.38 338 ILE A O 1
ATOM 2752 N N . ASN A 1 339 ? -20.818 10.043 -8.455 1.00 91.69 339 ASN A N 1
ATOM 2753 C CA . ASN A 1 339 ? -21.654 9.705 -9.607 1.00 91.69 339 ASN A CA 1
ATOM 2754 C C . ASN A 1 339 ? -20.947 8.813 -10.637 1.00 91.69 339 ASN A C 1
ATOM 2756 O O . ASN A 1 339 ? -21.600 8.024 -11.319 1.00 91.69 339 ASN A O 1
ATOM 2760 N N . LYS A 1 340 ? -19.628 8.964 -10.801 1.00 92.12 340 LYS A N 1
ATOM 2761 C CA . LYS A 1 340 ? -18.870 8.360 -11.910 1.00 92.12 340 LYS A CA 1
ATOM 2762 C C . LYS A 1 340 ? -17.835 7.329 -11.478 1.00 92.12 340 LYS A C 1
ATOM 2764 O O . LYS A 1 340 ? -17.450 6.518 -12.309 1.00 92.12 340 LYS A O 1
ATOM 2769 N N . ILE A 1 341 ? -17.403 7.325 -10.214 1.00 9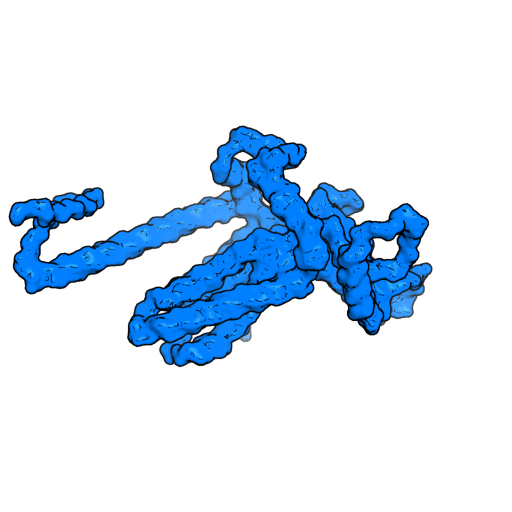3.31 341 ILE A N 1
ATOM 2770 C CA . ILE A 1 341 ? -16.334 6.432 -9.737 1.00 93.31 341 ILE A CA 1
ATOM 2771 C C . ILE A 1 341 ? -16.882 5.393 -8.757 1.00 93.31 341 ILE A C 1
ATOM 2773 O O . ILE A 1 341 ? -16.879 4.202 -9.059 1.00 93.31 341 ILE A O 1
ATOM 2777 N N . PHE A 1 342 ? -17.393 5.823 -7.602 1.00 94.44 342 PHE A N 1
ATOM 2778 C CA . PHE A 1 342 ? -17.765 4.930 -6.500 1.00 94.44 342 PHE A CA 1
ATOM 2779 C C . PHE A 1 342 ? -18.803 3.850 -6.840 1.00 94.44 342 PHE A C 1
ATOM 2781 O O . PHE A 1 342 ? -18.611 2.722 -6.384 1.00 94.44 342 PHE A O 1
ATOM 2788 N N . PRO A 1 343 ? -19.856 4.106 -7.645 1.00 94.94 343 PRO A N 1
ATOM 2789 C CA . PRO A 1 343 ? -20.831 3.071 -7.987 1.00 94.94 343 PRO A CA 1
ATOM 2790 C C . PRO A 1 343 ? -20.197 1.886 -8.717 1.00 94.94 343 PRO A C 1
ATOM 2792 O O . PRO A 1 343 ? -20.574 0.741 -8.476 1.00 94.94 343 PRO A O 1
ATOM 2795 N N . TYR A 1 344 ? -19.199 2.158 -9.559 1.00 94.88 344 TYR A N 1
ATOM 2796 C CA . TYR A 1 344 ? -18.528 1.153 -10.377 1.00 94.88 344 TYR A CA 1
ATOM 2797 C C . TYR A 1 344 ? -17.347 0.511 -9.651 1.00 94.88 344 TYR A C 1
ATOM 2799 O O . TYR A 1 344 ? -17.116 -0.682 -9.812 1.00 94.88 344 TYR A O 1
ATOM 2807 N N . THR A 1 345 ? -16.622 1.257 -8.812 1.00 95.75 345 THR A N 1
ATOM 2808 C CA . THR A 1 345 ? -15.471 0.707 -8.080 1.00 95.75 345 THR A CA 1
ATOM 2809 C C . THR A 1 345 ? -15.877 -0.072 -6.831 1.00 95.75 345 THR A C 1
ATOM 2811 O O . THR A 1 345 ? -15.273 -1.103 -6.540 1.00 95.75 345 THR A O 1
ATOM 2814 N N . LEU A 1 346 ? -16.899 0.374 -6.097 1.00 95.19 346 LEU A N 1
ATOM 2815 C CA . LEU A 1 346 ? -17.372 -0.304 -4.884 1.00 95.19 346 LEU A CA 1
ATOM 2816 C C . LEU A 1 346 ? -18.480 -1.322 -5.177 1.00 95.19 346 LEU A C 1
ATOM 2818 O O . LEU A 1 346 ? -18.632 -2.295 -4.441 1.00 95.19 346 LEU A O 1
ATOM 2822 N N . GLY A 1 347 ? -19.253 -1.110 -6.245 1.00 94.25 347 GLY A N 1
ATOM 2823 C CA . GLY A 1 347 ? -20.520 -1.802 -6.457 1.00 94.25 347 GLY A CA 1
ATOM 2824 C C . GLY A 1 347 ? -21.617 -1.298 -5.509 1.00 94.25 347 GLY A C 1
ATOM 2825 O O . GLY A 1 347 ? -21.355 -0.772 -4.423 1.00 94.25 347 GLY A O 1
ATOM 2826 N N . LEU A 1 348 ? -22.880 -1.479 -5.908 1.00 91.31 348 LEU A N 1
ATOM 2827 C CA . LEU A 1 348 ? -24.036 -0.977 -5.153 1.00 91.31 348 LEU A CA 1
ATOM 2828 C C . LEU A 1 348 ? -24.113 -1.485 -3.699 1.00 91.31 348 LEU A C 1
ATOM 2830 O O . LEU A 1 348 ? -24.376 -0.658 -2.823 1.00 91.31 348 LEU A O 1
ATOM 2834 N N . PRO A 1 349 ? -23.857 -2.776 -3.384 1.00 91.94 349 PRO A N 1
ATOM 2835 C CA . PRO A 1 349 ? -23.986 -3.259 -2.009 1.00 91.94 349 PRO A CA 1
ATOM 2836 C C . PRO A 1 349 ? -23.047 -2.543 -1.034 1.00 91.94 349 PRO A C 1
ATOM 2838 O O . PRO A 1 349 ? -23.485 -2.107 0.032 1.00 91.94 349 PRO A O 1
ATOM 2841 N N . ILE A 1 350 ? -21.771 -2.381 -1.399 1.00 94.44 350 ILE A N 1
ATOM 2842 C CA . ILE A 1 350 ? -20.770 -1.725 -0.546 1.00 94.44 350 ILE A CA 1
ATOM 2843 C C . ILE A 1 350 ? -21.008 -0.224 -0.499 1.00 94.44 350 ILE A C 1
ATOM 2845 O O . ILE A 1 350 ? -20.914 0.358 0.577 1.00 94.44 350 ILE A O 1
ATOM 2849 N N . LEU A 1 351 ? -21.353 0.400 -1.629 1.00 94.56 351 LEU A N 1
ATOM 2850 C CA . LEU A 1 351 ? -21.658 1.826 -1.658 1.00 94.56 351 LEU A CA 1
ATOM 2851 C C . LEU A 1 351 ? -22.812 2.154 -0.700 1.00 94.56 351 LEU A C 1
ATOM 2853 O O . LEU A 1 351 ? -22.658 2.996 0.175 1.00 94.56 351 LEU A O 1
ATOM 2857 N N . ILE A 1 352 ? -23.938 1.443 -0.801 1.00 93.00 352 ILE A N 1
ATOM 2858 C CA . ILE A 1 352 ? -25.118 1.708 0.033 1.00 93.00 352 ILE A CA 1
ATOM 2859 C C . ILE A 1 352 ? -24.823 1.401 1.505 1.00 93.00 352 ILE A C 1
ATOM 2861 O O . ILE A 1 352 ? -25.002 2.261 2.368 1.00 93.00 352 ILE A O 1
ATOM 2865 N N . THR A 1 353 ? -24.355 0.188 1.813 1.00 91.94 353 THR A N 1
ATOM 2866 C CA . THR A 1 353 ? -24.148 -0.228 3.212 1.00 91.94 353 THR A CA 1
ATOM 2867 C C . THR A 1 353 ? -22.995 0.524 3.878 1.00 91.94 353 THR A C 1
ATOM 2869 O O . THR A 1 353 ? -23.105 0.897 5.046 1.00 91.94 353 THR A O 1
ATOM 2872 N N . GLY A 1 354 ? -21.924 0.816 3.137 1.00 92.19 354 GLY A N 1
ATOM 2873 C CA . GLY A 1 354 ? -20.785 1.603 3.599 1.00 92.19 354 GLY A CA 1
ATOM 2874 C C . GLY A 1 354 ? -21.150 3.063 3.858 1.00 92.19 354 GLY A C 1
ATOM 2875 O O . GLY A 1 354 ? -20.822 3.587 4.923 1.00 92.19 354 GLY A O 1
ATOM 2876 N N . SER A 1 355 ? -21.885 3.710 2.945 1.00 92.44 355 SER A N 1
ATOM 2877 C CA . SER A 1 355 ? -22.356 5.088 3.137 1.00 92.44 355 SER A CA 1
ATOM 2878 C C . SER A 1 355 ? -23.339 5.207 4.301 1.00 92.44 355 SER A C 1
ATOM 2880 O O . SER A 1 355 ? -23.194 6.113 5.122 1.00 92.44 355 SER A O 1
ATOM 2882 N N . LEU A 1 356 ? -24.294 4.277 4.431 1.00 94.31 356 LEU A N 1
ATOM 2883 C CA . LEU A 1 356 ? -25.206 4.237 5.579 1.00 94.31 356 LEU A CA 1
ATOM 2884 C C . LEU A 1 356 ? -24.446 4.018 6.890 1.00 94.31 356 LEU A C 1
ATOM 2886 O O . LEU A 1 356 ? -24.688 4.727 7.864 1.00 94.31 356 LEU A O 1
ATOM 2890 N N . GLY A 1 357 ? -23.489 3.088 6.913 1.00 92.06 357 GLY A N 1
ATOM 2891 C CA . GLY A 1 357 ? -22.638 2.853 8.079 1.00 92.06 357 GLY A CA 1
ATOM 2892 C C . GLY A 1 357 ? -21.851 4.101 8.486 1.00 92.06 357 GLY A C 1
ATOM 2893 O O . GLY A 1 357 ? -21.835 4.464 9.662 1.00 92.06 357 GLY A O 1
ATOM 2894 N N . LEU A 1 358 ? -21.256 4.804 7.519 1.00 92.75 358 LEU A N 1
ATOM 2895 C CA . LEU A 1 358 ? -20.524 6.046 7.764 1.00 92.75 358 LEU A CA 1
ATOM 2896 C C . LEU A 1 358 ? -21.444 7.154 8.296 1.00 92.75 358 LEU A C 1
ATOM 2898 O O . LEU A 1 358 ? -21.078 7.839 9.253 1.00 92.75 358 LEU A O 1
ATOM 2902 N N . LEU A 1 359 ? -22.648 7.305 7.739 1.00 94.56 359 LEU A N 1
ATOM 2903 C CA . LEU A 1 359 ? -23.644 8.258 8.232 1.00 94.56 359 LEU A CA 1
ATOM 2904 C C . LEU A 1 359 ? -24.041 7.949 9.683 1.00 94.56 359 LEU A C 1
ATOM 2906 O O . LEU A 1 359 ? -23.988 8.830 10.541 1.00 94.56 359 LEU A O 1
ATOM 2910 N N . LEU A 1 360 ? -24.377 6.690 9.978 1.00 94.69 360 LEU A N 1
ATOM 2911 C CA . LEU A 1 360 ? -24.782 6.250 11.314 1.00 94.69 360 LEU A CA 1
ATOM 2912 C C . LEU A 1 360 ? -23.670 6.443 12.352 1.00 94.69 360 LEU A C 1
ATOM 2914 O O . LEU A 1 360 ? -23.945 6.903 13.460 1.00 94.69 360 LEU A O 1
ATOM 2918 N N . LEU A 1 361 ? -22.413 6.157 11.996 1.00 92.38 361 LEU A N 1
ATOM 2919 C CA . LEU A 1 361 ? -21.263 6.385 12.875 1.00 92.38 361 LEU A CA 1
ATOM 2920 C C . LEU A 1 361 ? -21.075 7.870 13.202 1.00 92.38 361 LEU A C 1
ATOM 2922 O O . LEU A 1 361 ? -20.848 8.218 14.362 1.00 92.38 361 LEU A O 1
ATOM 2926 N N . ASN A 1 362 ? -21.214 8.754 12.210 1.00 92.12 362 ASN A N 1
ATOM 2927 C CA . ASN A 1 362 ? -21.130 10.198 12.431 1.00 92.12 362 ASN A CA 1
ATOM 2928 C C . ASN A 1 362 ? -22.280 10.704 13.311 1.00 92.12 362 ASN A C 1
ATOM 2930 O O . ASN A 1 362 ? -22.040 11.443 14.265 1.00 92.12 362 ASN A O 1
ATOM 2934 N N . LEU A 1 363 ? -23.513 10.250 13.067 1.00 94.06 363 LEU A N 1
ATOM 2935 C CA . LEU A 1 363 ? -24.660 10.575 13.920 1.00 94.06 363 LEU A CA 1
ATOM 2936 C C . LEU A 1 363 ? -24.439 10.092 15.359 1.00 94.06 363 LEU A C 1
ATOM 2938 O O . LEU A 1 363 ? -24.663 10.841 16.311 1.00 94.06 363 LEU A O 1
ATOM 2942 N N . GLN A 1 364 ? -23.935 8.870 15.542 1.00 93.75 364 GLN A N 1
ATOM 2943 C CA . GLN A 1 364 ? -23.613 8.334 16.862 1.00 93.75 364 GLN A CA 1
ATOM 2944 C C . GLN A 1 364 ? -22.524 9.150 17.567 1.00 93.75 364 GLN A C 1
ATOM 2946 O O . GLN A 1 364 ? -22.624 9.380 18.778 1.00 93.75 364 GLN A O 1
ATOM 2951 N N . LEU A 1 365 ? -21.509 9.611 16.834 1.00 90.50 365 LEU A N 1
ATOM 2952 C CA . LEU A 1 365 ? -20.454 10.469 17.365 1.00 90.50 365 LEU A CA 1
ATOM 2953 C C . LEU A 1 365 ? -21.019 11.819 17.823 1.00 90.50 365 LEU A C 1
ATOM 2955 O O . LEU A 1 365 ? -20.787 12.211 18.968 1.00 90.50 365 LEU A O 1
ATOM 2959 N N . ILE A 1 366 ? -21.828 12.475 16.986 1.00 92.12 366 ILE A N 1
ATOM 2960 C CA . ILE A 1 366 ? -22.494 13.748 17.303 1.00 92.12 366 ILE A CA 1
ATOM 2961 C C . ILE A 1 366 ? -23.378 13.594 18.545 1.00 92.12 366 ILE A C 1
ATOM 2963 O O . ILE A 1 366 ? -23.253 14.365 19.497 1.00 92.12 366 ILE A O 1
ATOM 2967 N N . MET A 1 367 ? -24.214 12.553 18.601 1.00 92.50 367 MET A N 1
ATOM 2968 C CA . MET A 1 367 ? -25.068 12.275 19.762 1.00 92.50 367 MET A CA 1
ATOM 2969 C C . MET A 1 367 ? -24.262 11.988 21.035 1.00 92.50 367 MET A C 1
ATOM 2971 O O . MET A 1 367 ? -24.691 12.309 22.145 1.00 92.50 367 MET A O 1
ATOM 2975 N N . SER A 1 368 ? -23.104 11.339 20.913 1.00 88.75 368 SER A N 1
ATOM 2976 C CA . SER A 1 368 ? -22.224 11.060 22.054 1.00 88.75 368 SER A CA 1
ATOM 2977 C C . SER A 1 368 ? -21.544 12.333 22.556 1.00 88.75 368 SER A C 1
ATOM 2979 O O . SER A 1 368 ? -21.487 12.559 23.765 1.00 88.75 368 SER A O 1
ATOM 2981 N N . PHE A 1 369 ? -21.113 13.204 21.642 1.00 85.94 369 PHE A N 1
ATOM 2982 C CA . PHE A 1 369 ? -20.559 14.512 21.971 1.00 85.94 369 PHE A CA 1
ATOM 2983 C C . PHE A 1 369 ? -21.603 15.427 22.627 1.00 85.94 369 PHE A C 1
ATOM 2985 O O . PHE A 1 369 ? -21.341 15.997 23.684 1.00 85.94 369 PHE A O 1
ATOM 2992 N N . ALA A 1 370 ? -22.824 15.486 22.090 1.00 88.25 370 ALA A N 1
ATOM 2993 C CA . ALA A 1 370 ? -23.926 16.243 22.684 1.00 88.25 370 ALA A CA 1
ATOM 2994 C C . ALA A 1 370 ? -24.232 15.781 24.122 1.00 88.25 370 ALA A C 1
ATOM 2996 O O . ALA A 1 370 ? -24.343 16.600 25.037 1.00 88.25 370 ALA A O 1
ATOM 2997 N N . ARG A 1 371 ? -24.282 14.459 24.359 1.00 88.69 371 ARG A N 1
ATOM 2998 C CA . ARG A 1 371 ? -24.445 13.887 25.709 1.00 88.69 371 ARG A CA 1
ATOM 2999 C C . ARG A 1 371 ? -23.295 14.266 26.645 1.00 88.69 371 ARG A C 1
ATOM 3001 O O . ARG A 1 371 ? -23.542 14.558 27.815 1.00 88.69 371 ARG A O 1
ATOM 3008 N N . PHE A 1 372 ? -22.060 14.281 26.150 1.00 82.94 372 PHE A N 1
ATOM 3009 C CA . PHE A 1 372 ? -20.890 14.703 26.919 1.00 82.94 372 PHE A CA 1
ATOM 3010 C C . PHE A 1 372 ? -20.966 16.183 27.329 1.00 82.94 372 PHE A C 1
ATOM 3012 O O . PHE A 1 372 ? -20.805 16.496 28.511 1.00 82.94 372 PHE A O 1
ATOM 3019 N N . ILE A 1 373 ? -21.301 17.083 26.397 1.00 83.75 373 ILE A N 1
ATOM 3020 C CA . ILE A 1 373 ? -21.498 18.513 26.687 1.00 83.75 373 ILE A CA 1
ATOM 3021 C C . ILE A 1 373 ? -22.617 18.710 27.712 1.00 83.75 373 ILE A C 1
ATOM 3023 O O . ILE A 1 373 ? -22.428 19.415 28.705 1.00 83.75 373 ILE A O 1
ATOM 3027 N N . HIS A 1 374 ? -23.747 18.016 27.550 1.00 84.75 374 HIS A N 1
ATOM 3028 C CA . HIS A 1 374 ? -24.852 18.066 28.511 1.00 84.75 374 HIS A CA 1
ATOM 3029 C C . HIS A 1 374 ? -24.427 17.650 29.925 1.00 84.75 374 HIS A C 1
ATOM 3031 O O . HIS A 1 374 ? -24.803 18.287 30.912 1.00 84.75 374 HIS A O 1
ATOM 3037 N N . GLN A 1 375 ? -23.597 16.609 30.053 1.00 83.88 375 GLN A N 1
ATOM 3038 C CA . GLN A 1 375 ? -23.051 16.188 31.346 1.00 83.88 375 GLN A CA 1
ATOM 3039 C C . GLN A 1 375 ? -22.128 17.245 31.968 1.00 83.88 375 GLN A C 1
ATOM 3041 O O . GLN A 1 375 ? -22.198 17.463 33.181 1.00 83.88 375 GLN A O 1
ATOM 3046 N N . ILE A 1 376 ? -21.288 17.916 31.172 1.00 83.56 376 ILE A N 1
ATOM 3047 C CA . ILE A 1 376 ? -20.437 19.019 31.645 1.00 83.56 376 ILE A CA 1
ATOM 3048 C C . ILE A 1 376 ? -21.300 20.173 32.151 1.00 83.56 376 ILE A C 1
ATOM 3050 O O . ILE A 1 376 ? -21.115 20.619 33.284 1.00 83.56 376 ILE A O 1
ATOM 3054 N N . VAL A 1 377 ? -22.279 20.611 31.357 1.00 84.69 377 VAL A N 1
ATOM 3055 C CA . VAL A 1 377 ? -23.184 21.710 31.720 1.00 84.69 377 VAL A CA 1
ATOM 3056 C C . VAL A 1 377 ? -23.943 21.378 33.006 1.00 84.69 377 VAL A C 1
ATOM 3058 O O . VAL A 1 377 ? -23.936 22.175 33.944 1.00 84.69 377 VAL A O 1
ATOM 3061 N N . ARG A 1 378 ? -24.503 20.165 33.133 1.00 82.81 378 ARG A N 1
ATOM 3062 C CA . ARG A 1 378 ? -25.159 19.713 34.374 1.00 82.81 378 ARG A CA 1
ATOM 3063 C C . ARG A 1 378 ? -24.223 19.735 35.585 1.00 82.81 378 ARG A C 1
ATOM 3065 O O . ARG A 1 378 ? -24.645 20.150 36.665 1.00 82.81 378 ARG A O 1
ATOM 3072 N N . ARG A 1 379 ? -22.961 19.310 35.436 1.00 79.00 379 ARG A N 1
ATOM 3073 C CA . ARG A 1 379 ? -21.960 19.361 36.520 1.00 79.00 379 ARG A CA 1
ATOM 3074 C C . ARG A 1 379 ? -21.625 20.797 36.919 1.00 79.00 379 ARG A C 1
ATOM 3076 O O . ARG A 1 379 ? -21.559 21.077 38.113 1.00 79.00 379 ARG A O 1
ATOM 3083 N N . LEU A 1 380 ? -21.476 21.702 35.953 1.00 78.00 380 LEU A N 1
ATOM 3084 C CA . LEU A 1 380 ? -21.230 23.124 36.207 1.00 78.00 380 LEU A CA 1
ATOM 3085 C C . LEU A 1 380 ? -22.420 23.788 36.909 1.00 78.00 380 LEU A C 1
ATOM 3087 O O . LEU A 1 380 ? -22.217 24.495 37.894 1.00 78.00 380 LEU A O 1
ATOM 3091 N N . ILE A 1 381 ? -23.655 23.503 36.482 1.00 77.00 381 ILE A N 1
ATOM 3092 C CA . ILE A 1 381 ? -24.875 23.997 37.140 1.00 77.00 381 ILE A CA 1
ATOM 3093 C C . ILE A 1 381 ? -24.968 23.456 38.571 1.00 77.00 381 ILE A C 1
ATOM 3095 O O . ILE A 1 381 ? -25.204 24.231 39.493 1.00 77.00 381 ILE A O 1
ATOM 3099 N N . LYS A 1 382 ? -24.730 22.155 38.800 1.00 72.12 382 LYS A N 1
ATOM 3100 C CA . LYS A 1 382 ? -24.754 21.560 40.151 1.00 72.12 382 LYS A CA 1
ATOM 3101 C C . LYS A 1 382 ? -23.659 22.141 41.056 1.00 72.12 382 LYS A C 1
ATOM 3103 O O . LYS A 1 382 ? -23.930 22.440 42.212 1.00 72.12 382 LYS A O 1
ATOM 3108 N N . SER A 1 383 ? -22.455 22.362 40.523 1.00 65.69 383 SER A N 1
ATOM 3109 C CA . SER A 1 383 ? -21.352 23.016 41.241 1.00 65.69 383 SER A CA 1
ATOM 3110 C C . SER A 1 383 ? -21.645 24.485 41.554 1.00 65.69 383 SER A C 1
ATOM 3112 O O . SER A 1 383 ? -21.191 24.981 42.583 1.00 65.69 383 SER A O 1
ATOM 3114 N N . ARG A 1 384 ? -22.386 25.185 40.684 1.00 55.12 384 ARG A N 1
ATOM 3115 C CA . ARG A 1 384 ? -22.792 26.579 40.893 1.00 55.12 384 ARG A CA 1
ATOM 3116 C C . ARG A 1 384 ? -24.023 26.717 41.775 1.00 55.12 384 ARG A C 1
ATOM 3118 O O . ARG A 1 384 ? -24.082 27.693 42.487 1.00 55.12 384 ARG A O 1
ATOM 3125 N N . ARG A 1 385 ? -24.944 25.751 41.847 1.00 52.31 385 ARG A N 1
ATOM 3126 C CA . ARG A 1 385 ? -26.089 25.790 42.784 1.00 52.31 385 ARG A CA 1
ATOM 3127 C C . ARG A 1 385 ? -25.652 25.794 44.264 1.00 52.31 385 ARG A C 1
ATOM 3129 O O . ARG A 1 385 ? -26.399 26.277 45.104 1.00 52.31 385 ARG A O 1
ATOM 3136 N N . ASN A 1 386 ? -24.425 25.344 44.556 1.00 52.03 386 ASN A N 1
ATOM 3137 C CA . ASN A 1 386 ? -23.766 25.471 45.866 1.00 52.03 386 ASN A CA 1
ATOM 3138 C C . ASN A 1 386 ? -23.172 26.872 46.152 1.00 52.03 386 ASN A C 1
ATOM 3140 O O . ASN A 1 386 ? -22.709 27.117 47.262 1.00 52.03 386 ASN A O 1
ATOM 3144 N N . LYS A 1 387 ? -23.184 27.807 45.193 1.00 51.44 387 LYS A N 1
ATOM 3145 C CA . LYS A 1 387 ? -22.852 29.230 45.381 1.00 51.44 387 LYS A CA 1
ATOM 3146 C C . LYS A 1 387 ? -24.070 30.056 44.945 1.00 51.44 387 LYS A C 1
ATOM 3148 O O . LYS A 1 387 ? -24.488 29.934 43.807 1.00 51.44 387 LYS A O 1
ATOM 3153 N N . LYS A 1 388 ? -24.673 30.861 45.830 1.00 44.53 388 LYS A N 1
ATOM 3154 C CA . LYS A 1 388 ? -25.935 31.617 45.613 1.00 44.53 388 LYS A CA 1
ATOM 3155 C C . LYS A 1 388 ? -25.980 32.444 44.301 1.00 44.53 388 LYS A C 1
ATOM 3157 O O . LYS A 1 388 ? -25.816 33.655 44.337 1.00 44.53 388 LYS A O 1
ATOM 3162 N N . ILE A 1 389 ? -26.240 31.826 43.149 1.00 47.84 389 ILE A N 1
ATOM 3163 C CA . ILE A 1 389 ? -26.517 32.500 41.873 1.00 47.84 389 ILE A CA 1
ATOM 3164 C C . ILE A 1 389 ? -27.639 31.724 41.173 1.00 47.84 389 ILE A C 1
ATOM 3166 O O . ILE A 1 389 ? -27.511 30.527 40.903 1.00 47.84 389 ILE A O 1
ATOM 3170 N N . ARG A 1 390 ? -28.764 32.402 40.906 1.00 38.78 390 ARG A N 1
ATOM 3171 C CA . ARG A 1 390 ? -29.910 31.852 40.166 1.00 38.78 390 ARG A CA 1
ATOM 3172 C C . ARG A 1 390 ? -29.597 31.859 38.669 1.00 38.78 390 ARG A C 1
ATOM 3174 O O . ARG A 1 390 ? -29.394 32.918 38.094 1.00 38.78 390 ARG A O 1
ATOM 3181 N N . ILE A 1 391 ? -29.602 30.683 38.043 1.00 47.06 391 ILE A N 1
ATOM 3182 C CA . ILE A 1 391 ? -29.647 30.544 36.583 1.00 47.06 391 ILE A CA 1
ATOM 3183 C C . ILE A 1 391 ? -31.086 30.187 36.217 1.00 47.06 391 ILE A C 1
ATOM 3185 O O . ILE A 1 391 ? -31.615 29.189 36.712 1.00 47.06 391 ILE A O 1
ATOM 3189 N N . VAL A 1 392 ? -31.712 31.006 35.375 1.00 38.47 392 VAL A N 1
ATOM 3190 C CA . VAL A 1 392 ? -33.017 30.711 34.774 1.00 38.47 392 VAL A CA 1
ATOM 3191 C C . VAL A 1 392 ? -32.767 29.826 33.557 1.00 38.47 392 VAL A C 1
ATOM 3193 O O . VAL A 1 392 ? -32.078 30.229 32.625 1.00 38.47 392 VAL A O 1
ATOM 3196 N N . ILE A 1 393 ? -33.279 28.597 33.593 1.00 44.34 393 ILE A N 1
ATOM 3197 C CA . ILE A 1 393 ? -33.270 27.680 32.451 1.00 44.34 393 ILE A CA 1
ATOM 3198 C C . ILE A 1 393 ? -34.659 27.774 31.828 1.00 44.34 393 ILE A C 1
ATOM 3200 O O . ILE A 1 393 ? -35.631 27.335 32.440 1.00 44.34 393 ILE A O 1
ATOM 3204 N N . LEU A 1 394 ? -34.755 28.370 30.640 1.00 36.34 394 LEU A N 1
ATOM 3205 C CA . LEU A 1 394 ? -35.962 28.297 29.823 1.00 36.34 394 LEU A CA 1
ATOM 3206 C C . LEU A 1 394 ? -36.011 26.917 29.167 1.00 36.34 394 LEU A C 1
ATOM 3208 O O . LEU A 1 394 ? -35.062 26.482 28.518 1.00 36.34 394 LEU A O 1
ATOM 3212 N N . ASN A 1 395 ? -37.103 26.210 29.427 1.00 39.41 395 ASN A N 1
ATOM 3213 C CA . ASN A 1 395 ? -37.339 24.852 28.974 1.00 39.41 395 ASN A CA 1
ATOM 3214 C C . ASN A 1 395 ? -38.036 24.932 27.606 1.00 39.41 395 ASN A C 1
ATOM 3216 O O . ASN A 1 395 ? -39.222 25.243 27.544 1.00 39.41 395 ASN A O 1
ATOM 3220 N N . SER A 1 396 ? -37.313 24.685 26.516 1.00 36.97 396 SER A N 1
ATOM 3221 C CA . SER A 1 396 ? -37.913 24.382 25.215 1.00 36.97 396 SER A CA 1
ATOM 3222 C C . SER A 1 396 ? -37.143 23.237 24.558 1.00 36.97 396 SER A C 1
ATOM 3224 O O . SER A 1 396 ? -35.917 23.155 24.634 1.00 36.97 396 SER A O 1
ATOM 3226 N N . GLU A 1 397 ? -37.878 22.301 23.963 1.00 44.84 397 GLU A N 1
ATOM 3227 C CA . GLU A 1 397 ? -37.374 21.019 23.453 1.00 44.84 397 GLU A CA 1
ATOM 3228 C C . GLU A 1 397 ? -36.490 21.115 22.198 1.00 44.84 397 GLU A C 1
ATOM 3230 O O . GLU A 1 397 ? -36.089 20.092 21.648 1.00 44.84 397 GLU A O 1
ATOM 3235 N N . LEU A 1 398 ? -36.098 22.310 21.757 1.00 39.34 398 LEU A N 1
ATOM 3236 C CA . LEU A 1 398 ? -35.146 22.473 20.664 1.00 39.34 398 LEU A CA 1
ATOM 3237 C C . LEU A 1 398 ? -34.064 23.487 21.036 1.00 39.34 398 LEU A C 1
ATOM 3239 O O . LEU A 1 398 ? -34.323 24.670 21.207 1.00 39.34 398 LEU A O 1
ATOM 3243 N N . ILE A 1 399 ? -32.847 22.956 21.155 1.00 47.16 399 ILE A N 1
ATOM 3244 C CA . ILE A 1 399 ? -31.528 23.600 21.084 1.00 47.16 399 ILE A CA 1
ATOM 3245 C C . ILE A 1 399 ? -31.571 25.127 20.878 1.00 47.16 399 ILE A C 1
ATOM 3247 O O . ILE A 1 399 ? -31.631 25.613 19.754 1.00 47.16 399 ILE A O 1
ATOM 3251 N N . SER A 1 400 ? -31.370 25.879 21.959 1.00 33.50 400 SER A N 1
ATOM 3252 C CA . SER A 1 400 ? -30.772 27.216 21.891 1.00 33.50 400 SER A CA 1
ATOM 3253 C C . SER A 1 400 ? -30.078 27.538 23.213 1.00 33.50 400 SER A C 1
ATOM 3255 O O . SER A 1 400 ? -30.707 27.920 24.198 1.00 33.50 400 SER A O 1
ATOM 3257 N N . LEU A 1 401 ? -28.758 27.346 23.248 1.00 36.19 401 LEU A N 1
ATOM 3258 C CA . LEU A 1 401 ? -27.894 27.746 24.360 1.00 36.19 401 LEU A CA 1
ATOM 3259 C C . LEU A 1 401 ? -27.369 29.155 24.056 1.00 36.19 401 LEU A C 1
ATOM 3261 O O . LEU A 1 401 ? -26.303 29.314 23.469 1.00 36.19 401 LEU A O 1
ATOM 3265 N N . VAL A 1 402 ? -28.137 30.184 24.421 1.00 31.61 402 VAL A N 1
ATOM 3266 C CA . VAL A 1 402 ? -27.642 31.567 24.426 1.00 31.61 402 VAL A CA 1
ATOM 3267 C C . VAL A 1 402 ? -27.009 31.821 25.792 1.00 31.61 402 VAL A C 1
ATOM 3269 O O . VAL A 1 402 ? -27.693 31.891 26.811 1.00 31.61 402 VAL A O 1
ATOM 3272 N N . ILE A 1 403 ? -25.680 31.916 25.824 1.00 38.66 403 ILE A N 1
ATOM 3273 C CA . ILE A 1 403 ? -24.934 32.381 26.995 1.00 38.66 403 ILE A CA 1
ATOM 3274 C C . ILE A 1 403 ? -24.889 33.905 26.893 1.00 38.66 403 ILE A C 1
ATOM 3276 O O . ILE A 1 403 ? -24.057 34.438 26.167 1.00 38.66 403 ILE A O 1
ATOM 3280 N N . ILE A 1 404 ? -25.778 34.609 27.595 1.00 31.77 404 ILE A N 1
ATOM 3281 C CA . ILE A 1 404 ? -25.604 36.046 27.842 1.00 31.77 404 ILE A CA 1
ATOM 3282 C C . ILE A 1 404 ? -24.794 36.167 29.136 1.00 31.77 404 ILE A C 1
ATOM 3284 O O . ILE A 1 404 ? -25.297 35.780 30.196 1.00 31.77 404 ILE A O 1
ATOM 3288 N N . PRO A 1 405 ? -23.545 36.663 29.108 1.00 32.41 405 PRO A N 1
ATOM 3289 C CA . PRO A 1 405 ? -22.903 37.116 30.324 1.00 32.41 405 PRO A CA 1
ATOM 3290 C C . PRO A 1 405 ? -23.632 38.389 30.752 1.00 32.41 405 PRO A C 1
ATOM 3292 O O . PRO A 1 405 ? -23.524 39.421 30.097 1.00 32.41 405 PRO A O 1
ATOM 3295 N N . SER A 1 406 ? -24.377 38.326 31.853 1.00 30.42 406 SER A N 1
ATOM 3296 C CA . SER A 1 406 ? -24.777 39.527 32.579 1.00 30.42 406 SER A CA 1
ATOM 3297 C C . SER A 1 406 ? -23.524 40.125 33.226 1.00 30.42 406 SER A C 1
ATOM 3299 O O . SER A 1 406 ? -23.216 39.854 34.386 1.00 30.42 406 SER A O 1
ATOM 3301 N N . ILE A 1 407 ? -22.755 40.874 32.442 1.00 37.44 407 ILE A N 1
ATOM 3302 C CA . ILE A 1 407 ? -21.958 41.982 32.957 1.00 37.44 407 ILE A CA 1
ATOM 3303 C C . ILE A 1 407 ? -22.893 43.176 32.847 1.00 37.44 407 ILE A C 1
ATOM 3305 O O . ILE A 1 407 ? -23.077 43.689 31.752 1.00 37.44 407 ILE A O 1
ATOM 3309 N N . LEU A 1 408 ? -23.539 43.564 33.939 1.00 33.25 408 LEU A N 1
ATOM 3310 C CA . LEU A 1 408 ? -24.204 44.858 34.037 1.00 33.25 408 LEU A CA 1
ATOM 3311 C C . LEU A 1 408 ? -24.269 45.247 35.513 1.00 33.25 408 LEU A C 1
ATOM 3313 O O . LEU A 1 408 ? -24.874 44.516 36.295 1.00 33.25 408 LEU A O 1
ATOM 3317 N N . ILE A 1 409 ? -23.714 46.436 35.776 1.00 34.28 409 ILE A N 1
ATOM 3318 C CA . ILE A 1 409 ? -24.048 47.361 36.871 1.00 34.28 409 ILE A CA 1
ATOM 3319 C C . ILE A 1 409 ? -23.416 47.043 38.227 1.00 34.28 409 ILE A C 1
ATOM 3321 O O . ILE A 1 409 ? -23.651 45.949 38.785 1.00 34.28 409 ILE A O 1
#

Solvent-accessible surface area (backbone atoms only — not comparable to full-atom values): 22496 Å² total; per-residue (Å²): 134,87,75,59,62,68,60,56,54,48,51,52,45,51,50,52,24,38,51,67,20,58,56,66,60,66,73,53,65,96,70,56,82,53,67,68,33,44,53,49,15,52,26,36,41,63,31,28,40,55,66,53,69,87,51,38,64,63,37,52,55,51,45,63,56,48,67,80,65,78,86,81,80,96,80,70,81,82,66,95,80,63,53,32,84,74,49,94,58,48,77,43,32,41,29,60,41,52,52,22,45,53,50,52,55,50,50,55,53,54,49,57,72,72,47,82,84,61,88,74,93,66,87,68,74,53,42,72,40,54,53,69,59,30,43,50,37,27,16,49,49,6,18,50,26,39,34,50,38,27,55,49,47,22,53,44,34,35,71,74,67,72,31,70,65,60,12,47,50,51,20,48,54,51,45,69,18,46,38,53,38,57,39,5,54,37,36,48,62,63,20,46,44,52,29,33,41,56,48,28,44,49,49,26,53,60,76,71,53,90,69,67,100,57,58,69,68,58,47,49,66,72,41,45,65,51,48,51,51,44,14,47,38,33,4,47,23,29,6,35,25,74,75,30,54,63,46,50,47,48,42,50,52,45,42,54,56,57,56,71,40,74,92,38,67,93,50,41,73,61,48,40,54,51,43,51,50,51,50,50,49,33,53,53,49,12,49,54,38,20,46,74,36,22,46,57,56,67,76,41,35,70,61,26,47,47,31,46,71,39,54,52,40,29,46,74,71,60,77,38,83,49,86,88,52,58,87,54,66,95,55,54,85,71,56,46,45,62,74,71,40,43,52,65,31,43,29,65,70,48,44,54,56,49,51,53,49,52,51,52,51,51,51,52,49,53,55,50,51,53,52,50,52,52,52,51,52,52,49,52,51,57,63,39,65,79,44,100,61,92,79,87,80,84,89,64,100,64,94,76,90,79,84,76,78,86,81,76,137

Organism: NCBI:txid1974575

InterPro domains:
  IPR003342 ArnT-like, N-terminal domain [PF02366] (130-288)
  IPR050297 Lipid A-modifying glycosyltransferase 83 [PTHR33908] (131-311)